Protein AF-A0A4R6DVB0-F1 (afdb_monomer_lite)

Foldseek 3Di:
DPPPDDAPVLVVVLCCVQVVPDPFQEAEEAEDPQLCQVVSLQVSCAVPVLAEWEWEWDDDPPFIWTFGRHPDPDHGDIHTLVCVCVVCLVVLQVGDAQHEYEYHQCVVCLVPLLVSVVVVVVCCVVSVVRYGYYYYYYCVVVVRPSVVVRVHHYDYDAAGDLVSLVVLLVVLDDQDPPNQDDLEDSVLSVVCSVQCRRNVVLSNQLSVQSVVVCVVVVDSHDDLVNSCVSCVVSVTDDDDPPPVVVVVVVVVVCVVCCVVCPVPDPDPDPDPPVVPPPDPPPPPPDPPDPLNADADPLLLLQVLVVQLVDRDDSVQSDQVCQVVVLKHKDKDFDLPVVVVCLLQFWKWFWFQHPNDTAIWIWQEDEPFWTWTAGNNDIDIDTPVNCSVGTPRIIMTMDHDQPVSAQWDDQPDFLRSLQVLQVLLCVLVVHDGPSPSGDDPVLLVSLLVQCVVVVHPSPSIRGNSNRSVSCVSVVSGRGRHYHYDDPDDPPVVVVVPDDDDPPPPPVVPPVVPD

Sequence (513 aa):
MSGSYEFSQSGLISEWVLNASWSGEVAVLFGNKGVGKSNLIYKLSKAKPDALLVFTAIQVGSEIQLMSAGAHEKEHEAYAHDHFWLDVLPLIHTRTQDVIIAIDNADLLEGHLEHFIQSFTQLLPVMGGKAKLLFVGNAKLEKAKELSQCLPLYVCLNPPSETECGDFLDSMHVKGPEGERSIFRPGFVRHICMATRGNLRVIKRIVEVAKQLAVAEQSTHLSPRQEKLVMAAAGLPYKSRPGAFLLIAYAVLALAIGWGGADIIKLPLPTPHWLDVAKPVVKQSAPTNITEMTSNVRDAMQQLFATWGYDVSAEEAWCEQADRADLVCDSGNETVINQLANSGLPWIARLDVENHALYAVVMRVSDNDLDLIINKKTWTVSRHWFASHSEGHYIMMWPPAPDGKNRVTNKSNAESIIWLDAMLSRALGVPANDSGDWTPTLTEKVKLFQRNEKLQQDGVPGKDTLIRLRQALGEAPRLINETTSGTDLSAWLTSRLPPVVDKQNDARKEKAK

Organism: Scandinavium goeteborgense (NCBI:txid1851514)

pLDDT: mean 78.72, std 16.3, range [25.42, 96.88]

Secondary structure (DSSP, 8-state):
-------HHHHHHHHHHHTT--SSSEEEEEE-TTSSHHHHHHHHHHH-GGGEEEEEEEEETTEEEEEE-SSSSSTT-EEETTTHHHHHHHHHHT-SS-EEEEEETGGGGTTTHHHHHHHHHHHTTTTTT-EEEEEEE-THHHH-HHHHTT-PEEEEEPPPPHHHHHHHHHHHS---TT----SS-HHHHHHHHHHHTT-HHHHHHHHHHHHHHHHHHT-SS--HHHHHHHHHHTT-------HHHHHHHHHHHHHHHHHHHTTT--------TT---------------GGG----HHHHHHHHHHHTT----TTT-SGGGGGGGT-EEEEEE---HHHHHHT-S-EEEEEEETTEEEEEEEEEE-SSEEEEEETTEEEEEEHHHHHHHEEEEEEEEE---TTS-S---TTS-HHHHHHHHHHHHHHHT-------S--HHHHHHHHHHHHHTT---SS---HHHHHHHHHHTT-S---EE--S----HHHHHHTTSPP---TTSGGGSSS--

Radius of gyration: 39.7 Å; chains: 1; bounding box: 79×76×111 Å

Structure (mmCIF, N/CA/C/O backbone):
data_AF-A0A4R6DVB0-F1
#
_entry.id   AF-A0A4R6DVB0-F1
#
loop_
_atom_site.group_PDB
_atom_site.id
_atom_site.type_symbol
_atom_site.label_atom_id
_atom_site.label_alt_id
_atom_site.label_comp_id
_atom_site.label_asym_id
_atom_site.label_entity_id
_atom_site.label_seq_id
_atom_site.pdbx_PDB_ins_code
_atom_site.Cartn_x
_atom_site.Cartn_y
_atom_site.Cartn_z
_atom_site.occupancy
_atom_site.B_iso_or_equiv
_atom_site.auth_seq_id
_atom_site.auth_comp_id
_atom_site.auth_asym_id
_atom_site.auth_atom_id
_atom_site.pdbx_PDB_model_num
ATOM 1 N N . MET A 1 1 ? 9.868 8.180 39.528 1.00 25.42 1 MET A N 1
ATOM 2 C CA . MET A 1 1 ? 9.221 9.488 39.768 1.00 25.42 1 MET A CA 1
ATOM 3 C C . MET A 1 1 ? 8.120 9.662 38.731 1.00 25.42 1 MET A C 1
ATOM 5 O O . MET A 1 1 ? 8.413 9.973 37.586 1.00 25.42 1 MET A O 1
ATOM 9 N N . SER A 1 2 ? 6.875 9.321 39.080 1.00 30.97 2 SER A N 1
ATOM 10 C CA . SER A 1 2 ? 5.727 9.425 38.172 1.00 30.97 2 SER A CA 1
ATOM 11 C C . SER A 1 2 ? 5.173 10.848 38.211 1.00 30.97 2 SER A C 1
ATOM 13 O O . SER A 1 2 ? 4.235 11.135 38.952 1.00 30.97 2 SER A O 1
ATOM 15 N N . GLY A 1 3 ? 5.779 11.750 37.441 1.00 34.59 3 GLY A N 1
ATOM 16 C CA . GLY A 1 3 ? 5.175 13.046 37.149 1.00 34.59 3 GLY A CA 1
ATOM 17 C C . GLY A 1 3 ? 3.938 12.810 36.292 1.00 34.59 3 GLY A C 1
ATOM 18 O O . GLY A 1 3 ? 4.031 12.650 35.082 1.00 34.59 3 GLY A O 1
ATOM 19 N N . SER A 1 4 ? 2.779 12.664 36.924 1.00 50.59 4 SER A N 1
ATOM 20 C CA . SER A 1 4 ? 1.518 12.511 36.215 1.00 50.59 4 SER A CA 1
ATOM 21 C C . SER A 1 4 ? 1.077 13.887 35.733 1.00 50.59 4 SER A C 1
ATOM 23 O O . SER A 1 4 ? 0.431 14.608 36.489 1.00 50.59 4 SER A O 1
ATOM 25 N N . TYR A 1 5 ? 1.476 14.241 34.516 1.00 51.81 5 TYR A N 1
ATOM 26 C CA . TYR A 1 5 ? 1.086 15.476 33.844 1.00 51.81 5 TYR A CA 1
ATOM 27 C C . TYR A 1 5 ? -0.437 15.687 33.926 1.00 51.81 5 TYR A C 1
ATOM 29 O O . TYR A 1 5 ? -1.215 14.732 33.811 1.00 51.81 5 TYR A O 1
ATOM 37 N N . GLU A 1 6 ? -0.842 16.924 34.196 1.00 60.78 6 GLU A N 1
ATOM 38 C CA . GLU A 1 6 ? -2.229 17.319 34.418 1.00 60.78 6 GLU A CA 1
ATOM 39 C C . GLU A 1 6 ? -2.708 18.131 33.214 1.00 60.78 6 GLU A C 1
ATOM 41 O O . GLU A 1 6 ? -2.087 19.117 32.829 1.00 60.78 6 GLU A O 1
ATOM 46 N N . PHE A 1 7 ? -3.785 17.673 32.580 1.00 69.69 7 PHE A N 1
ATOM 47 C CA . PHE A 1 7 ? -4.379 18.333 31.419 1.00 69.69 7 PHE A CA 1
ATOM 48 C C . PHE A 1 7 ? -5.205 19.548 31.856 1.00 69.69 7 PHE A C 1
ATOM 50 O O . PHE A 1 7 ? -5.743 19.580 32.968 1.00 69.69 7 PHE A O 1
ATOM 57 N N . SER A 1 8 ? -5.383 20.535 30.978 1.00 68.94 8 SER A N 1
ATOM 58 C CA . SER A 1 8 ? -6.127 21.758 31.309 1.00 68.94 8 SER A CA 1
ATOM 59 C C . SER A 1 8 ? -7.568 21.450 31.743 1.00 68.94 8 SER A C 1
ATOM 61 O O . SER A 1 8 ? -8.072 22.008 32.718 1.00 68.94 8 SER A O 1
ATOM 63 N N . GLN A 1 9 ? -8.203 20.470 31.090 1.00 73.12 9 GLN A N 1
ATOM 64 C CA . GLN A 1 9 ? -9.555 20.022 31.441 1.00 73.12 9 GLN A CA 1
ATOM 65 C C . GLN A 1 9 ? -9.619 19.280 32.780 1.00 73.12 9 GLN A C 1
ATOM 67 O O . GLN A 1 9 ? -10.642 19.357 33.459 1.00 73.12 9 GLN A O 1
ATOM 72 N N . SER A 1 10 ? -8.550 18.584 33.194 1.00 73.25 10 SER A N 1
ATOM 73 C CA . SER A 1 10 ? -8.556 17.906 34.495 1.00 73.25 10 SER A CA 1
ATOM 74 C C . SER A 1 10 ? -8.626 18.887 35.657 1.00 73.25 10 SER A C 1
ATOM 76 O O . SER A 1 10 ? -9.297 18.564 36.623 1.00 73.25 10 SER A O 1
ATOM 78 N N . GLY A 1 11 ? -8.042 20.085 35.556 1.00 75.69 11 GLY A N 1
ATOM 79 C CA . GLY A 1 11 ? -8.149 21.094 36.617 1.00 75.69 11 GLY A CA 1
ATOM 80 C C . GLY A 1 11 ? -9.588 21.576 36.829 1.00 75.69 11 GLY A C 1
ATOM 81 O O . GLY A 1 11 ? -10.090 21.574 37.949 1.00 75.69 11 GLY A O 1
ATOM 82 N N . LEU A 1 12 ? -10.292 21.902 35.739 1.00 78.94 12 LEU A N 1
ATOM 83 C CA . LEU A 1 12 ? -11.694 22.334 35.799 1.00 78.94 12 LEU A CA 1
ATOM 84 C C . LEU A 1 12 ? -12.628 21.221 36.288 1.00 78.94 12 LEU A C 1
ATOM 86 O O . LEU A 1 12 ? -13.534 21.476 37.077 1.00 78.94 12 LEU A O 1
ATOM 90 N N . ILE A 1 13 ? -12.406 19.983 35.839 1.00 80.12 13 ILE A N 1
ATOM 91 C CA . ILE A 1 13 ? -13.211 18.833 36.269 1.00 80.12 13 ILE A CA 1
ATOM 92 C C . ILE A 1 13 ? -12.910 18.484 37.730 1.00 80.12 13 ILE A C 1
ATOM 94 O O . ILE A 1 13 ? -13.832 18.148 38.464 1.00 80.12 13 ILE A O 1
ATOM 98 N N . SER A 1 14 ? -11.659 18.610 38.177 1.00 80.81 14 SER A N 1
ATOM 99 C CA . SER A 1 14 ? -11.279 18.459 39.585 1.00 80.81 14 SER A CA 1
ATOM 100 C C . SER A 1 14 ? -12.020 19.447 40.477 1.00 80.81 14 SER A C 1
ATOM 102 O O . SER A 1 14 ? -12.634 19.027 41.452 1.00 80.81 14 SER A O 1
ATOM 104 N N . GLU A 1 15 ? -12.028 20.734 40.121 1.00 81.44 15 GLU A N 1
ATOM 105 C CA . GLU A 1 15 ? -12.805 21.762 40.827 1.00 81.44 15 GLU A CA 1
ATOM 106 C C . GLU A 1 15 ? -14.307 21.440 40.816 1.00 81.44 15 GLU A C 1
ATOM 108 O O . GLU A 1 15 ? -14.965 21.498 41.852 1.00 81.44 15 GLU A O 1
ATOM 113 N N . TRP A 1 16 ? -14.850 21.025 39.669 1.00 83.75 16 TRP A N 1
ATOM 114 C CA . TRP A 1 16 ? -16.262 20.657 39.539 1.00 83.75 16 TRP A CA 1
ATOM 115 C C . TRP A 1 16 ? -16.659 19.459 40.419 1.00 83.75 16 TRP A C 1
ATOM 117 O O . TRP A 1 16 ? -17.704 19.509 41.074 1.00 83.75 16 TRP A O 1
ATOM 127 N N . VAL A 1 17 ? -15.824 18.410 40.470 1.00 80.62 17 VAL A N 1
ATOM 128 C CA . VAL A 1 17 ? -16.031 17.244 41.344 1.00 80.62 17 VAL A CA 1
ATOM 129 C C . VAL A 1 17 ? -15.900 17.661 42.804 1.00 80.62 17 VAL A C 1
ATOM 131 O O . VAL A 1 17 ? -16.813 17.414 43.580 1.00 80.62 17 VAL A O 1
ATOM 134 N N . LEU A 1 18 ? -14.804 18.318 43.190 1.00 78.75 18 LEU A N 1
ATOM 135 C CA . LEU A 1 18 ? -14.532 18.649 44.592 1.00 78.75 18 LEU A CA 1
ATOM 136 C C . LEU A 1 18 ? -15.532 19.644 45.187 1.00 78.75 18 LEU A C 1
ATOM 138 O O . LEU A 1 18 ? -15.826 19.555 46.376 1.00 78.75 18 LEU A O 1
ATOM 142 N N . ASN A 1 19 ? -16.054 20.564 44.377 1.00 79.88 19 ASN A N 1
ATOM 143 C CA . ASN A 1 19 ? -17.060 21.535 44.804 1.00 79.88 19 ASN A CA 1
ATOM 144 C C . ASN A 1 19 ? -18.491 21.026 44.582 1.00 79.88 19 ASN A C 1
ATOM 146 O O . ASN A 1 19 ? -19.438 21.800 44.725 1.00 79.88 19 ASN A O 1
ATOM 150 N N . ALA A 1 20 ? -18.658 19.759 44.177 1.00 75.06 20 ALA A N 1
ATOM 151 C CA . ALA A 1 20 ? -19.941 19.116 43.917 1.00 75.06 20 ALA A CA 1
ATOM 152 C C . ALA A 1 20 ? -20.921 20.002 43.125 1.00 75.06 20 ALA A C 1
ATOM 154 O O . ALA A 1 20 ? -22.103 20.111 43.474 1.00 75.06 20 ALA A O 1
ATOM 155 N N . SER A 1 21 ? -20.410 20.692 42.100 1.00 67.44 21 SER A N 1
ATOM 156 C CA . SER A 1 21 ? -21.072 21.823 41.437 1.00 67.44 21 SER A CA 1
ATOM 157 C C . SER A 1 21 ? -22.119 21.372 40.412 1.00 67.44 21 SER A C 1
ATOM 159 O O . SER A 1 21 ? -22.058 21.717 39.232 1.00 67.44 21 SER A O 1
ATOM 161 N N . TRP A 1 22 ? -23.087 20.572 40.860 1.00 75.81 22 TRP A N 1
ATOM 162 C CA . TRP A 1 22 ? -24.259 20.163 40.089 1.00 75.81 22 TRP A CA 1
ATOM 163 C C . TRP A 1 22 ? -25.540 20.263 40.919 1.00 75.81 22 TRP A C 1
ATOM 165 O O . TRP A 1 22 ? -25.548 20.006 42.126 1.00 75.81 22 TRP A O 1
ATOM 175 N N . SER A 1 23 ? -26.625 20.652 40.246 1.00 61.91 23 SER A N 1
ATOM 176 C CA . SER A 1 23 ? -27.935 20.984 40.823 1.00 61.91 23 SER A CA 1
ATOM 177 C C . SER A 1 23 ? -28.812 19.762 41.142 1.00 61.91 23 SER A C 1
ATOM 179 O O . SER A 1 23 ? -30.030 19.889 41.195 1.00 61.91 23 SER A O 1
ATOM 181 N N . GLY A 1 24 ? -28.214 18.583 41.333 1.00 74.12 24 GLY A N 1
ATOM 182 C CA . GLY A 1 24 ? -28.925 17.321 41.560 1.00 74.12 24 GLY A CA 1
ATOM 183 C C . GLY A 1 24 ? -28.134 16.335 42.420 1.00 74.12 24 GLY A C 1
ATOM 184 O O . GLY A 1 24 ? -27.054 16.652 42.922 1.00 74.12 24 GLY A O 1
ATOM 185 N N . GLU A 1 25 ? -28.674 15.130 42.577 1.00 80.06 25 GLU A N 1
ATOM 186 C CA . GLU A 1 25 ? -28.078 14.069 43.401 1.00 80.06 25 GLU A CA 1
ATOM 187 C C . GLU A 1 25 ? -27.087 13.205 42.612 1.00 80.06 25 GLU A C 1
ATOM 189 O O . GLU A 1 25 ? -26.133 12.685 43.184 1.00 80.06 25 GLU A O 1
ATOM 194 N N . VAL A 1 26 ? -27.276 13.101 41.291 1.00 84.62 26 VAL A N 1
ATOM 195 C CA . VAL A 1 26 ? -26.500 12.229 40.401 1.00 84.62 26 VAL A CA 1
ATOM 196 C C . VAL A 1 26 ? -25.771 13.053 39.338 1.00 84.62 26 VAL A C 1
ATOM 198 O O . VAL A 1 26 ? -26.347 13.944 38.713 1.00 84.62 26 VAL A O 1
ATOM 201 N N . ALA A 1 27 ? -24.506 12.726 39.094 1.00 86.56 27 ALA A N 1
ATOM 202 C CA . ALA A 1 27 ? -23.720 13.250 37.986 1.00 86.56 27 ALA A CA 1
ATOM 203 C C . ALA A 1 27 ? -22.990 12.121 37.249 1.00 86.56 27 ALA A C 1
ATOM 205 O O . ALA A 1 27 ? -22.748 11.047 37.801 1.00 86.56 27 ALA A O 1
ATOM 206 N N . VAL A 1 28 ? -22.635 12.358 35.986 1.00 87.00 28 VAL A N 1
ATOM 207 C CA . VAL A 1 28 ? -21.989 11.362 35.125 1.00 87.00 28 VAL A CA 1
ATOM 208 C C . VAL A 1 28 ? -20.745 11.967 34.485 1.00 87.00 28 VAL A C 1
ATOM 210 O O . VAL A 1 28 ? -20.836 12.896 33.686 1.00 87.00 28 VAL A O 1
ATOM 213 N N . LEU A 1 29 ? -19.577 11.406 34.795 1.00 88.25 29 LEU A N 1
ATOM 214 C CA . LEU A 1 29 ? -18.311 11.690 34.128 1.00 88.25 29 LEU A CA 1
ATOM 215 C C . LEU A 1 29 ? -18.025 10.601 33.089 1.00 88.25 29 LEU A C 1
ATOM 217 O O . LEU A 1 29 ? -17.587 9.493 33.411 1.00 88.25 29 LEU A O 1
ATOM 221 N N . PHE A 1 30 ? -18.222 10.927 31.818 1.00 87.62 30 PHE A N 1
ATOM 222 C CA . PHE A 1 30 ? -18.008 9.992 30.718 1.00 87.62 30 PHE A CA 1
ATOM 223 C C . PHE A 1 30 ? -16.850 10.426 29.816 1.00 87.62 30 PHE A C 1
ATOM 225 O O . PHE A 1 30 ? -16.320 11.530 29.907 1.00 87.62 30 PHE A O 1
ATOM 232 N N . GLY A 1 31 ? -16.387 9.519 28.960 1.00 84.56 31 GLY A N 1
ATOM 233 C CA . GLY A 1 31 ? -15.367 9.831 27.959 1.00 84.56 31 GLY A CA 1
ATOM 234 C C . GLY A 1 31 ? -14.797 8.583 27.302 1.00 84.56 31 GLY A C 1
ATOM 235 O O . GLY A 1 31 ? -15.161 7.456 27.650 1.00 84.56 31 GLY A O 1
ATOM 236 N N . ASN A 1 32 ? -13.837 8.753 26.397 1.00 82.69 32 ASN A N 1
ATOM 237 C CA . ASN A 1 32 ? -13.214 7.614 25.721 1.00 82.69 32 ASN A CA 1
ATOM 238 C C . ASN A 1 32 ? -12.421 6.722 26.698 1.00 82.69 32 ASN A C 1
ATOM 240 O O . ASN A 1 32 ? -11.985 7.138 27.782 1.00 82.69 32 ASN A O 1
ATOM 244 N N . LYS A 1 33 ? -12.232 5.453 26.317 1.00 81.81 33 LYS A N 1
ATOM 245 C CA . LYS A 1 33 ? -11.426 4.496 27.086 1.00 81.81 33 LYS A CA 1
ATOM 246 C C . LYS A 1 33 ? -9.966 4.962 27.123 1.00 81.81 33 LYS A C 1
ATOM 248 O O . LYS A 1 33 ? -9.354 5.178 26.083 1.00 81.81 33 LYS A O 1
ATOM 253 N N . GLY A 1 34 ? -9.399 5.070 28.324 1.00 76.62 34 GLY A N 1
ATOM 254 C CA . GLY A 1 34 ? -7.980 5.392 28.515 1.00 76.62 34 GLY A CA 1
ATOM 255 C C . GLY A 1 34 ? -7.620 6.882 28.561 1.00 76.62 34 GLY A C 1
ATOM 256 O O . GLY A 1 34 ? -6.438 7.176 28.684 1.00 76.62 34 GLY A O 1
ATOM 257 N N . VAL A 1 35 ? -8.599 7.795 28.542 1.00 81.50 35 VAL A N 1
ATOM 258 C CA . VAL A 1 35 ? -8.379 9.258 28.666 1.00 81.50 35 VAL A CA 1
ATOM 259 C C . VAL A 1 35 ? -7.925 9.682 30.072 1.00 81.50 35 VAL A C 1
ATOM 261 O O . VAL A 1 35 ? -7.431 10.782 30.269 1.00 81.50 35 VAL A O 1
ATOM 264 N N . GLY A 1 36 ? -8.022 8.790 31.063 1.00 78.75 36 GLY A N 1
ATOM 265 C CA . GLY A 1 36 ? -7.483 9.031 32.406 1.00 78.75 36 GLY A CA 1
ATOM 266 C C . GLY A 1 36 ? -8.515 9.367 33.483 1.00 78.75 36 GLY A C 1
ATOM 267 O O . GLY A 1 36 ? -8.103 9.721 34.579 1.00 78.75 36 GLY A O 1
ATOM 268 N N . LYS A 1 37 ? -9.819 9.190 33.225 1.00 84.88 37 LYS A N 1
ATOM 269 C CA . LYS A 1 37 ? -10.905 9.410 34.205 1.00 84.88 37 LYS A CA 1
ATOM 270 C C . LYS A 1 37 ? -10.662 8.716 35.551 1.00 84.88 37 LYS A C 1
ATOM 272 O O . LYS A 1 37 ? -10.625 9.386 36.572 1.00 84.88 37 LYS A O 1
ATOM 277 N N . SER A 1 38 ? -10.397 7.406 35.538 1.00 85.12 38 SER A N 1
ATOM 278 C CA . SER A 1 38 ? -10.088 6.640 36.753 1.00 85.12 38 SER A CA 1
ATOM 279 C C . SER A 1 38 ? -8.897 7.242 37.501 1.00 85.12 38 SER A C 1
ATOM 281 O O . SER A 1 38 ? -8.954 7.461 38.700 1.00 85.12 38 SER A O 1
ATOM 283 N N . ASN A 1 39 ? -7.828 7.604 36.779 1.00 83.94 39 ASN A N 1
ATOM 284 C CA . ASN A 1 39 ? -6.633 8.200 37.381 1.00 83.94 39 ASN A CA 1
ATOM 285 C C . ASN A 1 39 ? -6.928 9.573 38.011 1.00 83.94 39 ASN A C 1
ATOM 287 O O . ASN A 1 39 ? -6.387 9.884 39.064 1.00 83.94 39 ASN A O 1
ATOM 291 N N . LEU A 1 40 ? -7.792 10.381 37.390 1.00 84.06 40 LEU A N 1
ATOM 292 C CA . LEU A 1 40 ? -8.240 11.661 37.938 1.00 84.06 40 LEU A CA 1
ATOM 293 C C . LEU A 1 40 ? -8.993 11.455 39.257 1.00 84.06 40 LEU A C 1
ATOM 295 O O . LEU A 1 40 ? -8.620 12.025 40.275 1.00 84.06 40 LEU A O 1
ATOM 299 N N . ILE A 1 41 ? -9.996 10.580 39.253 1.00 85.75 41 ILE A N 1
ATOM 300 C CA . ILE A 1 41 ? -10.849 10.312 40.415 1.00 85.75 41 ILE A CA 1
ATOM 301 C C . ILE A 1 41 ? -10.054 9.681 41.566 1.00 85.75 41 ILE A C 1
ATOM 303 O O . ILE A 1 41 ? -10.193 10.107 42.711 1.00 85.75 41 ILE A O 1
ATOM 307 N N . TYR A 1 42 ? -9.132 8.756 41.280 1.00 85.38 42 TYR A N 1
ATOM 308 C CA . TYR A 1 42 ? -8.241 8.200 42.304 1.00 85.38 42 TYR A CA 1
ATOM 309 C C . TYR A 1 42 ? -7.299 9.241 42.908 1.00 85.38 42 TYR A C 1
ATOM 311 O O . TYR A 1 42 ? -7.060 9.225 44.116 1.00 85.38 42 TYR A O 1
ATOM 319 N N . LYS A 1 43 ? -6.755 10.156 42.096 1.00 83.19 43 LYS A N 1
ATOM 320 C CA . LYS A 1 43 ? -5.932 11.258 42.613 1.00 83.19 43 LYS A CA 1
ATOM 321 C C . LYS A 1 43 ? -6.745 12.189 43.506 1.00 83.19 43 LYS A C 1
ATOM 323 O O . LYS A 1 43 ? -6.261 12.567 44.567 1.00 83.19 43 LYS A O 1
ATOM 328 N N . LEU A 1 44 ? -7.969 12.524 43.100 1.00 84.50 44 LEU A N 1
ATOM 329 C CA . LEU A 1 44 ? -8.874 13.360 43.889 1.00 84.50 44 LEU A CA 1
ATOM 330 C C . LEU A 1 44 ? -9.243 12.696 45.216 1.00 84.50 44 LEU A C 1
ATOM 332 O O . LEU A 1 44 ? -9.202 13.352 46.252 1.00 84.50 44 LEU A O 1
ATOM 336 N N . SER A 1 45 ? -9.500 11.387 45.202 1.00 84.62 45 SER A N 1
ATOM 337 C CA . SER A 1 45 ? -9.779 10.615 46.416 1.00 84.62 45 SER A CA 1
ATOM 338 C C . SER A 1 45 ? -8.577 10.581 47.358 1.00 84.62 45 SER A C 1
ATOM 340 O O . SER A 1 45 ? -8.738 10.708 48.565 1.00 84.62 45 SER A O 1
ATOM 342 N N . LYS A 1 46 ? -7.351 10.504 46.822 1.00 82.25 46 LYS A N 1
ATOM 343 C CA . LYS A 1 46 ? -6.125 10.650 47.623 1.00 82.25 46 LYS A CA 1
ATOM 344 C C . LYS A 1 46 ? -5.937 12.056 48.193 1.00 82.25 46 LYS A C 1
ATOM 346 O O . LYS A 1 46 ? -5.389 12.185 49.281 1.00 82.25 46 LYS A O 1
ATOM 351 N N . ALA A 1 47 ? -6.348 13.093 47.466 1.00 81.00 47 ALA A N 1
ATOM 352 C CA . ALA A 1 47 ? -6.200 14.481 47.900 1.00 81.00 47 ALA A CA 1
ATOM 353 C C . ALA A 1 47 ? -7.223 14.879 48.978 1.00 81.00 47 ALA A C 1
ATOM 355 O O . ALA A 1 47 ? -6.887 15.638 49.884 1.00 81.00 47 ALA A O 1
ATOM 356 N N . LYS A 1 48 ? -8.459 14.372 48.890 1.00 81.69 48 LYS A N 1
ATOM 357 C CA . LYS A 1 48 ? -9.527 14.581 49.877 1.00 81.69 48 LYS A CA 1
ATOM 358 C C . LYS A 1 48 ? -10.258 13.261 50.160 1.00 81.69 48 LYS A C 1
ATOM 360 O O . LYS A 1 48 ? -11.341 13.050 49.608 1.00 81.69 48 LYS A O 1
ATOM 365 N N . PRO A 1 49 ? -9.702 12.383 51.016 1.00 77.12 49 PRO A N 1
ATOM 366 C CA . PRO A 1 49 ? -10.346 11.115 51.340 1.00 77.12 49 PRO A CA 1
ATOM 367 C C . PRO A 1 49 ? -11.723 11.355 51.962 1.00 77.12 49 PRO A C 1
ATOM 369 O O . PRO A 1 49 ? -12.704 10.814 51.473 1.00 77.12 49 PRO A O 1
ATOM 372 N N . ASP A 1 50 ? -11.853 12.269 52.924 1.00 76.62 50 ASP A N 1
ATOM 373 C CA . ASP A 1 50 ? -13.110 12.477 53.664 1.00 76.62 50 ASP A CA 1
ATOM 374 C C . ASP A 1 50 ? -14.305 12.953 52.820 1.00 76.62 50 ASP A C 1
ATOM 376 O O . ASP A 1 50 ? -15.445 12.776 53.238 1.00 76.62 50 ASP A O 1
ATOM 380 N N . ALA A 1 51 ? -14.064 13.516 51.631 1.00 81.19 51 ALA A N 1
ATOM 381 C CA . ALA A 1 51 ? -15.110 14.044 50.754 1.00 81.19 51 ALA A CA 1
ATOM 382 C C . ALA A 1 51 ? -15.425 13.141 49.546 1.00 81.19 51 ALA A C 1
ATOM 384 O O . ALA A 1 51 ? -16.506 13.263 48.973 1.00 81.19 51 ALA A O 1
ATOM 385 N N . LEU A 1 52 ? -14.510 12.253 49.127 1.00 85.12 52 LEU A N 1
ATOM 386 C CA . LEU A 1 52 ? -14.661 11.455 47.902 1.00 85.12 52 LEU A CA 1
ATOM 387 C C . LEU A 1 52 ? -14.358 9.968 48.140 1.00 85.12 52 LEU A C 1
ATOM 389 O O . LEU A 1 52 ? -13.199 9.539 48.213 1.00 85.12 52 LEU A O 1
ATOM 393 N N . LEU A 1 53 ? -15.424 9.170 48.191 1.00 86.56 53 LEU A N 1
ATOM 394 C CA . LEU A 1 53 ? -15.385 7.710 48.194 1.00 86.56 53 LEU A CA 1
ATOM 395 C C . LEU A 1 53 ? -15.371 7.196 46.763 1.00 86.56 53 LEU A C 1
ATOM 397 O O . LEU A 1 53 ? -16.201 7.602 45.958 1.00 86.56 53 LEU A O 1
ATOM 401 N N . VAL A 1 54 ? -14.452 6.291 46.445 1.00 88.19 54 VAL A N 1
ATOM 402 C CA . VAL A 1 54 ? -14.326 5.740 45.095 1.00 88.19 54 VAL A CA 1
ATOM 403 C C . VAL A 1 54 ? -14.430 4.226 45.160 1.00 88.19 54 VAL A C 1
ATOM 405 O O . VAL A 1 54 ? -13.673 3.566 45.872 1.00 88.19 54 VAL A O 1
ATOM 408 N N . PHE A 1 55 ? -15.358 3.685 44.380 1.00 89.00 55 PHE A N 1
ATOM 409 C CA . PHE A 1 55 ? -15.559 2.255 44.201 1.00 89.00 55 PHE A CA 1
ATOM 410 C C . PHE A 1 55 ? -15.418 1.911 42.725 1.00 89.00 55 PHE A C 1
ATOM 412 O O . PHE A 1 55 ? -15.812 2.683 41.860 1.00 89.00 55 PHE A O 1
ATOM 419 N N . THR A 1 56 ? -14.850 0.758 42.409 1.00 89.06 56 THR A N 1
ATOM 420 C CA . THR A 1 56 ? -14.640 0.303 41.035 1.00 89.06 56 THR A CA 1
ATOM 421 C C . THR A 1 56 ? -15.463 -0.941 40.779 1.00 89.06 56 THR A C 1
ATOM 423 O O . THR A 1 56 ? -15.287 -1.951 41.455 1.00 89.06 56 THR A O 1
ATOM 426 N N . ALA A 1 57 ? -16.344 -0.874 39.784 1.00 88.94 57 ALA A N 1
ATOM 427 C CA . ALA A 1 57 ? -17.109 -2.025 39.339 1.00 88.94 57 ALA A CA 1
ATOM 428 C C . ALA A 1 57 ? -16.196 -3.015 38.609 1.00 88.94 57 ALA A C 1
ATOM 430 O O . ALA A 1 57 ? -15.450 -2.652 37.690 1.00 88.94 57 ALA A O 1
ATOM 431 N N . ILE A 1 58 ? -16.254 -4.273 39.038 1.00 88.06 58 ILE A N 1
ATOM 432 C CA . ILE A 1 58 ? -15.510 -5.400 38.487 1.00 88.06 58 ILE A CA 1
ATOM 433 C C . ILE A 1 58 ? -16.485 -6.566 38.329 1.00 88.06 58 ILE A C 1
ATOM 435 O O . ILE A 1 58 ? -17.325 -6.825 39.186 1.00 88.06 58 ILE A O 1
ATOM 439 N N . GLN A 1 59 ? -16.376 -7.271 37.208 1.00 84.50 59 GLN A N 1
ATOM 440 C CA . GLN A 1 59 ? -17.147 -8.481 36.957 1.00 84.50 59 GLN A CA 1
ATOM 441 C C . GLN A 1 59 ? -16.341 -9.694 37.431 1.00 84.50 59 GLN A C 1
ATOM 443 O O . GLN A 1 59 ? -15.248 -9.946 36.917 1.00 84.50 59 GLN A O 1
ATOM 448 N N . VAL A 1 60 ? -16.878 -10.440 38.397 1.00 84.12 60 VAL A N 1
ATOM 449 C CA . VAL A 1 60 ? -16.272 -11.662 38.943 1.00 84.12 60 VAL A CA 1
ATOM 450 C C . VAL A 1 60 ? -17.233 -12.820 38.678 1.00 84.12 60 VAL A C 1
ATOM 452 O O . VAL A 1 60 ? -18.237 -12.998 39.361 1.00 84.12 60 VAL A O 1
ATOM 455 N N . GLY A 1 61 ? -16.954 -13.595 37.628 1.00 82.81 61 GLY A N 1
ATOM 456 C CA . GLY A 1 61 ? -17.875 -14.633 37.161 1.00 82.81 61 GLY A CA 1
ATOM 457 C C . GLY A 1 61 ? -19.180 -14.033 36.618 1.00 82.81 61 GLY A C 1
ATOM 458 O O . GLY A 1 61 ? -19.153 -13.250 35.665 1.00 82.81 61 GLY A O 1
ATOM 459 N N . SER A 1 62 ? -20.315 -14.423 37.206 1.00 79.00 62 SER A N 1
ATOM 460 C CA . SER A 1 62 ? -21.658 -13.928 36.859 1.00 79.00 62 SER A CA 1
ATOM 461 C C . SER A 1 62 ? -22.110 -12.718 37.678 1.00 79.00 62 SER A C 1
ATOM 463 O O . SER A 1 62 ? -23.130 -12.125 37.344 1.00 79.00 62 SER A O 1
ATOM 465 N N . GLU A 1 63 ? -21.377 -12.346 38.729 1.00 83.94 63 GLU A N 1
ATOM 466 C CA . GLU A 1 63 ? -21.760 -11.269 39.643 1.00 83.94 63 GLU A CA 1
ATOM 467 C C . GLU A 1 63 ? -20.918 -10.009 39.426 1.00 83.94 63 GLU A C 1
ATOM 469 O O . GLU A 1 63 ? -19.734 -10.059 39.066 1.00 83.94 63 GLU A O 1
ATOM 474 N N . ILE A 1 64 ? -21.547 -8.858 39.661 1.00 84.88 64 ILE A N 1
ATOM 475 C CA . ILE A 1 64 ? -20.880 -7.558 39.661 1.00 84.88 64 ILE A CA 1
ATOM 476 C C . ILE A 1 64 ? -20.546 -7.201 41.107 1.00 84.88 64 ILE A C 1
ATOM 478 O O . ILE A 1 64 ? -21.425 -7.152 41.972 1.00 84.88 64 ILE A O 1
ATOM 482 N N . GLN A 1 65 ? -19.268 -6.932 41.351 1.00 87.81 65 GLN A N 1
ATOM 483 C CA . GLN A 1 65 ? -18.758 -6.497 42.642 1.00 87.81 65 GLN A CA 1
ATOM 484 C C . GLN A 1 65 ? -18.185 -5.084 42.527 1.00 87.81 65 GLN A C 1
ATOM 486 O O . GLN A 1 65 ? -17.576 -4.714 41.521 1.00 87.81 65 GLN A O 1
ATOM 491 N N . LEU A 1 66 ? -18.391 -4.287 43.567 1.00 86.31 66 LEU A N 1
ATOM 492 C CA . LEU A 1 66 ? -17.855 -2.944 43.719 1.00 86.31 66 LEU A CA 1
ATOM 493 C C . LEU A 1 66 ? -16.689 -3.014 44.697 1.00 86.31 66 LEU A C 1
ATOM 495 O O . LEU A 1 66 ? -16.879 -3.297 45.874 1.00 86.31 66 LEU A O 1
ATOM 499 N N . MET A 1 67 ? -15.474 -2.787 44.207 1.00 84.62 67 MET A N 1
ATOM 500 C CA . MET A 1 67 ? -14.274 -2.802 45.041 1.00 84.62 67 MET A CA 1
ATOM 501 C C . MET A 1 67 ? -13.918 -1.393 45.499 1.00 84.62 67 MET A C 1
ATOM 503 O O . MET A 1 67 ? -13.847 -0.482 44.677 1.00 84.62 67 MET A O 1
ATOM 507 N N . SER A 1 68 ? -13.647 -1.214 46.790 1.00 82.25 68 SER A N 1
ATOM 508 C CA . SER A 1 68 ? -13.101 0.041 47.318 1.00 82.25 68 SER A CA 1
ATOM 509 C C . SER A 1 68 ? -11.737 0.322 46.688 1.00 82.25 68 SER A C 1
ATOM 511 O O . SER A 1 68 ? -10.822 -0.506 46.759 1.00 82.25 68 SER A O 1
ATOM 513 N N . ALA A 1 69 ? -11.603 1.482 46.050 1.00 68.50 69 ALA A N 1
ATOM 514 C CA . ALA A 1 69 ? -10.411 1.855 45.310 1.00 68.50 69 ALA A CA 1
ATOM 515 C C . ALA A 1 69 ? -10.088 3.332 45.576 1.00 68.50 69 ALA A C 1
ATOM 517 O O . ALA A 1 69 ? -10.608 4.226 44.925 1.00 68.50 69 ALA A O 1
ATOM 518 N N . GLY A 1 70 ? -9.239 3.610 46.564 1.00 63.28 70 GLY A N 1
ATOM 519 C CA . GLY A 1 70 ? -8.928 4.969 47.019 1.00 63.28 70 GLY A CA 1
ATOM 520 C C . GLY A 1 70 ? -8.272 4.962 48.399 1.00 63.28 70 GLY A C 1
ATOM 521 O O . GLY A 1 70 ? -8.061 3.901 48.971 1.00 63.28 70 GLY A O 1
ATOM 522 N N . ALA A 1 71 ? -7.960 6.138 48.950 1.00 58.75 71 ALA A N 1
ATOM 523 C CA . ALA A 1 71 ? -7.280 6.278 50.246 1.00 58.75 71 ALA A CA 1
ATOM 524 C C . ALA A 1 71 ? -8.222 6.104 51.457 1.00 58.75 71 ALA A C 1
ATOM 526 O O . ALA A 1 71 ? -8.195 6.903 52.390 1.00 58.75 71 ALA A O 1
ATOM 527 N N . HIS A 1 72 ? -9.080 5.085 51.421 1.00 62.75 72 HIS A N 1
ATOM 528 C CA . HIS A 1 72 ? -10.025 4.760 52.492 1.00 62.75 72 HIS A CA 1
ATOM 529 C C . HIS A 1 72 ? -9.528 3.569 53.311 1.00 62.75 72 HIS A C 1
ATOM 531 O O . HIS A 1 72 ? -8.798 2.735 52.784 1.00 62.75 72 HIS A O 1
ATOM 537 N N . GLU A 1 73 ? -9.914 3.503 54.593 1.00 51.97 73 GLU A N 1
ATOM 538 C CA . GLU A 1 73 ? -9.323 2.668 55.667 1.00 51.97 73 GLU A CA 1
ATOM 539 C C . GLU A 1 73 ? -9.096 1.178 55.348 1.00 51.97 73 GLU A C 1
ATOM 541 O O . GLU A 1 73 ? -8.294 0.531 56.023 1.00 51.97 73 GLU A O 1
ATOM 546 N N . LYS A 1 74 ? -9.742 0.630 54.313 1.00 57.97 74 LYS A N 1
ATOM 547 C CA . LYS A 1 74 ? -9.478 -0.712 53.788 1.00 57.97 74 LYS A CA 1
ATOM 548 C C . LYS A 1 74 ? -9.527 -0.723 52.258 1.00 57.97 74 LYS A C 1
ATOM 550 O O . LYS A 1 74 ? -10.591 -0.834 51.646 1.00 57.97 74 LYS A O 1
ATOM 555 N N . GLU A 1 75 ? -8.365 -0.594 51.623 1.00 57.94 75 GLU A N 1
ATOM 556 C CA . GLU A 1 75 ? -8.239 -0.807 50.178 1.00 57.94 75 GLU A CA 1
ATOM 557 C C . GLU A 1 75 ? -8.603 -2.265 49.831 1.00 57.94 75 GLU A C 1
ATOM 559 O O . GLU A 1 75 ? -8.149 -3.190 50.504 1.00 57.94 75 GLU A O 1
ATOM 564 N N . HIS A 1 76 ? -9.345 -2.474 48.735 1.00 64.62 76 HIS A N 1
ATOM 565 C CA . HIS A 1 76 ? -9.708 -3.788 48.172 1.00 64.62 76 HIS A CA 1
ATOM 566 C C . HIS A 1 76 ? -10.810 -4.596 48.889 1.00 64.62 76 HIS A C 1
ATOM 568 O O . HIS A 1 76 ? -10.966 -5.779 48.583 1.00 64.62 76 HIS A O 1
ATOM 574 N N . GLU A 1 77 ? -11.623 -4.003 49.771 1.00 75.69 77 GLU A N 1
ATOM 575 C CA . GLU A 1 77 ? -12.890 -4.650 50.162 1.00 75.69 77 GLU A CA 1
ATOM 576 C C . GLU A 1 77 ? -13.858 -4.683 48.966 1.00 75.69 77 GLU A C 1
ATOM 578 O O . GLU A 1 77 ? -14.019 -3.684 48.259 1.00 75.69 77 GLU A O 1
ATOM 583 N N . ALA A 1 78 ? -14.460 -5.850 48.722 1.00 79.88 78 ALA A N 1
ATOM 584 C CA . ALA A 1 78 ? -15.394 -6.094 47.630 1.00 79.88 78 ALA A CA 1
ATOM 585 C C . ALA A 1 78 ? -16.820 -6.204 48.174 1.00 79.88 78 ALA A C 1
ATOM 587 O O . ALA A 1 78 ? -17.088 -7.015 49.058 1.00 79.88 78 ALA A O 1
ATOM 588 N N . TYR A 1 79 ? -17.727 -5.416 47.607 1.00 83.06 79 TYR A N 1
ATOM 589 C CA . TYR A 1 79 ? -19.141 -5.386 47.968 1.00 83.06 79 TYR A CA 1
ATOM 590 C C . TYR A 1 79 ? -19.973 -5.928 46.807 1.00 83.06 79 TYR A C 1
ATOM 592 O O . TYR A 1 79 ? -19.751 -5.558 45.651 1.00 83.06 79 TYR A O 1
ATOM 600 N N . ALA A 1 80 ? -20.939 -6.799 47.088 1.00 83.56 80 ALA A N 1
ATOM 601 C CA . ALA A 1 80 ? -21.887 -7.245 46.072 1.00 83.56 80 ALA A CA 1
ATOM 602 C C . ALA A 1 80 ? -22.805 -6.082 45.677 1.00 83.56 80 ALA A C 1
ATOM 604 O O . ALA A 1 80 ? -23.272 -5.346 46.546 1.00 83.56 80 ALA A O 1
ATOM 605 N N . HIS A 1 81 ? -23.090 -5.916 44.382 1.00 81.56 81 HIS A N 1
ATOM 606 C CA . HIS A 1 81 ? -23.891 -4.778 43.916 1.00 81.56 81 HIS A CA 1
ATOM 607 C C . HIS A 1 81 ? -25.288 -4.692 44.569 1.00 81.56 81 HIS A C 1
ATOM 609 O O . HIS A 1 81 ? -25.758 -3.586 44.824 1.00 81.56 81 HIS A O 1
ATOM 615 N N . ASP A 1 82 ? -25.903 -5.834 44.901 1.00 80.88 82 ASP A N 1
ATOM 616 C CA . ASP A 1 82 ? -27.234 -5.925 45.522 1.00 80.88 82 ASP A CA 1
ATOM 617 C C . ASP A 1 82 ? -27.280 -5.361 46.949 1.00 80.88 82 ASP A C 1
ATOM 619 O O . ASP A 1 82 ? -28.257 -4.729 47.344 1.00 80.88 82 ASP A O 1
ATOM 623 N N . HIS A 1 83 ? -26.214 -5.576 47.725 1.00 83.19 83 HIS A N 1
ATOM 624 C CA . HIS A 1 83 ? -26.128 -5.177 49.137 1.00 83.19 83 HIS A CA 1
ATOM 625 C C . HIS A 1 83 ? -25.233 -3.951 49.354 1.00 83.19 83 HIS A C 1
ATOM 627 O O . HIS A 1 83 ? -25.099 -3.471 50.478 1.00 83.19 83 HIS A O 1
ATOM 633 N N . PHE A 1 84 ? -24.673 -3.402 48.272 1.00 86.62 84 PHE A N 1
ATOM 634 C CA . PHE A 1 84 ? -23.687 -2.326 48.293 1.00 86.62 84 PHE A CA 1
ATOM 635 C C . PHE A 1 84 ? -24.075 -1.167 49.212 1.00 86.62 84 PHE A C 1
ATOM 637 O O . PHE A 1 84 ? -23.2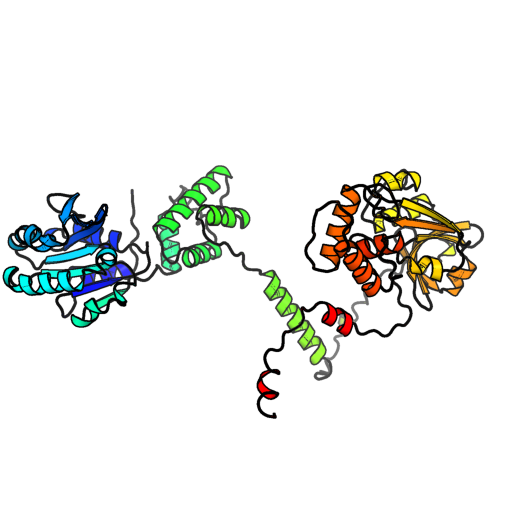81 -0.737 50.044 1.00 86.62 84 PHE A O 1
ATOM 644 N N . TRP A 1 85 ? -25.305 -0.665 49.090 1.00 86.19 85 TRP A N 1
ATOM 645 C CA . TRP A 1 85 ? -25.730 0.489 49.873 1.00 86.19 85 TRP A CA 1
ATOM 646 C C . TRP A 1 85 ? -25.792 0.192 51.371 1.00 86.19 85 TRP A C 1
ATOM 648 O O . TRP A 1 85 ? -25.381 1.032 52.164 1.00 86.19 85 TRP A O 1
ATOM 658 N N . LEU A 1 86 ? -26.237 -1.004 51.765 1.00 84.00 86 LEU A N 1
ATOM 659 C CA . LEU A 1 86 ? -26.312 -1.404 53.172 1.00 84.00 86 LEU A CA 1
ATOM 660 C C . LEU A 1 86 ? -24.922 -1.494 53.809 1.00 84.00 86 LEU A C 1
ATOM 662 O O . LEU A 1 86 ? -24.734 -1.029 54.933 1.00 84.00 86 LEU A O 1
ATOM 666 N N . ASP A 1 87 ? -23.950 -2.020 53.067 1.00 83.00 87 ASP A N 1
ATOM 667 C CA . ASP A 1 87 ? -22.579 -2.194 53.549 1.00 83.00 87 ASP A CA 1
ATOM 668 C C . ASP A 1 87 ? -21.799 -0.870 53.604 1.00 83.00 87 ASP A C 1
ATOM 670 O O . ASP A 1 87 ? -20.926 -0.689 54.454 1.00 83.00 87 ASP A O 1
ATOM 674 N N . VAL A 1 88 ? -22.126 0.084 52.724 1.00 82.81 88 VAL A N 1
ATOM 675 C CA . VAL A 1 88 ? -21.444 1.387 52.638 1.00 82.81 88 VAL A CA 1
ATOM 676 C C . VAL A 1 88 ? -22.069 2.447 53.556 1.00 82.81 88 VAL A C 1
ATOM 678 O O . VAL A 1 88 ? -21.384 3.398 53.939 1.00 82.81 88 VAL A O 1
ATOM 681 N N . LEU A 1 89 ? -23.324 2.283 53.991 1.00 81.81 89 LEU A N 1
ATOM 682 C CA . LEU A 1 89 ? -24.010 3.213 54.905 1.00 81.81 89 LEU A CA 1
ATOM 683 C C . LEU A 1 89 ? -23.188 3.593 56.158 1.00 81.81 89 LEU A C 1
ATOM 685 O O . LEU A 1 89 ? -23.073 4.791 56.440 1.00 81.81 89 LEU A O 1
ATOM 689 N N . PRO A 1 90 ? -22.564 2.651 56.899 1.00 80.38 90 PRO A N 1
ATOM 690 C CA . PRO A 1 90 ? -21.747 2.984 58.068 1.00 80.38 90 PRO A CA 1
ATOM 691 C C . PRO A 1 90 ? -20.569 3.908 57.741 1.00 80.38 90 PRO A C 1
ATOM 693 O O . PRO A 1 90 ? -20.218 4.760 58.553 1.00 80.38 90 PRO A O 1
ATOM 696 N N . LEU A 1 91 ? -19.985 3.781 56.544 1.00 76.44 91 LEU A N 1
ATOM 697 C CA . LEU A 1 91 ? -18.869 4.618 56.092 1.00 76.44 91 LEU A CA 1
ATOM 698 C C . LEU A 1 91 ? -19.312 6.058 55.807 1.00 76.44 91 LEU A C 1
ATOM 700 O O . LEU A 1 91 ? -18.502 6.979 55.864 1.00 76.44 91 LEU A O 1
ATOM 704 N N . ILE A 1 92 ? -20.581 6.268 55.466 1.00 77.00 92 ILE A N 1
ATOM 705 C CA . ILE A 1 92 ? -21.132 7.596 55.178 1.00 77.00 92 ILE A CA 1
ATOM 706 C C . ILE A 1 92 ? -21.545 8.278 56.486 1.00 77.00 92 ILE A C 1
ATOM 708 O O . ILE A 1 92 ? -21.221 9.441 56.706 1.00 77.00 92 ILE A O 1
ATOM 712 N N . HIS A 1 93 ? -22.196 7.538 57.387 1.00 73.38 93 HIS A N 1
ATOM 713 C CA . HIS A 1 93 ? -22.710 8.061 58.656 1.00 73.38 93 HIS A CA 1
ATOM 714 C C . HIS A 1 93 ? -21.640 8.572 59.622 1.00 73.38 93 HIS A C 1
ATOM 716 O O . HIS A 1 93 ? -21.914 9.462 60.425 1.00 73.38 93 HIS A O 1
ATOM 722 N N . THR A 1 94 ? -20.431 8.021 59.568 1.00 69.38 94 THR A N 1
ATOM 723 C CA . THR A 1 94 ? -19.319 8.456 60.421 1.00 69.38 94 THR A CA 1
ATOM 724 C C . THR A 1 94 ? -18.716 9.794 59.986 1.00 69.38 94 THR A C 1
ATOM 726 O O . THR A 1 94 ? -17.898 10.354 60.717 1.00 69.38 94 THR A O 1
ATOM 729 N N . ARG A 1 95 ? -19.115 10.337 58.826 1.00 73.00 95 ARG A N 1
ATOM 730 C CA . ARG A 1 95 ? -18.531 11.553 58.250 1.00 73.00 95 ARG A CA 1
ATOM 731 C C . ARG A 1 95 ? -19.365 12.799 58.523 1.00 73.00 95 ARG A C 1
ATOM 733 O O . ARG A 1 95 ? -20.591 12.785 58.545 1.00 73.00 95 ARG A O 1
ATOM 740 N N . THR A 1 96 ? -18.664 13.910 58.734 1.00 64.69 96 THR A N 1
ATOM 741 C CA . THR A 1 96 ? -19.257 15.205 59.106 1.00 64.69 96 THR A CA 1
ATOM 742 C C . THR A 1 96 ? -19.539 16.114 57.905 1.00 64.69 96 THR A C 1
ATOM 744 O O . THR A 1 96 ? -20.357 17.031 58.019 1.00 64.69 96 THR A O 1
ATOM 747 N N . GLN A 1 97 ? -18.888 15.854 56.768 1.00 73.50 97 GLN A N 1
ATOM 748 C CA . GLN A 1 97 ? -18.985 16.621 55.523 1.00 73.50 97 GLN A CA 1
ATOM 749 C C . GLN A 1 97 ? -19.866 15.915 54.489 1.00 73.50 97 GLN A C 1
ATOM 751 O O . GLN A 1 97 ? -20.145 14.724 54.620 1.00 73.50 97 GLN A O 1
ATOM 756 N N . ASP A 1 98 ? -20.280 16.655 53.461 1.00 80.31 98 ASP A N 1
ATOM 757 C CA . ASP A 1 98 ? -20.979 16.085 52.313 1.00 80.31 98 ASP A CA 1
ATOM 758 C C . ASP A 1 98 ? -20.036 15.153 51.539 1.00 80.31 98 ASP A C 1
ATOM 760 O O . ASP A 1 98 ? -18.890 15.507 51.250 1.00 80.31 98 ASP A O 1
ATOM 764 N N . VAL A 1 99 ? -20.519 13.953 51.219 1.00 86.12 99 VAL A N 1
ATOM 765 C CA . VAL A 1 99 ? -19.714 12.878 50.633 1.00 86.12 99 VAL A CA 1
ATOM 766 C C . VAL A 1 99 ? -20.138 12.630 49.193 1.00 86.12 99 VAL A C 1
ATOM 768 O O . VAL A 1 99 ? -21.316 12.455 48.884 1.00 86.12 99 VAL A O 1
ATOM 771 N N . ILE A 1 100 ? -19.158 12.553 48.301 1.00 87.81 100 ILE A N 1
ATOM 772 C CA . ILE A 1 100 ? -19.350 12.137 46.917 1.00 87.81 100 ILE A CA 1
ATOM 773 C C . ILE A 1 100 ? -18.960 10.669 46.802 1.00 87.81 100 ILE A C 1
ATOM 775 O O . ILE A 1 100 ? -17.850 10.275 47.161 1.00 87.81 100 ILE A O 1
ATOM 779 N N . ILE A 1 101 ? -19.871 9.862 46.275 1.00 88.62 101 ILE A N 1
ATOM 780 C CA . ILE A 1 101 ? -19.671 8.441 46.013 1.00 88.62 101 ILE A CA 1
ATOM 781 C C . ILE A 1 101 ? -19.451 8.293 44.516 1.00 88.62 101 ILE A C 1
ATOM 783 O O . ILE A 1 101 ? -20.377 8.451 43.727 1.00 88.62 101 ILE A O 1
ATOM 787 N N . ALA A 1 102 ? -18.214 8.027 44.116 1.00 89.94 102 ALA A N 1
ATOM 788 C CA . ALA A 1 102 ? -17.840 7.828 42.730 1.00 89.94 102 ALA A CA 1
ATOM 789 C C . ALA A 1 102 ? -17.749 6.336 42.397 1.00 89.94 102 ALA A C 1
ATOM 791 O O . ALA A 1 102 ? -16.971 5.603 43.006 1.00 89.94 102 ALA A O 1
ATOM 792 N N . ILE A 1 103 ? -18.509 5.895 41.397 1.00 90.62 103 ILE A N 1
ATOM 793 C CA . ILE A 1 103 ? -18.463 4.530 40.871 1.00 90.62 103 ILE A CA 1
ATOM 794 C C . ILE A 1 103 ? -17.691 4.533 39.548 1.00 90.62 103 ILE A C 1
ATOM 796 O O . ILE A 1 103 ? -18.203 4.989 38.527 1.00 90.62 103 ILE A O 1
ATOM 800 N N . ASP A 1 104 ? -16.457 4.033 39.559 1.00 89.75 104 ASP A N 1
ATOM 801 C CA . ASP A 1 104 ? -15.636 3.816 38.365 1.00 89.75 104 ASP A CA 1
ATOM 802 C C . ASP A 1 104 ? -16.017 2.525 37.635 1.00 89.75 104 ASP A C 1
ATOM 804 O O . ASP A 1 104 ? -16.423 1.538 38.248 1.00 89.75 104 ASP A O 1
ATOM 808 N N . ASN A 1 105 ? -15.877 2.532 36.308 1.00 88.69 105 ASN A N 1
ATOM 809 C CA . ASN A 1 105 ? -16.396 1.501 35.401 1.00 88.69 105 ASN A CA 1
ATOM 810 C C . ASN A 1 105 ? -17.899 1.220 35.579 1.00 88.69 105 ASN A C 1
ATOM 812 O O . ASN A 1 105 ? -18.348 0.091 35.369 1.00 88.69 105 ASN A O 1
ATOM 816 N N . ALA A 1 106 ? -18.693 2.248 35.894 1.00 87.69 106 ALA A N 1
ATOM 817 C CA . ALA A 1 106 ? -20.145 2.127 36.051 1.00 87.69 106 ALA A CA 1
ATOM 818 C C . ALA A 1 106 ? -20.861 1.580 34.799 1.00 87.69 106 ALA A C 1
ATOM 820 O O . ALA A 1 106 ? -21.990 1.114 34.888 1.00 87.69 106 ALA A O 1
ATOM 821 N N . ASP A 1 107 ? -20.186 1.555 33.646 1.00 86.00 107 ASP A N 1
ATOM 822 C CA . ASP A 1 107 ? -20.633 0.877 32.423 1.00 86.00 107 ASP A CA 1
ATOM 823 C C . ASP A 1 107 ? -21.018 -0.595 32.635 1.00 86.00 107 ASP A C 1
ATOM 825 O O . ASP A 1 107 ? -21.841 -1.127 31.898 1.00 86.00 107 ASP A O 1
ATOM 829 N N . LEU A 1 108 ? -20.399 -1.278 33.606 1.00 86.69 108 LEU A N 1
ATOM 830 C CA . LEU A 1 108 ? -20.724 -2.672 33.925 1.00 86.69 108 LEU A CA 1
ATOM 831 C C . LEU A 1 108 ? -22.094 -2.809 34.599 1.00 86.69 108 LEU A C 1
ATOM 833 O O . LEU A 1 108 ? -22.690 -3.879 34.545 1.00 86.69 108 LEU A O 1
ATOM 837 N N . LEU A 1 109 ? -22.602 -1.730 35.198 1.00 83.75 109 LEU A N 1
ATOM 838 C CA . LEU A 1 109 ? -23.892 -1.690 35.878 1.00 83.75 109 LEU A CA 1
ATOM 839 C C . LEU A 1 109 ? -25.052 -1.345 34.935 1.00 83.75 109 LEU A C 1
ATOM 841 O O . LEU A 1 109 ? -26.162 -1.217 35.426 1.00 83.75 109 LEU A O 1
ATOM 845 N N . GLU A 1 110 ? -24.844 -1.215 33.616 1.00 80.25 110 GLU A N 1
ATOM 846 C CA . GLU A 1 110 ? -25.856 -0.758 32.638 1.00 80.25 110 GLU A CA 1
ATOM 847 C C . GLU A 1 110 ? -27.238 -1.424 32.825 1.00 80.25 110 GLU A C 1
ATOM 849 O O . GLU A 1 110 ? -28.249 -0.732 32.825 1.00 80.25 110 GLU A O 1
ATOM 854 N N . GLY A 1 111 ? -27.282 -2.737 33.093 1.00 79.94 111 GLY A N 1
ATOM 855 C CA . GLY A 1 111 ? -28.531 -3.483 33.331 1.00 79.94 111 GLY A CA 1
ATOM 856 C C . GLY A 1 111 ? -29.149 -3.361 34.734 1.00 79.94 111 GLY A C 1
ATOM 857 O O . GLY A 1 111 ? -30.270 -3.811 34.936 1.00 79.94 111 GLY A O 1
ATOM 858 N N . HIS A 1 112 ? -28.441 -2.765 35.695 1.00 84.69 112 HIS A N 1
ATOM 859 C CA . HIS A 1 112 ? -28.857 -2.621 37.098 1.00 84.69 112 HIS A CA 1
ATOM 860 C C . HIS A 1 112 ? -28.868 -1.154 37.571 1.00 84.69 112 HIS A C 1
ATOM 862 O O . HIS A 1 112 ? -29.183 -0.889 38.731 1.00 84.69 112 HIS A O 1
ATOM 868 N N . LEU A 1 113 ? -28.540 -0.190 36.696 1.00 85.12 113 LEU A N 1
ATOM 869 C CA . LEU A 1 113 ? -28.438 1.237 37.032 1.00 85.12 113 LEU A CA 1
ATOM 870 C C . LEU A 1 113 ? -29.739 1.795 37.612 1.00 85.12 113 LEU A C 1
ATOM 872 O O . LEU A 1 113 ? -29.688 2.530 38.592 1.00 85.12 113 LEU A O 1
ATOM 876 N N . GLU A 1 114 ? -30.893 1.433 37.046 1.00 83.62 114 GLU A N 1
ATOM 877 C CA . GLU A 1 114 ? -32.195 1.912 37.522 1.00 83.62 114 GLU A CA 1
ATOM 878 C C . GLU A 1 114 ? -32.434 1.522 38.986 1.00 83.62 114 GLU A C 1
ATOM 880 O O . GLU A 1 114 ? -32.638 2.389 39.835 1.00 83.62 114 GLU A O 1
ATOM 885 N N . HIS A 1 115 ? -32.323 0.228 39.300 1.00 85.94 115 HIS A N 1
ATOM 886 C CA . HIS A 1 115 ? -32.499 -0.277 40.662 1.00 85.94 115 HIS A CA 1
ATOM 887 C C . HIS A 1 115 ? -31.448 0.294 41.623 1.00 85.94 115 HIS A C 1
ATOM 889 O O . HIS A 1 115 ? -31.747 0.626 42.772 1.00 85.94 115 HIS A O 1
ATOM 895 N N . PHE A 1 116 ? -30.211 0.451 41.149 1.00 87.00 116 PHE A N 1
ATOM 896 C CA . PHE A 1 116 ? -29.112 0.997 41.936 1.00 87.00 116 PHE A CA 1
ATOM 897 C C . PHE A 1 116 ? -29.350 2.465 42.322 1.00 87.00 116 PHE A C 1
ATOM 899 O O . PHE A 1 116 ? -29.125 2.833 43.476 1.00 87.00 116 PHE A O 1
ATOM 906 N N . ILE A 1 117 ? -29.849 3.286 41.391 1.00 86.75 117 ILE A N 1
ATOM 907 C CA . ILE A 1 117 ? -30.184 4.698 41.634 1.00 86.75 117 ILE A CA 1
ATOM 908 C C . ILE A 1 117 ? -31.448 4.821 42.488 1.00 86.75 117 ILE A C 1
ATOM 910 O O . ILE A 1 117 ? -31.467 5.616 43.422 1.00 86.75 117 ILE A O 1
ATOM 914 N N . GLN A 1 118 ? -32.481 4.016 42.228 1.00 85.50 118 GLN A N 1
ATOM 915 C CA . GLN A 1 118 ? -33.695 4.004 43.053 1.00 85.50 118 GLN A CA 1
ATOM 916 C C . GLN A 1 118 ? -33.368 3.678 44.514 1.00 85.50 118 GLN A C 1
ATOM 918 O O . GLN A 1 118 ? -33.824 4.378 45.417 1.00 85.50 118 GLN A O 1
ATOM 923 N N . SER A 1 119 ? -32.523 2.668 44.740 1.00 86.12 119 SER A N 1
ATOM 924 C CA . SER A 1 119 ? -32.047 2.294 46.076 1.00 86.12 119 SER A CA 1
ATOM 925 C C . SER A 1 119 ? -31.275 3.438 46.746 1.00 86.12 119 SER A C 1
ATOM 927 O O . SER A 1 119 ? -31.493 3.729 47.920 1.00 86.12 119 SER A O 1
ATOM 929 N N . PHE A 1 120 ? -30.422 4.139 45.992 1.00 87.19 120 PHE A N 1
ATOM 930 C CA . PHE A 1 120 ? -29.701 5.317 46.478 1.00 87.19 120 PHE A CA 1
ATOM 931 C C . PHE A 1 120 ? -30.645 6.447 46.904 1.00 87.19 120 PHE A C 1
ATOM 933 O O . PHE A 1 120 ? -30.555 6.923 48.034 1.00 87.19 120 PHE A O 1
ATOM 940 N N . THR A 1 121 ? -31.576 6.849 46.036 1.00 84.38 121 THR A N 1
ATOM 941 C CA . THR A 1 121 ? -32.524 7.938 46.314 1.00 84.38 121 THR A CA 1
ATOM 942 C C . THR A 1 121 ? -33.438 7.602 47.497 1.00 84.38 121 THR A C 1
ATOM 944 O O . THR A 1 121 ? -33.744 8.476 48.305 1.00 84.38 121 THR A O 1
ATOM 947 N N . GLN A 1 122 ? -33.825 6.332 47.667 1.00 85.88 122 GLN A N 1
ATOM 948 C CA . GLN A 1 122 ? -34.594 5.879 48.835 1.00 85.88 122 GLN A CA 1
ATOM 949 C C . GLN A 1 122 ? -33.797 5.949 50.144 1.00 85.88 122 GLN A C 1
ATOM 951 O O . GLN A 1 122 ? -34.367 6.243 51.195 1.00 85.88 122 GLN A O 1
ATOM 956 N N . LEU A 1 123 ? -32.488 5.694 50.095 1.00 84.69 123 LEU A N 1
ATOM 957 C CA . LEU A 1 123 ? -31.603 5.725 51.263 1.00 84.69 123 LEU A CA 1
ATOM 958 C C . LEU A 1 123 ? -31.018 7.115 51.541 1.00 84.69 123 LEU A C 1
ATOM 960 O O . LEU A 1 123 ? -30.471 7.350 52.619 1.00 84.69 123 LEU A O 1
ATOM 964 N N . LEU A 1 124 ? -31.155 8.065 50.618 1.00 83.94 124 LEU A N 1
ATOM 965 C CA . LEU A 1 124 ? -30.621 9.416 50.763 1.00 83.94 124 LEU A CA 1
ATOM 966 C C . LEU A 1 124 ? -31.114 10.166 52.019 1.00 83.94 124 LEU A C 1
ATOM 968 O O . LEU A 1 124 ? -30.283 10.796 52.682 1.00 83.94 124 LEU A O 1
ATOM 972 N N . PRO A 1 125 ? -32.399 10.074 52.427 1.00 82.56 125 PRO A N 1
ATOM 973 C CA . PRO A 1 125 ? -32.863 10.653 53.688 1.00 82.56 125 PRO A CA 1
ATOM 974 C C . PRO A 1 125 ? -32.189 10.024 54.912 1.00 82.56 125 PRO A C 1
ATOM 976 O O . PRO A 1 125 ? -31.902 10.723 55.882 1.00 82.56 125 PRO A O 1
ATOM 979 N N . VAL A 1 126 ? -31.896 8.719 54.856 1.00 80.00 126 VAL A N 1
ATOM 980 C CA . VAL A 1 126 ? -31.184 7.999 55.923 1.00 80.00 126 VAL A CA 1
ATOM 981 C C . VAL A 1 126 ? -29.753 8.521 56.028 1.00 80.00 126 VAL A C 1
ATOM 983 O O . VAL A 1 126 ? -29.286 8.792 57.125 1.00 80.00 126 VAL A O 1
ATOM 986 N N . MET A 1 127 ? -29.107 8.808 54.897 1.00 74.31 127 MET A N 1
ATOM 987 C CA . MET A 1 127 ? -27.778 9.435 54.820 1.00 74.31 127 MET A CA 1
ATOM 988 C C . MET A 1 127 ? -27.768 10.937 55.182 1.00 74.31 127 MET A C 1
ATOM 990 O O . MET A 1 127 ? -26.751 11.612 55.019 1.00 74.31 127 MET A O 1
ATOM 994 N N . GLY A 1 128 ? -28.890 11.494 55.652 1.00 70.38 128 GLY A N 1
ATOM 995 C CA . GLY A 1 128 ? -29.011 12.900 56.040 1.00 70.38 128 GLY A CA 1
ATOM 996 C C . GLY A 1 128 ? -29.017 13.887 54.868 1.00 70.38 128 GLY A C 1
ATOM 997 O O . GLY A 1 128 ? -28.798 15.075 55.091 1.00 70.38 128 GLY A O 1
ATOM 998 N N . GLY A 1 129 ? -29.234 13.420 53.630 1.00 70.00 129 GLY A N 1
ATOM 999 C CA . GLY A 1 129 ? -29.255 14.265 52.428 1.00 70.00 129 GLY A CA 1
ATOM 1000 C C . GLY A 1 129 ? -27.887 14.804 51.991 1.00 70.00 129 GLY A C 1
ATOM 1001 O O . GLY A 1 129 ? -27.821 15.657 51.112 1.00 70.00 129 GLY A O 1
ATOM 1002 N N . LYS A 1 130 ? -26.798 14.318 52.597 1.00 74.00 130 LYS A N 1
ATOM 1003 C CA . LYS A 1 130 ? -25.426 14.817 52.402 1.00 74.00 130 LYS A CA 1
ATOM 1004 C C . LYS A 1 130 ? -24.590 13.987 51.424 1.00 74.00 130 LYS A C 1
ATOM 1006 O O . LYS A 1 130 ? -23.373 14.142 51.370 1.00 74.00 130 LYS A O 1
ATOM 1011 N N . ALA A 1 131 ? -25.211 13.078 50.676 1.00 83.12 131 ALA A N 1
ATOM 1012 C CA . ALA A 1 131 ? -24.516 12.210 49.732 1.00 83.12 131 ALA A CA 1
ATOM 1013 C C . ALA A 1 131 ? -24.849 12.592 48.287 1.00 83.12 131 ALA A C 1
ATOM 1015 O O . ALA A 1 131 ? -26.007 12.831 47.949 1.00 83.12 131 ALA A O 1
ATOM 1016 N N . LYS A 1 132 ? -23.839 12.608 47.418 1.00 87.81 132 LYS A N 1
ATOM 1017 C CA . LYS A 1 132 ? -24.019 12.751 45.969 1.00 87.81 132 LYS A CA 1
ATOM 1018 C C . LYS A 1 132 ? -23.365 11.588 45.240 1.00 87.81 132 LYS A C 1
ATOM 1020 O O . LYS A 1 132 ? -22.312 11.107 45.648 1.00 87.81 132 LYS A O 1
ATOM 1025 N N . LEU A 1 133 ? -23.974 11.159 44.144 1.00 88.38 133 LEU A N 1
ATOM 1026 C CA . LEU A 1 133 ? -23.534 10.017 43.355 1.00 88.38 133 LEU A CA 1
ATOM 1027 C C . LEU A 1 133 ? -22.881 10.485 42.053 1.00 88.38 133 LEU A C 1
ATOM 1029 O O . LEU A 1 133 ? -23.445 11.284 41.309 1.00 88.38 133 LEU A O 1
ATOM 1033 N N . LEU A 1 134 ? -21.689 9.971 41.768 1.00 89.69 134 LEU A N 1
ATOM 1034 C CA . LEU A 1 134 ? -20.939 10.243 40.549 1.00 89.69 134 LEU A CA 1
ATOM 1035 C C . LEU A 1 134 ? -20.672 8.931 39.807 1.00 89.69 134 LEU A C 1
ATOM 1037 O O . LEU A 1 134 ? -19.906 8.089 40.264 1.00 89.69 134 LEU A O 1
ATOM 1041 N N . PHE A 1 135 ? -21.251 8.760 38.625 1.00 90.62 135 PHE A N 1
ATOM 1042 C CA . PHE A 1 135 ? -20.924 7.630 37.760 1.00 90.62 135 PHE A CA 1
ATOM 1043 C C . PHE A 1 135 ? -19.765 7.982 36.838 1.00 90.62 135 PHE A C 1
ATOM 1045 O O . PHE A 1 135 ? -19.790 9.008 36.162 1.00 90.62 135 PHE A O 1
ATOM 1052 N N . VAL A 1 136 ? -18.752 7.121 36.779 1.00 90.19 136 VAL A N 1
ATOM 1053 C CA . VAL A 1 136 ? -17.571 7.304 35.936 1.00 90.19 136 VAL A CA 1
ATOM 1054 C C . VAL A 1 136 ? -17.470 6.138 34.961 1.00 90.19 136 VAL A C 1
ATOM 1056 O O . VAL A 1 136 ? -17.407 4.972 35.353 1.00 90.19 136 VAL A O 1
ATOM 1059 N N . GLY A 1 137 ? -17.450 6.442 33.663 1.00 87.12 137 GLY A N 1
ATOM 1060 C CA . GLY A 1 137 ? -17.447 5.395 32.643 1.00 87.12 137 GLY A CA 1
ATOM 1061 C C . GLY A 1 137 ? -17.281 5.886 31.211 1.00 87.12 137 GLY A C 1
ATOM 1062 O O . GLY A 1 137 ? -16.657 6.913 30.922 1.00 87.12 137 GLY A O 1
ATOM 1063 N N . ASN A 1 138 ? -17.746 5.084 30.271 1.00 86.06 138 ASN A N 1
ATOM 1064 C CA . ASN A 1 138 ? -17.680 5.321 28.843 1.00 86.06 138 ASN A CA 1
ATOM 1065 C C . ASN A 1 138 ? -18.974 5.978 28.323 1.00 86.06 138 ASN A C 1
ATOM 1067 O O . ASN A 1 138 ? -19.907 6.257 29.068 1.00 86.06 138 ASN A O 1
ATOM 1071 N N . ALA A 1 139 ? -19.012 6.272 27.023 1.00 80.12 139 ALA A N 1
ATOM 1072 C CA . ALA A 1 139 ? -20.136 6.962 26.386 1.00 80.12 139 ALA A CA 1
ATOM 1073 C C . ALA A 1 139 ? -21.454 6.153 26.345 1.00 80.12 139 ALA A C 1
ATOM 1075 O O . ALA A 1 139 ? -22.466 6.660 25.875 1.00 80.12 139 ALA A O 1
ATOM 1076 N N . LYS A 1 140 ? -21.476 4.896 26.805 1.00 80.50 140 LYS A N 1
ATOM 1077 C CA . LYS A 1 140 ? -22.713 4.122 26.972 1.00 80.50 140 LYS A CA 1
ATOM 1078 C C . LYS A 1 140 ? -23.585 4.695 28.084 1.00 80.50 140 LYS A C 1
ATOM 1080 O O . LYS A 1 140 ? -24.794 4.756 27.906 1.00 80.50 140 LYS A O 1
ATOM 1085 N N . LEU A 1 141 ? -22.979 5.204 29.160 1.00 78.94 141 LEU A N 1
ATOM 1086 C CA . LEU A 1 141 ? -23.710 5.837 30.265 1.00 78.94 141 LEU A CA 1
ATOM 1087 C C . LEU A 1 141 ? -24.470 7.095 29.832 1.00 78.94 141 LEU A C 1
ATOM 1089 O O . LEU A 1 141 ? -25.504 7.406 30.403 1.00 78.94 141 LEU A O 1
ATOM 1093 N N . GLU A 1 142 ? -24.003 7.793 28.795 1.00 77.06 142 GLU A N 1
ATOM 1094 C CA . GLU A 1 142 ? -24.719 8.934 28.204 1.00 77.06 142 GLU A CA 1
ATOM 1095 C C . GLU A 1 142 ? -26.041 8.508 27.538 1.00 77.06 142 GLU A C 1
ATOM 1097 O O . GLU A 1 142 ? -26.990 9.282 27.465 1.00 77.06 142 GLU A O 1
ATOM 1102 N N . LYS A 1 143 ? -26.111 7.269 27.038 1.00 72.50 143 LYS A N 1
ATOM 1103 C CA . LYS A 1 143 ? -27.251 6.745 26.270 1.00 72.50 143 LYS A CA 1
ATOM 1104 C C . LYS A 1 143 ? -28.201 5.883 27.096 1.00 72.50 143 LYS A C 1
ATOM 1106 O O . LYS A 1 143 ? -29.230 5.462 26.565 1.00 72.50 143 LYS A O 1
ATOM 1111 N N . ALA A 1 144 ? -27.856 5.608 28.352 1.00 74.31 144 ALA A N 1
ATOM 1112 C CA . ALA A 1 144 ? -28.678 4.834 29.267 1.00 74.31 144 ALA A CA 1
ATOM 1113 C C . ALA A 1 144 ? -29.981 5.597 29.550 1.00 74.31 144 ALA A C 1
ATOM 1115 O O . ALA A 1 144 ? -29.975 6.715 30.077 1.00 74.31 144 ALA A O 1
ATOM 1116 N N . LYS A 1 145 ? -31.118 5.007 29.169 1.00 66.62 145 LYS A N 1
ATOM 1117 C CA . LYS A 1 145 ? -32.441 5.623 29.363 1.00 66.62 145 LYS A CA 1
ATOM 1118 C C . LYS A 1 145 ? -32.773 5.760 30.846 1.00 66.62 145 LYS A C 1
ATOM 1120 O O . LYS A 1 145 ? -33.464 6.696 31.234 1.00 66.62 145 LYS A O 1
ATOM 1125 N N . GLU A 1 146 ? -32.237 4.863 31.655 1.00 70.19 146 GLU A N 1
ATOM 1126 C CA . GLU A 1 146 ? -32.380 4.777 33.103 1.00 70.19 146 GLU A CA 1
ATOM 1127 C C . GLU A 1 146 ? -31.850 6.053 33.773 1.00 70.19 146 GLU A C 1
ATOM 1129 O O . GLU A 1 146 ? -32.511 6.637 34.626 1.00 70.19 146 GLU A O 1
ATOM 1134 N N . LEU A 1 147 ? -30.705 6.564 33.304 1.00 70.38 147 LEU A N 1
ATOM 1135 C CA . LEU A 1 147 ? -30.098 7.794 33.817 1.00 70.38 147 LEU A CA 1
ATOM 1136 C C . LEU A 1 147 ? -30.865 9.054 33.390 1.00 70.38 147 LEU A C 1
ATOM 1138 O O . LEU A 1 147 ? -30.837 10.050 34.102 1.00 70.38 147 LEU A O 1
ATOM 1142 N N . SER A 1 148 ? -31.597 9.033 32.271 1.00 63.19 148 SER A N 1
ATOM 1143 C CA . SER A 1 148 ? -32.356 10.207 31.805 1.00 63.19 148 SER A CA 1
ATOM 1144 C C . SER A 1 148 ? -33.502 10.616 32.741 1.00 63.19 148 SER A C 1
ATOM 1146 O O . SER A 1 148 ? -33.856 11.794 32.795 1.00 63.19 148 SER A O 1
ATOM 1148 N N . GLN A 1 149 ? -34.036 9.674 33.526 1.00 67.62 149 GLN A N 1
ATOM 1149 C CA . GLN A 1 149 ? -35.144 9.915 34.455 1.00 67.62 149 GLN A CA 1
ATOM 1150 C C . GLN A 1 149 ? -34.732 10.764 35.669 1.00 67.62 149 GLN A C 1
ATOM 1152 O O . GLN A 1 149 ? -35.571 11.443 36.254 1.00 67.62 149 GLN A O 1
ATOM 1157 N N . CYS A 1 150 ? -33.442 10.771 36.016 1.00 69.75 150 CYS A N 1
ATOM 1158 C CA . CYS A 1 150 ? -32.903 11.479 37.180 1.00 69.75 150 CYS A CA 1
ATOM 1159 C C . CYS A 1 150 ? -32.266 12.837 36.835 1.00 69.75 150 CYS A C 1
ATOM 1161 O O . CYS A 1 150 ? -31.685 13.468 37.715 1.00 69.75 150 CYS A O 1
ATOM 1163 N N . LEU A 1 151 ? -32.342 13.274 35.567 1.00 67.25 151 LEU A N 1
ATOM 1164 C CA . LEU A 1 151 ? -31.744 14.521 35.058 1.00 67.25 151 LEU A CA 1
ATOM 1165 C C . LEU A 1 151 ? -30.286 14.772 35.531 1.00 67.25 151 LEU A C 1
ATOM 1167 O O . LEU A 1 151 ? -29.983 15.858 36.033 1.00 67.25 151 LEU A O 1
ATOM 1171 N N . PRO A 1 152 ? -29.362 13.802 35.399 1.00 78.12 152 PRO A N 1
ATOM 1172 C CA . PRO A 1 152 ? -28.003 13.959 35.890 1.00 78.12 152 PRO A CA 1
ATOM 1173 C C . PRO A 1 152 ? -27.221 14.974 35.054 1.00 78.12 152 PRO A C 1
ATOM 1175 O O . PRO A 1 152 ? -27.441 15.132 33.850 1.00 78.12 152 PRO A O 1
ATOM 1178 N N . LEU A 1 153 ? -26.251 15.635 35.689 1.00 82.38 153 LEU A N 1
ATOM 1179 C CA . LEU A 1 153 ? -25.307 16.480 34.962 1.00 82.38 153 LEU A CA 1
ATOM 1180 C C . LEU A 1 153 ? -24.250 15.602 34.284 1.00 82.38 153 LEU A C 1
ATOM 1182 O O . LEU A 1 153 ? -23.489 14.903 34.954 1.00 82.38 153 LEU A O 1
ATOM 1186 N N . TYR A 1 154 ? -24.188 15.671 32.958 1.00 82.12 154 TYR A N 1
ATOM 1187 C CA . TYR A 1 154 ? -23.204 14.955 32.153 1.00 82.12 154 TYR A CA 1
ATOM 1188 C C . TYR A 1 154 ? -21.977 15.831 31.896 1.00 82.12 154 TYR A C 1
ATOM 1190 O O . TYR A 1 154 ? -22.081 16.918 31.329 1.00 82.12 154 TYR A O 1
ATOM 1198 N N . VAL A 1 155 ? -20.798 15.333 32.263 1.00 84.50 155 VAL A N 1
ATOM 1199 C CA . VAL A 1 155 ? -19.506 15.967 31.988 1.00 84.50 155 VAL A CA 1
ATOM 1200 C C . VAL A 1 155 ? -18.656 15.015 31.155 1.00 84.50 155 VAL A C 1
ATOM 1202 O O . VAL A 1 155 ? -18.400 13.876 31.545 1.00 84.50 155 VAL A O 1
ATOM 1205 N N . CYS A 1 156 ? -18.210 15.484 29.991 1.00 83.88 156 CYS A N 1
ATOM 1206 C CA . CYS A 1 156 ? -17.326 14.724 29.115 1.00 83.88 156 CYS A CA 1
ATOM 1207 C C . CYS A 1 156 ? -15.864 15.083 29.399 1.00 83.88 156 CYS A C 1
ATOM 1209 O O . CYS A 1 156 ? -15.466 16.239 29.241 1.00 83.88 156 CYS A O 1
ATOM 1211 N N . LEU A 1 157 ? -15.044 14.087 29.743 1.00 83.88 157 LEU A N 1
ATOM 1212 C CA . LEU A 1 157 ? -13.591 14.222 29.687 1.00 83.88 157 LEU A CA 1
ATOM 1213 C C . LEU A 1 157 ? -13.129 13.946 28.252 1.00 83.88 157 LEU A C 1
ATOM 1215 O O . LEU A 1 157 ? -13.071 12.789 27.808 1.00 83.88 157 LEU A O 1
ATOM 1219 N N . ASN A 1 158 ? -12.800 15.017 27.531 1.00 82.94 158 ASN A N 1
ATOM 1220 C CA . ASN A 1 158 ? -12.356 14.916 26.149 1.00 82.94 158 ASN A CA 1
ATOM 1221 C C . ASN A 1 158 ? -10.929 14.354 26.068 1.00 82.94 158 ASN A C 1
ATOM 1223 O O . ASN A 1 158 ? -10.137 14.520 26.998 1.00 82.94 158 ASN A O 1
ATOM 1227 N N . PRO A 1 159 ? -10.575 13.682 24.957 1.00 80.25 159 PRO A N 1
ATOM 1228 C CA . PRO A 1 159 ? -9.187 13.320 24.705 1.00 80.25 159 PRO A CA 1
ATOM 1229 C C . PRO A 1 159 ? -8.284 14.571 24.706 1.00 80.25 159 PRO A C 1
ATOM 1231 O O . PRO A 1 159 ? -8.743 15.636 24.286 1.00 80.25 159 PRO A O 1
ATOM 1234 N N . PRO A 1 160 ? -7.014 14.448 25.144 1.00 80.06 160 PRO A N 1
ATOM 1235 C CA . PRO A 1 160 ? -6.076 15.565 25.187 1.00 80.06 160 PRO A CA 1
ATOM 1236 C C . PRO A 1 160 ? -5.901 16.197 23.805 1.00 80.06 160 PRO A C 1
ATOM 1238 O O . PRO A 1 160 ? -5.886 15.502 22.782 1.00 80.06 160 PRO A O 1
ATOM 1241 N N . SER A 1 161 ? -5.759 17.521 23.792 1.00 80.50 161 SER A N 1
ATOM 1242 C CA . SER A 1 161 ? -5.487 18.294 22.578 1.00 80.50 161 SER A CA 1
ATOM 1243 C C . SER A 1 161 ? -4.112 17.962 21.981 1.00 80.50 161 SER A C 1
ATOM 1245 O O . SER A 1 161 ? -3.274 17.327 22.620 1.00 80.50 161 SER A O 1
ATOM 1247 N N . GLU A 1 162 ? -3.856 18.375 20.735 1.00 76.50 162 GLU A N 1
ATOM 1248 C CA . GLU A 1 162 ? -2.571 18.117 20.060 1.00 76.50 162 GLU A CA 1
ATOM 1249 C C . GLU A 1 162 ? -1.385 18.720 20.832 1.00 76.50 162 GLU A C 1
ATOM 1251 O O . GLU A 1 162 ? -0.348 18.072 20.961 1.00 76.50 162 GLU A O 1
ATOM 1256 N N . THR A 1 163 ? -1.565 19.913 21.404 1.00 79.00 163 THR A N 1
ATOM 1257 C CA . THR A 1 163 ? -0.559 20.599 22.226 1.00 79.00 163 THR A CA 1
ATOM 1258 C C . THR A 1 163 ? -0.320 19.871 23.544 1.00 79.00 163 THR A C 1
ATOM 1260 O O . THR A 1 163 ? 0.812 19.531 23.858 1.00 79.00 163 THR A O 1
ATOM 1263 N N . GLU A 1 164 ? -1.388 19.524 24.263 1.00 79.31 164 GLU A N 1
ATOM 1264 C CA . GLU A 1 164 ? -1.302 18.785 25.530 1.00 79.31 164 GLU A CA 1
ATOM 1265 C C . GLU A 1 164 ? -0.730 17.374 25.355 1.00 79.31 164 GLU A C 1
ATOM 1267 O O . GLU A 1 164 ? -0.048 16.848 26.229 1.00 79.31 164 GLU A O 1
ATOM 1272 N N . CYS A 1 165 ? -1.022 16.733 24.225 1.00 81.50 165 CYS A N 1
ATOM 1273 C CA . CYS A 1 165 ? -0.469 15.437 23.867 1.00 81.50 165 CYS A CA 1
ATOM 1274 C C . CYS A 1 165 ? 1.038 15.543 23.580 1.00 81.50 165 CYS A C 1
ATOM 1276 O O . CYS A 1 165 ? 1.791 14.668 24.006 1.00 81.50 165 CYS A O 1
ATOM 1278 N N . GLY A 1 166 ? 1.485 16.621 22.923 1.00 76.56 166 GLY A N 1
ATOM 1279 C CA . GLY A 1 166 ? 2.904 16.948 22.765 1.00 76.56 166 GLY A CA 1
ATOM 1280 C C . GLY A 1 166 ? 3.600 17.153 24.109 1.00 76.56 166 GLY A C 1
ATOM 1281 O O . GLY A 1 166 ? 4.572 16.462 24.399 1.00 76.56 166 GLY A O 1
ATOM 1282 N N . ASP A 1 167 ? 3.032 17.991 24.974 1.00 78.69 167 ASP A N 1
ATOM 1283 C CA . ASP A 1 167 ? 3.574 18.243 26.312 1.00 78.69 167 ASP A CA 1
ATOM 1284 C C . ASP A 1 167 ? 3.606 16.970 27.174 1.00 78.69 167 ASP A C 1
ATOM 1286 O O . ASP A 1 167 ? 4.565 16.724 27.907 1.00 78.69 167 ASP A O 1
ATOM 1290 N N . PHE A 1 168 ? 2.585 16.112 27.064 1.00 78.31 168 PHE A N 1
ATOM 1291 C CA . PHE A 1 168 ? 2.552 14.814 27.736 1.00 78.31 168 PHE A CA 1
ATOM 1292 C C . PHE A 1 168 ? 3.676 13.898 27.243 1.00 78.31 168 PHE A C 1
ATOM 1294 O O . PHE A 1 168 ? 4.366 13.279 28.056 1.00 78.31 168 PHE A O 1
ATOM 1301 N N . LEU A 1 169 ? 3.887 13.819 25.926 1.00 78.94 169 LEU A N 1
ATOM 1302 C CA . LEU A 1 169 ? 4.993 13.060 25.345 1.00 78.94 169 LEU A CA 1
ATOM 1303 C C . LEU A 1 169 ? 6.339 13.612 25.816 1.00 78.94 169 LEU A C 1
ATOM 1305 O O . LEU A 1 169 ? 7.195 12.834 26.230 1.00 78.94 169 LEU A O 1
ATOM 1309 N N . ASP A 1 170 ? 6.514 14.929 25.829 1.00 75.75 170 ASP A N 1
ATOM 1310 C CA . ASP A 1 170 ? 7.744 15.581 26.277 1.00 75.75 170 ASP A CA 1
ATOM 1311 C C . ASP A 1 170 ? 7.982 15.385 27.782 1.00 75.75 170 ASP A C 1
ATOM 1313 O O . ASP A 1 170 ? 9.114 15.138 28.194 1.00 75.75 170 ASP A O 1
ATOM 1317 N N . SER A 1 171 ? 6.928 15.368 28.605 1.00 74.19 171 SER A N 1
ATOM 1318 C CA . SER A 1 171 ? 7.028 15.072 30.044 1.00 74.19 171 SER A CA 1
ATOM 1319 C C . SER A 1 171 ? 7.495 13.641 30.342 1.00 74.19 171 SER A C 1
ATOM 1321 O O . SER A 1 171 ? 8.087 13.377 31.389 1.00 74.19 171 SER A O 1
ATOM 1323 N N . MET A 1 172 ? 7.238 12.713 29.417 1.00 71.00 172 MET A N 1
ATOM 1324 C CA . MET A 1 172 ? 7.629 11.307 29.522 1.00 71.00 172 MET A CA 1
ATOM 1325 C C . MET A 1 172 ? 9.042 11.047 28.983 1.00 71.00 172 MET A C 1
ATOM 1327 O O . MET A 1 172 ? 9.610 9.983 29.251 1.00 71.00 172 MET A O 1
ATOM 1331 N N . HIS A 1 173 ? 9.636 12.004 28.264 1.00 65.31 173 HIS A N 1
ATOM 1332 C CA . HIS A 1 173 ? 11.051 11.957 27.923 1.00 65.31 173 HIS A CA 1
ATOM 1333 C C . HIS A 1 173 ? 11.880 12.413 29.120 1.00 65.31 173 HIS A C 1
ATOM 1335 O O . HIS A 1 173 ? 11.762 13.529 29.621 1.00 65.31 173 HIS A O 1
ATOM 1341 N N . VAL A 1 174 ? 12.776 11.538 29.567 1.00 50.28 174 VAL A N 1
ATOM 1342 C CA . VAL A 1 174 ? 13.849 11.936 30.475 1.00 50.28 174 VAL A CA 1
ATOM 1343 C C . VAL A 1 174 ? 14.727 12.913 29.698 1.00 50.28 174 VAL A C 1
ATOM 1345 O O . VAL A 1 174 ? 15.362 12.508 28.727 1.00 50.28 174 VAL A O 1
ATOM 1348 N N . LYS A 1 175 ? 14.737 14.191 30.100 1.00 49.34 175 LYS A N 1
ATOM 1349 C CA . LYS A 1 175 ? 15.698 15.181 29.601 1.00 49.34 175 LYS A CA 1
ATOM 1350 C C . LYS A 1 175 ? 17.100 14.582 29.728 1.00 49.34 175 LYS A C 1
ATOM 1352 O O . LYS A 1 175 ? 17.571 14.356 30.842 1.00 49.34 175 LYS A O 1
ATOM 1357 N N . GLY A 1 176 ? 17.736 14.284 28.597 1.00 46.78 176 GLY A N 1
ATOM 1358 C CA . GLY A 1 176 ? 19.165 13.998 28.568 1.00 46.78 176 GLY A CA 1
ATOM 1359 C C . GLY A 1 176 ? 19.957 15.227 29.040 1.00 46.78 176 GLY A C 1
ATOM 1360 O O . GLY A 1 176 ? 19.415 16.338 29.026 1.00 46.78 176 GLY A O 1
ATOM 1361 N N . PRO A 1 177 ? 21.221 15.055 29.458 1.00 39.03 177 PRO A N 1
ATOM 1362 C CA . PRO A 1 177 ? 22.039 16.129 30.028 1.00 39.03 177 PRO A CA 1
ATOM 1363 C C . PRO A 1 177 ? 22.247 17.342 29.101 1.00 39.03 177 PRO A C 1
ATOM 1365 O O . PRO A 1 177 ? 22.592 18.408 29.597 1.00 39.03 177 PRO A O 1
ATOM 1368 N N . GLU A 1 178 ? 21.962 17.231 27.798 1.00 43.03 178 GLU A N 1
ATOM 1369 C CA . GLU A 1 178 ? 22.144 18.318 26.823 1.00 43.03 178 GLU A CA 1
ATOM 1370 C C . GLU A 1 178 ? 20.854 18.816 26.153 1.00 43.03 178 GLU A C 1
ATOM 1372 O O . GLU A 1 178 ? 20.891 19.319 25.038 1.00 43.03 178 GLU A O 1
ATOM 1377 N N . GLY A 1 179 ? 19.693 18.712 26.813 1.00 50.06 179 GLY A N 1
ATOM 1378 C CA . GLY A 1 179 ? 18.490 19.449 26.383 1.00 50.06 179 GLY A CA 1
ATOM 1379 C C . GLY A 1 179 ? 18.053 19.214 24.926 1.00 50.06 179 GLY A C 1
ATOM 1380 O O . GLY A 1 179 ? 17.380 20.067 24.342 1.00 50.06 179 GLY A O 1
ATOM 1381 N N . GLU A 1 180 ? 18.445 18.087 24.331 1.00 49.12 180 GLU A N 1
ATOM 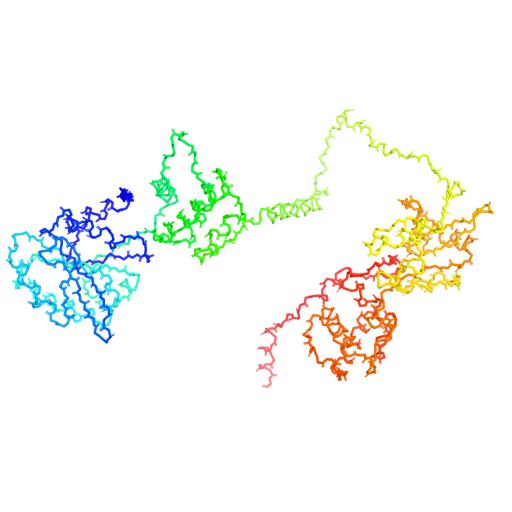1382 C CA . GLU A 1 180 ? 18.190 17.792 22.928 1.00 49.12 180 GLU A CA 1
ATOM 1383 C C . GLU A 1 180 ? 16.733 17.377 22.701 1.00 49.12 180 GLU A C 1
ATOM 1385 O O . GLU A 1 180 ? 16.099 16.695 23.509 1.00 49.12 180 GLU A O 1
ATOM 1390 N N . ARG A 1 181 ? 16.193 17.898 21.598 1.00 54.19 181 ARG A N 1
ATOM 1391 C CA . ARG A 1 181 ? 14.770 17.971 21.249 1.00 54.19 181 ARG A CA 1
ATOM 1392 C C . ARG A 1 181 ? 14.110 16.590 21.160 1.00 54.19 181 ARG A C 1
ATOM 1394 O O . ARG A 1 181 ? 14.755 15.608 20.816 1.00 54.19 181 ARG A O 1
ATOM 1401 N N . SER A 1 182 ? 12.798 16.574 21.416 1.00 60.59 182 SER A N 1
ATOM 1402 C CA . SER A 1 182 ? 11.885 15.421 21.332 1.00 60.59 182 SER A CA 1
ATOM 1403 C C . SER A 1 182 ? 12.266 14.420 20.225 1.00 60.59 182 SER A C 1
ATOM 1405 O O . SER A 1 182 ? 12.445 14.803 19.066 1.00 60.59 182 SER A O 1
ATOM 1407 N N . ILE A 1 183 ? 12.346 13.127 20.574 1.00 65.69 183 ILE A N 1
ATOM 1408 C CA . ILE A 1 183 ? 12.645 12.008 19.648 1.00 65.69 183 ILE A CA 1
ATOM 1409 C C . ILE A 1 183 ? 11.614 11.964 18.499 1.00 65.69 183 ILE A C 1
ATOM 1411 O O . ILE A 1 183 ? 11.879 11.463 17.399 1.00 65.69 183 ILE A O 1
ATOM 1415 N N . PHE A 1 184 ? 10.423 12.514 18.748 1.00 75.44 184 PHE A N 1
ATOM 1416 C CA . PHE A 1 184 ? 9.295 12.515 17.835 1.00 75.44 184 PHE A CA 1
ATOM 1417 C C . PHE A 1 184 ? 9.239 13.766 16.961 1.00 75.44 184 PHE A C 1
ATOM 1419 O O . PHE A 1 184 ? 9.316 14.903 17.420 1.00 75.44 184 PHE A O 1
ATOM 1426 N N . ARG A 1 185 ? 8.988 13.555 15.667 1.00 76.50 185 ARG A N 1
ATOM 1427 C CA . ARG A 1 185 ? 8.654 14.643 14.744 1.00 76.50 185 ARG A CA 1
ATOM 1428 C C . ARG A 1 185 ? 7.273 15.218 15.098 1.00 76.50 185 ARG A C 1
ATOM 1430 O O . ARG A 1 185 ? 6.370 14.434 15.394 1.00 76.50 185 ARG A O 1
ATOM 1437 N N . PRO A 1 186 ? 7.027 16.533 14.938 1.00 77.06 186 PRO A N 1
ATOM 1438 C CA . PRO A 1 186 ? 5.707 17.126 15.192 1.00 77.06 186 PRO A CA 1
ATOM 1439 C C . PRO A 1 186 ? 4.570 16.450 14.403 1.00 77.06 186 PRO A C 1
ATOM 1441 O O . PRO A 1 186 ? 3.479 16.220 14.920 1.00 77.06 186 PRO A O 1
ATOM 1444 N N . GLY A 1 187 ? 4.842 16.039 13.157 1.00 77.12 187 GLY A N 1
ATOM 1445 C CA . GLY A 1 187 ? 3.879 15.291 12.341 1.00 77.12 187 GLY A CA 1
ATOM 1446 C C . GLY A 1 187 ? 3.554 13.894 12.886 1.00 77.12 187 GLY A C 1
ATOM 1447 O O . GLY A 1 187 ? 2.433 13.418 12.708 1.00 77.12 187 GLY A O 1
ATOM 1448 N N . PHE A 1 188 ? 4.508 13.258 13.570 1.00 80.75 188 PHE A N 1
ATOM 1449 C CA . PHE A 1 188 ? 4.322 11.957 14.203 1.00 80.75 188 PHE A CA 1
ATOM 1450 C C . PHE A 1 188 ? 3.571 12.075 15.530 1.00 80.75 188 PHE A C 1
ATOM 1452 O O . PHE A 1 188 ? 2.665 11.281 15.768 1.00 80.75 188 PHE A O 1
ATOM 1459 N N . VAL A 1 189 ? 3.852 13.112 16.330 1.00 82.88 189 VAL A N 1
ATOM 1460 C CA . VAL A 1 189 ? 3.068 13.455 17.531 1.00 82.88 189 VAL A CA 1
ATOM 1461 C C . VAL A 1 189 ? 1.589 13.571 17.172 1.00 82.88 189 VAL A C 1
ATOM 1463 O O . VAL A 1 189 ? 0.764 12.838 17.715 1.00 82.88 189 VAL A O 1
ATOM 1466 N N . ARG A 1 190 ? 1.255 14.377 16.157 1.00 82.75 190 ARG A N 1
ATOM 1467 C CA . ARG A 1 190 ? -0.127 14.514 15.674 1.00 82.75 190 ARG A CA 1
ATOM 1468 C C . ARG A 1 190 ? -0.755 13.175 15.287 1.00 82.75 190 ARG A C 1
ATOM 1470 O O . ARG A 1 190 ? -1.915 12.914 15.610 1.00 82.75 190 ARG A O 1
ATOM 1477 N N . HIS A 1 191 ? 0.004 12.320 14.602 1.00 83.31 191 HIS A N 1
ATOM 1478 C CA . HIS A 1 191 ? -0.462 10.996 14.191 1.00 83.31 191 HIS A CA 1
ATOM 1479 C C . HIS A 1 191 ? -0.723 10.080 15.394 1.00 83.31 191 HIS A C 1
ATOM 1481 O O . HIS A 1 191 ? -1.762 9.422 15.430 1.00 83.31 191 HIS A O 1
ATOM 1487 N N . ILE A 1 192 ? 0.152 10.084 16.406 1.00 84.00 192 ILE A N 1
ATOM 1488 C CA . ILE A 1 192 ? -0.048 9.354 17.666 1.00 84.00 192 ILE A CA 1
ATOM 1489 C C . ILE A 1 192 ? -1.328 9.832 18.356 1.00 84.00 192 ILE A C 1
ATOM 1491 O O . ILE A 1 192 ? -2.168 9.006 18.720 1.00 84.00 192 ILE A O 1
ATOM 1495 N N . CYS A 1 193 ? -1.519 11.145 18.511 1.00 82.38 193 CYS A N 1
ATOM 1496 C CA . CYS A 1 193 ? -2.683 11.691 19.214 1.00 82.38 193 CYS A CA 1
ATOM 1497 C C . CYS A 1 193 ? -3.995 11.323 18.494 1.00 82.38 193 CYS A C 1
ATOM 1499 O O . CYS A 1 193 ? -4.958 10.889 19.130 1.00 82.38 193 CYS A O 1
ATOM 1501 N N . MET A 1 194 ? -4.013 11.387 17.155 1.00 81.88 194 MET A N 1
ATOM 1502 C CA . MET A 1 194 ? -5.169 10.975 16.347 1.00 81.88 194 MET A CA 1
ATOM 1503 C C . MET A 1 194 ? -5.429 9.464 16.406 1.00 81.88 194 MET A C 1
ATOM 1505 O O . MET A 1 194 ? -6.572 9.039 16.578 1.00 81.88 194 MET A O 1
ATOM 1509 N N . ALA A 1 195 ? -4.384 8.642 16.275 1.00 83.25 195 ALA A N 1
ATOM 1510 C CA . ALA A 1 195 ? -4.512 7.187 16.237 1.00 83.25 195 ALA A CA 1
ATOM 1511 C C . ALA A 1 195 ? -4.916 6.596 17.595 1.00 83.25 195 ALA A C 1
ATOM 1513 O O . ALA A 1 195 ? -5.696 5.648 17.653 1.00 83.25 195 ALA A O 1
ATOM 1514 N N . THR A 1 196 ? -4.420 7.171 18.692 1.00 81.81 196 THR A N 1
ATOM 1515 C CA . THR A 1 196 ? -4.713 6.706 20.057 1.00 81.81 196 THR A CA 1
ATOM 1516 C C . THR A 1 196 ? -6.049 7.213 20.595 1.00 81.81 196 THR A C 1
ATOM 1518 O O . THR A 1 196 ? -6.520 6.688 21.606 1.00 81.81 196 THR A O 1
ATOM 1521 N N . ARG A 1 197 ? -6.666 8.220 19.950 1.00 78.38 197 ARG A N 1
ATOM 1522 C CA . ARG A 1 197 ? -7.911 8.883 20.392 1.00 78.38 197 ARG A CA 1
ATOM 1523 C C . ARG A 1 197 ? -7.882 9.283 21.876 1.00 78.38 197 ARG A C 1
ATOM 1525 O O . ARG A 1 197 ? -8.897 9.190 22.568 1.00 78.38 197 ARG A O 1
ATOM 1532 N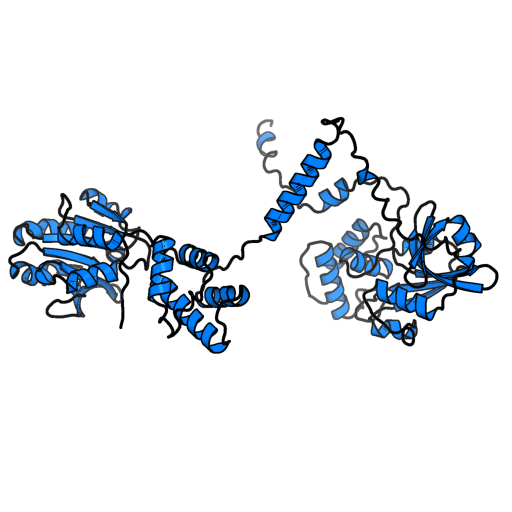 N . GLY A 1 198 ? -6.707 9.681 22.368 1.00 75.31 198 GLY A N 1
ATOM 1533 C CA . GLY A 1 198 ? -6.500 10.091 23.757 1.00 75.31 198 GLY A CA 1
ATOM 1534 C C . GLY A 1 198 ? -6.270 8.965 24.764 1.00 75.31 198 GLY A C 1
ATOM 1535 O O . GLY A 1 198 ? -6.335 9.209 25.964 1.00 75.31 198 GLY A O 1
ATOM 1536 N N . ASN A 1 199 ? -6.009 7.729 24.327 1.00 83.56 199 ASN A N 1
ATOM 1537 C CA . ASN A 1 199 ? -5.683 6.642 25.247 1.00 83.56 199 ASN A CA 1
ATOM 1538 C C . ASN A 1 199 ? -4.241 6.764 25.775 1.00 83.56 199 ASN A C 1
ATOM 1540 O O . ASN A 1 199 ? -3.289 6.287 25.153 1.00 83.56 199 ASN A O 1
ATOM 1544 N N . LEU A 1 200 ? -4.097 7.336 26.971 1.00 80.88 200 LEU A N 1
ATOM 1545 C CA . LEU A 1 200 ? -2.815 7.603 27.632 1.00 80.88 200 LEU A CA 1
ATOM 1546 C C . LEU A 1 200 ? -1.984 6.336 27.880 1.00 80.88 200 LEU A C 1
ATOM 1548 O O . LEU A 1 200 ? -0.756 6.390 27.867 1.00 80.88 200 LEU A O 1
ATOM 1552 N N . ARG A 1 201 ? -2.628 5.175 28.080 1.00 82.56 201 ARG A N 1
ATOM 1553 C CA . ARG A 1 201 ? -1.912 3.899 28.276 1.00 82.56 201 ARG A CA 1
ATOM 1554 C C . ARG A 1 201 ? -1.222 3.452 26.992 1.00 82.56 201 ARG A C 1
ATOM 1556 O O . ARG A 1 201 ? -0.089 2.982 27.034 1.00 82.56 201 ARG A O 1
ATOM 1563 N N . VAL A 1 202 ? -1.906 3.607 25.859 1.00 85.00 202 VAL A N 1
ATOM 1564 C CA . VAL A 1 202 ? -1.355 3.268 24.542 1.00 85.00 202 VAL A CA 1
ATOM 1565 C C . VAL A 1 202 ? -0.259 4.260 24.167 1.00 85.00 202 VAL A C 1
ATOM 1567 O O . VAL A 1 202 ? 0.802 3.830 23.729 1.00 85.00 202 VAL A O 1
ATOM 1570 N N . ILE A 1 203 ? -0.460 5.555 24.437 1.00 83.75 203 ILE A N 1
ATOM 1571 C CA . ILE A 1 203 ? 0.579 6.583 24.267 1.00 83.75 203 ILE A CA 1
ATOM 1572 C C . ILE A 1 203 ? 1.830 6.220 25.078 1.00 83.75 203 ILE A C 1
ATOM 1574 O O . ILE A 1 203 ? 2.925 6.175 24.528 1.00 83.75 203 ILE A O 1
ATOM 1578 N N . LYS A 1 204 ? 1.682 5.856 26.358 1.00 83.75 204 LYS A N 1
ATOM 1579 C CA . LYS A 1 204 ? 2.811 5.429 27.201 1.00 83.75 204 LYS A CA 1
ATOM 1580 C C . LYS A 1 204 ? 3.548 4.212 26.629 1.00 83.75 204 LYS A C 1
ATOM 1582 O O . LYS A 1 204 ? 4.774 4.179 26.652 1.00 83.75 204 LYS A O 1
ATOM 1587 N N . ARG A 1 205 ? 2.818 3.227 26.095 1.00 84.12 205 ARG A N 1
ATOM 1588 C CA . ARG A 1 205 ? 3.414 2.051 25.440 1.00 84.12 205 ARG A CA 1
ATOM 1589 C C . ARG A 1 205 ? 4.204 2.435 24.186 1.00 84.12 205 ARG A C 1
ATOM 1591 O O . ARG A 1 205 ? 5.296 1.919 23.990 1.00 84.12 205 ARG A O 1
ATOM 1598 N N . ILE A 1 206 ? 3.668 3.340 23.366 1.00 85.06 206 ILE A N 1
ATOM 1599 C CA . ILE A 1 206 ? 4.339 3.868 22.168 1.00 85.06 206 ILE A CA 1
ATOM 1600 C C . ILE A 1 206 ? 5.659 4.540 22.548 1.00 85.06 206 ILE A C 1
ATOM 1602 O O . ILE A 1 206 ? 6.674 4.262 21.919 1.00 85.06 206 ILE A O 1
ATOM 1606 N N . VAL A 1 207 ? 5.656 5.372 23.593 1.00 83.44 207 VAL A N 1
ATOM 1607 C CA . VAL A 1 207 ? 6.867 6.050 24.084 1.00 83.44 207 VAL A CA 1
ATOM 1608 C C . VAL A 1 207 ? 7.918 5.048 24.554 1.00 83.44 207 VAL A C 1
ATOM 1610 O O . VAL A 1 207 ? 9.084 5.180 24.195 1.00 83.44 207 VAL A O 1
ATOM 1613 N N . GLU A 1 208 ? 7.518 4.024 25.308 1.00 84.12 208 GLU A N 1
ATOM 1614 C CA . GLU A 1 208 ? 8.454 3.010 25.804 1.00 84.12 208 GLU A CA 1
ATOM 1615 C C . GLU A 1 208 ? 9.100 2.217 24.658 1.00 84.12 208 GLU A C 1
ATOM 1617 O O . GLU A 1 208 ? 10.316 2.045 24.624 1.00 84.12 208 GLU A O 1
ATOM 1622 N N . VAL A 1 209 ? 8.303 1.801 23.669 1.00 84.69 209 VAL A N 1
ATOM 1623 C CA . VAL A 1 209 ? 8.803 1.095 22.477 1.00 84.69 209 VAL A CA 1
ATOM 1624 C C . VAL A 1 209 ? 9.710 2.001 21.641 1.00 84.69 209 VAL A C 1
ATOM 1626 O O . VAL A 1 209 ? 10.772 1.572 21.198 1.00 84.69 209 VAL A O 1
ATOM 1629 N N . ALA A 1 210 ? 9.324 3.263 21.451 1.00 82.50 210 ALA A N 1
ATOM 1630 C CA . ALA A 1 210 ? 10.136 4.244 20.742 1.00 82.50 210 ALA A CA 1
ATOM 1631 C C . ALA A 1 210 ? 11.489 4.473 21.425 1.00 82.50 210 ALA A C 1
ATOM 1633 O O . ALA A 1 210 ? 12.511 4.539 20.747 1.00 82.50 210 ALA A O 1
ATOM 1634 N N . LYS A 1 211 ? 11.511 4.539 22.761 1.00 77.94 211 LYS A N 1
ATOM 1635 C CA . LYS A 1 211 ? 12.738 4.681 23.548 1.00 77.94 211 LYS A CA 1
ATOM 1636 C C . LYS A 1 211 ? 13.650 3.466 23.393 1.00 77.94 211 LYS A C 1
ATOM 1638 O O . LYS A 1 211 ? 14.845 3.633 23.176 1.00 77.94 211 LYS A O 1
ATOM 1643 N N . GLN A 1 212 ? 13.097 2.257 23.478 1.00 80.75 212 GLN A N 1
ATOM 1644 C CA . GLN A 1 212 ? 13.862 1.022 23.287 1.00 80.75 212 GLN A CA 1
ATOM 1645 C C . GLN A 1 212 ? 14.473 0.946 21.882 1.00 80.75 212 GLN A C 1
ATOM 1647 O O . GLN A 1 212 ? 15.640 0.590 21.744 1.00 80.75 212 GLN A O 1
ATOM 1652 N N . LEU A 1 213 ? 13.718 1.349 20.855 1.00 81.31 213 LEU A N 1
ATOM 1653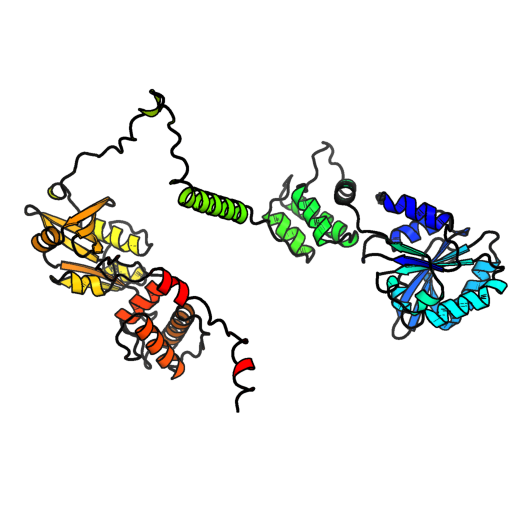 C CA . LEU A 1 213 ? 14.193 1.382 19.472 1.00 81.31 213 LEU A CA 1
ATOM 1654 C C . LEU A 1 213 ? 15.282 2.447 19.258 1.00 81.31 213 LEU A C 1
ATOM 1656 O O . LEU A 1 213 ? 16.308 2.160 18.649 1.00 81.31 213 LEU A O 1
ATOM 1660 N N . ALA A 1 214 ? 15.099 3.645 19.820 1.00 76.44 214 ALA A N 1
ATOM 1661 C CA . ALA A 1 214 ? 16.078 4.728 19.725 1.00 76.44 214 ALA A CA 1
ATOM 1662 C C . ALA A 1 214 ? 17.416 4.367 20.393 1.00 76.44 214 ALA A C 1
ATOM 1664 O O . ALA A 1 214 ? 18.476 4.669 19.847 1.00 76.44 214 ALA A O 1
ATOM 1665 N N . VAL A 1 215 ? 17.375 3.681 21.544 1.00 78.62 215 VAL A N 1
ATOM 1666 C CA . VAL A 1 215 ? 18.579 3.182 22.232 1.00 78.62 215 VAL A CA 1
ATOM 1667 C C . VAL A 1 215 ? 19.266 2.079 21.425 1.00 78.62 215 VAL A C 1
ATOM 1669 O O . VAL A 1 215 ? 20.491 2.074 21.335 1.00 78.62 215 VAL A O 1
ATOM 1672 N N . ALA A 1 216 ? 18.501 1.165 20.821 1.00 76.25 216 ALA A N 1
ATOM 1673 C CA . ALA A 1 216 ? 19.052 0.062 20.035 1.00 76.25 216 ALA A CA 1
ATOM 1674 C C . ALA A 1 216 ? 19.777 0.531 18.761 1.00 76.25 216 ALA A C 1
ATOM 1676 O O . ALA A 1 216 ? 20.792 -0.051 18.389 1.00 76.25 216 ALA A O 1
ATOM 1677 N N . GLU A 1 217 ? 19.281 1.583 18.106 1.00 74.44 217 GLU A N 1
ATOM 1678 C CA . GLU A 1 217 ? 19.801 2.057 16.813 1.00 74.44 217 GLU A CA 1
ATOM 1679 C C . GLU A 1 217 ? 20.673 3.324 16.917 1.00 74.44 217 GLU A C 1
ATOM 1681 O O . GLU A 1 217 ? 21.098 3.853 15.892 1.00 74.44 217 GLU A O 1
ATOM 1686 N N . GLN A 1 218 ? 20.952 3.815 18.135 1.00 71.88 218 GLN A N 1
ATOM 1687 C CA . GLN A 1 218 ? 21.735 5.037 18.406 1.00 71.88 218 GLN A CA 1
ATOM 1688 C C . GLN A 1 218 ? 21.254 6.276 17.621 1.00 71.88 218 GLN A C 1
ATOM 1690 O O . GLN A 1 218 ? 22.040 7.139 17.232 1.00 71.88 218 GLN A O 1
ATOM 1695 N N . SER A 1 219 ? 19.948 6.380 17.369 1.00 62.00 219 SER A N 1
ATOM 1696 C CA . SER A 1 219 ? 19.364 7.461 16.570 1.00 62.00 219 SER A CA 1
ATOM 1697 C C . SER A 1 219 ? 18.781 8.567 17.451 1.00 62.00 219 SER A C 1
ATOM 1699 O O . SER A 1 219 ? 17.964 8.288 18.328 1.00 62.00 219 SER A O 1
ATOM 1701 N N . THR A 1 220 ? 19.108 9.828 17.158 1.00 64.38 220 THR A N 1
ATOM 1702 C CA . THR A 1 220 ? 18.520 11.011 17.821 1.00 64.38 220 THR A CA 1
ATOM 1703 C C . THR A 1 220 ? 17.101 11.333 17.336 1.00 64.38 220 THR A C 1
ATOM 1705 O O . THR A 1 220 ? 16.339 12.006 18.028 1.00 64.38 220 THR A O 1
ATOM 1708 N N . HIS A 1 221 ? 16.704 10.810 16.170 1.00 70.31 221 HIS A N 1
ATOM 1709 C CA . HIS A 1 221 ? 15.375 10.996 15.586 1.00 70.31 221 HIS A CA 1
ATOM 1710 C C . HIS A 1 221 ? 14.844 9.709 14.957 1.00 70.31 221 HIS A C 1
ATOM 1712 O O . HIS A 1 221 ? 15.588 8.980 14.302 1.00 70.31 221 HIS A O 1
ATOM 1718 N N . LEU A 1 222 ? 13.529 9.493 15.057 1.00 71.00 222 LEU A N 1
ATOM 1719 C CA . LEU A 1 222 ? 12.864 8.381 14.378 1.00 71.00 222 LEU A CA 1
ATOM 1720 C C . LEU A 1 222 ? 12.677 8.677 12.878 1.00 71.00 222 LEU A C 1
ATOM 1722 O O . LEU A 1 222 ? 12.197 9.739 12.464 1.00 71.00 222 LEU A O 1
ATOM 1726 N N . SER A 1 223 ? 13.070 7.719 12.044 1.00 76.25 223 SER A N 1
ATOM 1727 C CA . SER A 1 223 ? 12.810 7.677 10.607 1.00 76.25 223 SER A CA 1
ATOM 1728 C C . SER A 1 223 ? 11.370 7.215 10.322 1.00 76.25 223 SER A C 1
ATOM 1730 O O . SER A 1 223 ? 10.784 6.486 11.124 1.00 76.25 223 SER A O 1
ATOM 1732 N N . PRO A 1 224 ? 10.787 7.529 9.148 1.00 79.88 224 PRO A N 1
ATOM 1733 C CA . PRO A 1 224 ? 9.426 7.092 8.802 1.00 79.88 224 PRO A CA 1
ATOM 1734 C C . PRO A 1 224 ? 9.223 5.565 8.819 1.00 79.88 224 PRO A C 1
ATOM 1736 O O . PRO A 1 224 ? 8.110 5.080 9.023 1.00 79.88 224 PRO A O 1
ATOM 1739 N N . ARG A 1 225 ? 10.295 4.783 8.607 1.00 78.69 225 ARG A N 1
ATOM 1740 C CA . ARG A 1 225 ? 10.260 3.316 8.725 1.00 78.69 225 ARG A CA 1
ATOM 1741 C C . ARG A 1 225 ? 10.153 2.881 10.189 1.00 78.69 225 ARG A C 1
ATOM 1743 O O . ARG A 1 225 ? 9.338 2.016 10.497 1.00 78.69 225 ARG A O 1
ATOM 1750 N N . GLN A 1 226 ? 10.915 3.513 11.078 1.00 79.88 226 GLN A N 1
ATOM 1751 C CA . GLN A 1 226 ? 10.867 3.262 12.522 1.00 79.88 226 GLN A CA 1
ATOM 1752 C C . GLN A 1 226 ? 9.530 3.717 13.125 1.00 79.88 226 GLN A C 1
ATOM 1754 O O . GLN A 1 226 ? 8.930 2.978 13.898 1.00 79.88 226 GLN A O 1
ATOM 1759 N N . GLU A 1 227 ? 8.988 4.864 12.702 1.00 82.44 227 GLU A N 1
ATOM 1760 C CA . GLU A 1 227 ? 7.646 5.321 13.098 1.00 82.44 227 GLU A CA 1
ATOM 1761 C C . GLU A 1 227 ? 6.564 4.278 12.769 1.00 82.44 227 GLU A C 1
ATOM 1763 O O . GLU A 1 227 ? 5.694 3.987 13.595 1.00 82.44 227 GLU A O 1
ATOM 1768 N N . LYS A 1 228 ? 6.650 3.654 11.584 1.00 84.56 228 LYS A N 1
ATOM 1769 C CA . LYS A 1 228 ? 5.753 2.562 11.188 1.00 84.56 228 LYS A CA 1
ATOM 1770 C C . LYS A 1 228 ? 5.900 1.339 12.099 1.00 84.56 228 LYS A C 1
ATOM 1772 O O . LYS A 1 228 ? 4.884 0.747 12.454 1.00 84.56 228 LYS A O 1
ATOM 1777 N N . LEU A 1 229 ? 7.124 0.966 12.480 1.00 83.19 229 LEU A N 1
ATOM 1778 C CA . LEU A 1 229 ? 7.388 -0.167 13.378 1.00 83.19 229 LEU A CA 1
ATOM 1779 C C . LEU A 1 229 ? 6.849 0.082 14.793 1.00 83.19 229 LEU A C 1
ATOM 1781 O O . LEU A 1 229 ? 6.162 -0.779 15.338 1.00 83.19 229 LEU A O 1
ATOM 1785 N N . VAL A 1 230 ? 7.086 1.271 15.356 1.00 84.94 230 VAL A N 1
ATOM 1786 C CA . VAL A 1 230 ? 6.572 1.664 16.680 1.00 84.94 230 VAL A CA 1
ATOM 1787 C C . VAL A 1 230 ? 5.040 1.626 16.699 1.00 84.94 230 VAL A C 1
ATOM 1789 O O . VAL A 1 230 ? 4.433 1.087 17.625 1.00 84.94 230 VAL A O 1
ATOM 1792 N N . MET A 1 231 ? 4.398 2.148 15.651 1.00 84.00 231 MET A N 1
ATOM 1793 C CA . MET A 1 231 ? 2.938 2.127 15.530 1.00 84.00 231 MET A CA 1
ATOM 1794 C C . MET A 1 231 ? 2.382 0.714 15.317 1.00 84.00 231 MET A C 1
ATOM 1796 O O . MET A 1 231 ? 1.361 0.367 15.913 1.00 84.00 231 MET A O 1
ATOM 1800 N N . ALA A 1 232 ? 3.071 -0.125 14.537 1.00 83.19 232 ALA A N 1
ATOM 1801 C CA . ALA A 1 232 ? 2.705 -1.527 14.348 1.00 83.19 232 ALA A CA 1
ATOM 1802 C C . ALA A 1 232 ? 2.808 -2.326 15.659 1.00 83.19 232 ALA A C 1
ATOM 1804 O O . ALA A 1 232 ? 1.893 -3.080 15.983 1.00 83.19 232 ALA A O 1
ATOM 1805 N N . ALA A 1 233 ? 3.853 -2.100 16.462 1.00 82.88 233 ALA A N 1
ATOM 1806 C CA . ALA A 1 233 ? 4.013 -2.717 17.782 1.00 82.88 233 ALA A CA 1
ATOM 1807 C C . ALA A 1 233 ? 2.913 -2.296 18.777 1.00 82.88 233 ALA A C 1
ATOM 1809 O O . ALA A 1 233 ? 2.552 -3.052 19.681 1.00 82.88 233 ALA A O 1
ATOM 1810 N N . ALA A 1 234 ? 2.344 -1.101 18.598 1.00 81.38 234 ALA A N 1
ATOM 1811 C CA . ALA A 1 234 ? 1.194 -0.621 19.360 1.00 81.38 234 ALA A CA 1
ATOM 1812 C C . ALA A 1 234 ? -0.165 -1.103 18.810 1.00 81.38 234 ALA A C 1
ATOM 1814 O O . ALA A 1 234 ? -1.193 -0.826 19.430 1.00 81.38 234 ALA A O 1
ATOM 1815 N N . GLY A 1 235 ? -0.191 -1.824 17.680 1.00 80.88 235 GLY A N 1
ATOM 1816 C CA . GLY A 1 235 ? -1.417 -2.298 17.029 1.00 80.88 235 GLY A CA 1
ATOM 1817 C C . GLY A 1 235 ? -2.229 -1.188 16.356 1.00 80.88 235 GLY A C 1
ATOM 1818 O O . GLY A 1 235 ? -3.443 -1.319 16.209 1.00 80.88 235 GLY A O 1
ATOM 1819 N N . LEU A 1 236 ? -1.588 -0.075 15.983 1.00 82.88 236 LEU A N 1
ATOM 1820 C CA . LEU A 1 236 ? -2.253 1.095 15.415 1.00 82.88 236 LEU A CA 1
ATOM 1821 C C . LEU A 1 236 ? -1.936 1.268 13.922 1.00 82.88 236 LEU A C 1
ATOM 1823 O O . LEU A 1 236 ? -0.805 1.035 13.490 1.00 82.88 236 LEU A O 1
ATOM 1827 N N . PRO A 1 237 ? -2.905 1.740 13.116 1.00 75.00 237 PRO A N 1
ATOM 1828 C CA . PRO A 1 237 ? -2.677 1.992 11.702 1.00 75.00 237 PRO A CA 1
ATOM 1829 C C . PRO A 1 237 ? -1.717 3.176 11.500 1.00 75.00 237 PRO A C 1
ATOM 1831 O O . PRO A 1 237 ? -1.927 4.280 12.011 1.00 75.00 237 PRO A O 1
ATOM 1834 N N . TYR A 1 238 ? -0.677 2.966 10.693 1.00 72.69 238 TYR A N 1
ATOM 1835 C CA . TYR A 1 238 ? 0.233 4.019 10.242 1.00 72.69 238 TYR A CA 1
ATOM 1836 C C . TYR A 1 238 ? 0.056 4.245 8.741 1.00 72.69 238 TYR A C 1
ATOM 1838 O O . TYR A 1 238 ? 0.496 3.442 7.917 1.00 72.69 238 TYR A O 1
ATOM 1846 N N . LYS A 1 239 ? -0.626 5.338 8.388 1.00 66.19 239 LYS A N 1
ATOM 1847 C CA . LYS A 1 239 ? -0.820 5.772 7.003 1.00 66.19 239 LYS A CA 1
ATOM 1848 C C . LYS A 1 239 ? 0.113 6.950 6.757 1.00 66.19 239 LYS A C 1
ATOM 1850 O O . LYS A 1 239 ? -0.202 8.073 7.144 1.00 66.19 239 LYS A O 1
ATOM 1855 N N . SER A 1 240 ? 1.269 6.696 6.147 1.00 60.50 240 SER A N 1
ATOM 1856 C CA . SER A 1 240 ? 2.141 7.784 5.709 1.00 60.50 240 SER A CA 1
ATOM 1857 C C . SER A 1 240 ? 1.368 8.654 4.715 1.00 60.50 240 SER A C 1
ATOM 1859 O O . SER A 1 240 ? 0.692 8.150 3.814 1.00 60.50 240 SER A O 1
ATOM 1861 N N . ARG A 1 241 ? 1.396 9.978 4.912 1.00 58.59 241 ARG A N 1
ATOM 1862 C CA . ARG A 1 241 ? 0.765 10.908 3.969 1.00 58.59 241 ARG A CA 1
ATOM 1863 C C . ARG A 1 241 ? 1.383 10.685 2.583 1.00 58.59 241 ARG A C 1
ATOM 1865 O O . ARG A 1 241 ? 2.606 10.781 2.467 1.00 58.59 241 ARG A O 1
ATOM 1872 N N . PRO A 1 242 ? 0.586 10.444 1.529 1.00 48.88 242 PRO A N 1
ATOM 1873 C CA . PRO A 1 242 ? 1.111 10.351 0.181 1.00 48.88 242 PRO A CA 1
ATOM 1874 C C . PRO A 1 242 ? 1.338 11.780 -0.321 1.00 48.88 242 PRO A C 1
ATOM 1876 O O . PRO A 1 242 ? 0.526 12.324 -1.062 1.00 48.88 242 PRO A O 1
ATOM 1879 N N . GLY A 1 243 ? 2.428 12.420 0.114 1.00 52.41 243 GLY A N 1
ATOM 1880 C CA . GLY A 1 243 ? 2.807 13.756 -0.367 1.00 52.41 243 GLY A CA 1
ATOM 1881 C C . GLY A 1 243 ? 2.927 13.816 -1.896 1.00 52.41 243 GLY A C 1
ATOM 1882 O O . GLY A 1 243 ? 2.668 14.850 -2.500 1.00 52.41 243 GLY A O 1
ATOM 1883 N N . ALA A 1 244 ? 3.203 12.674 -2.530 1.00 57.31 244 ALA A N 1
ATOM 1884 C CA . ALA A 1 244 ? 3.246 12.535 -3.978 1.00 57.31 244 ALA A CA 1
ATOM 1885 C C . ALA A 1 244 ? 1.881 12.747 -4.663 1.00 57.31 244 ALA A C 1
ATOM 1887 O O . ALA A 1 244 ? 1.842 13.320 -5.743 1.00 57.31 244 ALA A O 1
ATOM 1888 N N . PHE A 1 245 ? 0.754 12.360 -4.051 1.00 58.88 245 PHE A N 1
ATOM 1889 C CA . PHE A 1 245 ? -0.557 12.449 -4.715 1.00 58.88 245 PHE A CA 1
ATOM 1890 C C . PHE A 1 245 ? -1.049 13.891 -4.885 1.00 58.88 245 PHE A C 1
ATOM 1892 O O . PHE A 1 245 ? -1.683 14.197 -5.888 1.00 58.88 245 PHE A O 1
ATOM 1899 N N . LEU A 1 246 ? -0.730 14.787 -3.944 1.00 66.44 246 LEU A N 1
ATOM 1900 C CA . LEU A 1 246 ? -1.060 16.212 -4.072 1.00 66.44 246 LEU A CA 1
ATOM 1901 C C . LEU A 1 246 ? -0.189 16.906 -5.124 1.00 66.44 246 LEU A C 1
ATOM 1903 O O . LEU A 1 246 ? -0.697 17.744 -5.861 1.00 66.44 246 LEU A O 1
ATOM 1907 N N . LEU A 1 247 ? 1.087 16.523 -5.242 1.00 70.00 247 LEU A N 1
ATOM 1908 C CA . LEU A 1 247 ? 1.964 17.020 -6.307 1.00 70.00 247 LEU A CA 1
ATOM 1909 C C . LEU A 1 247 ? 1.509 16.527 -7.686 1.00 70.00 247 LEU A C 1
ATOM 1911 O O . LEU A 1 247 ? 1.489 17.305 -8.633 1.00 70.00 247 LEU A O 1
ATOM 1915 N N . ILE A 1 248 ? 1.064 15.270 -7.783 1.00 71.81 248 ILE A N 1
ATOM 1916 C CA . ILE A 1 248 ? 0.495 14.705 -9.013 1.00 71.81 248 ILE A CA 1
ATOM 1917 C C . ILE A 1 248 ? -0.836 15.390 -9.358 1.00 71.81 248 ILE A C 1
ATOM 1919 O O . ILE A 1 248 ? -1.034 15.784 -10.500 1.00 71.81 248 ILE A O 1
ATOM 1923 N N . ALA A 1 249 ? -1.727 15.607 -8.386 1.00 77.19 249 ALA A N 1
ATOM 1924 C CA . ALA A 1 249 ? -2.992 16.308 -8.613 1.00 77.19 249 ALA A CA 1
ATOM 1925 C C . ALA A 1 249 ? -2.783 17.775 -9.026 1.00 77.19 249 ALA A C 1
ATOM 1927 O O . ALA A 1 249 ? -3.476 18.261 -9.916 1.00 77.19 249 ALA A O 1
ATOM 1928 N N . TYR A 1 250 ? -1.803 18.465 -8.431 1.00 81.00 250 TYR A N 1
ATOM 1929 C CA . TYR A 1 250 ? -1.432 19.825 -8.825 1.00 81.00 250 TYR A CA 1
ATOM 1930 C C . TYR A 1 250 ? -0.831 19.861 -10.236 1.00 81.00 250 TYR A C 1
ATOM 1932 O O . TYR A 1 250 ? -1.198 20.722 -11.027 1.00 81.00 250 TYR A O 1
ATOM 1940 N N . ALA A 1 251 ? 0.024 18.894 -10.587 1.00 81.25 251 ALA A N 1
ATOM 1941 C CA . ALA A 1 251 ? 0.578 18.770 -11.934 1.00 81.25 251 ALA A CA 1
ATOM 1942 C C . ALA A 1 251 ? -0.511 18.495 -12.985 1.00 81.25 251 ALA A C 1
ATOM 1944 O O . ALA A 1 251 ? -0.503 19.107 -14.049 1.00 81.25 251 ALA A O 1
ATOM 1945 N N . VAL A 1 252 ? -1.484 17.634 -12.672 1.00 83.94 252 VAL A N 1
ATOM 1946 C CA . VAL A 1 252 ? -2.627 17.336 -13.550 1.00 83.94 252 VAL A CA 1
ATOM 1947 C C . VAL A 1 252 ? -3.549 18.548 -13.696 1.00 83.94 252 VAL A C 1
ATOM 1949 O O . VAL A 1 252 ? -3.987 18.847 -14.803 1.00 83.94 252 VAL A O 1
ATOM 1952 N N . LEU A 1 253 ? -3.807 19.289 -12.614 1.00 86.44 253 LEU A N 1
ATOM 1953 C CA . LEU A 1 253 ? -4.610 20.513 -12.658 1.00 86.44 253 LEU A CA 1
ATOM 1954 C C . LEU A 1 253 ? -3.906 21.624 -13.454 1.00 86.44 253 LEU A C 1
ATOM 1956 O O . LEU A 1 253 ? -4.543 22.296 -14.261 1.00 86.44 253 LEU A O 1
ATOM 1960 N N . ALA A 1 254 ? -2.593 21.788 -13.275 1.00 80.06 254 ALA A N 1
ATOM 1961 C CA . ALA A 1 254 ? -1.785 22.738 -14.035 1.00 80.06 254 ALA A CA 1
ATOM 1962 C C . ALA A 1 254 ? -1.730 22.378 -15.529 1.00 80.06 254 ALA A C 1
ATOM 1964 O O . ALA A 1 254 ? -1.825 23.265 -16.372 1.00 80.06 254 ALA A O 1
ATOM 1965 N N . LEU A 1 255 ? -1.654 21.085 -15.863 1.00 79.50 255 LEU A N 1
ATOM 1966 C CA . LEU A 1 255 ? -1.760 20.596 -17.240 1.00 79.50 255 LEU A CA 1
ATOM 1967 C C . LEU A 1 255 ? -3.152 20.841 -17.835 1.00 79.50 255 LEU A C 1
ATOM 1969 O O . LEU A 1 255 ? -3.249 21.303 -18.967 1.00 79.50 255 LEU A O 1
ATOM 1973 N N . ALA A 1 256 ? -4.222 20.601 -17.074 1.00 77.81 256 ALA A N 1
ATOM 1974 C CA . ALA A 1 256 ? -5.595 20.809 -17.533 1.00 77.81 256 ALA A CA 1
ATOM 1975 C C . ALA A 1 256 ? -5.919 22.295 -17.769 1.00 77.81 256 ALA A C 1
ATOM 1977 O O . ALA A 1 256 ? -6.522 22.646 -18.782 1.00 77.81 256 ALA A O 1
ATOM 1978 N N . ILE A 1 257 ? -5.479 23.181 -16.869 1.00 76.31 257 ILE A N 1
ATOM 1979 C CA . ILE A 1 257 ? -5.644 24.634 -17.023 1.00 76.31 257 ILE A CA 1
ATOM 1980 C C . ILE A 1 257 ? -4.721 25.165 -18.131 1.00 76.31 257 ILE A C 1
ATOM 1982 O O . ILE A 1 257 ? -5.137 26.014 -18.917 1.00 76.31 257 ILE A O 1
ATOM 1986 N N . GLY A 1 258 ? -3.499 24.636 -18.242 1.00 67.25 258 GLY A N 1
ATOM 1987 C CA . GLY A 1 258 ? -2.557 24.982 -19.308 1.00 67.25 258 GLY A CA 1
ATOM 1988 C C . GLY A 1 258 ? -3.058 24.602 -20.703 1.00 67.25 258 GLY A C 1
ATOM 1989 O O . GLY A 1 258 ? -2.861 25.364 -21.643 1.00 67.25 258 GLY A O 1
ATOM 1990 N N . TRP A 1 259 ? -3.758 23.472 -20.839 1.00 66.31 259 TRP A N 1
ATOM 1991 C CA . TRP A 1 259 ? -4.377 23.054 -22.103 1.00 66.31 259 TRP A CA 1
ATOM 1992 C C . TRP A 1 259 ? -5.677 23.803 -22.423 1.00 66.31 259 TRP A C 1
ATOM 1994 O O . TRP A 1 259 ? -5.937 24.075 -23.589 1.00 66.31 259 TRP A O 1
ATOM 2004 N N . GLY A 1 260 ? -6.482 24.168 -21.419 1.00 61.75 260 GLY A N 1
ATOM 2005 C CA . GLY A 1 260 ? -7.753 24.875 -21.637 1.00 61.75 260 GLY A CA 1
ATOM 2006 C C . GLY A 1 260 ? -7.646 26.402 -21.759 1.00 61.75 260 GLY A C 1
ATOM 2007 O O . GLY A 1 260 ? -8.555 27.036 -22.288 1.00 61.75 260 GLY A O 1
ATOM 2008 N N . GLY A 1 261 ? -6.567 27.011 -21.254 1.00 56.09 261 GLY A N 1
ATOM 2009 C CA . GLY A 1 261 ? -6.404 28.470 -21.181 1.00 56.09 261 GLY A CA 1
ATOM 2010 C C . GLY A 1 261 ? -5.493 29.095 -22.242 1.00 56.09 261 GLY A C 1
ATOM 2011 O O . GLY A 1 261 ? -5.471 30.321 -22.364 1.00 56.09 261 GLY A O 1
ATOM 2012 N N . ALA A 1 262 ? -4.752 28.287 -23.010 1.00 57.44 262 ALA A N 1
ATOM 2013 C CA . ALA A 1 262 ? -3.750 28.775 -23.963 1.00 57.44 262 ALA A CA 1
ATOM 2014 C C . ALA A 1 262 ? -4.344 29.617 -25.110 1.00 57.44 262 ALA A C 1
ATOM 2016 O O . ALA A 1 262 ? -3.680 30.526 -25.607 1.00 57.44 262 ALA A O 1
ATOM 2017 N N . ASP A 1 263 ? -5.608 29.385 -25.475 1.00 59.00 263 ASP A N 1
ATOM 2018 C CA . ASP A 1 263 ? -6.271 30.122 -26.557 1.00 59.00 263 ASP A CA 1
ATOM 2019 C C . ASP A 1 263 ? -6.952 31.427 -26.103 1.00 59.00 263 ASP A C 1
ATOM 2021 O O . ASP A 1 263 ? -7.267 32.278 -26.936 1.00 59.00 263 ASP A O 1
ATOM 2025 N N . ILE A 1 264 ? -7.159 31.628 -24.794 1.00 59.47 264 ILE A N 1
ATOM 2026 C CA . ILE A 1 264 ? -7.952 32.756 -24.263 1.00 59.47 264 ILE A CA 1
ATOM 2027 C C . ILE A 1 264 ? -7.077 33.973 -23.922 1.00 59.47 264 ILE A C 1
ATOM 2029 O O . ILE A 1 264 ? -7.558 35.106 -23.951 1.00 59.47 264 ILE A O 1
ATOM 2033 N N . ILE A 1 265 ? -5.782 33.787 -23.645 1.00 57.94 265 ILE A N 1
ATOM 2034 C CA . ILE A 1 265 ? -4.902 34.877 -23.203 1.00 57.94 265 ILE A CA 1
ATOM 2035 C C . ILE A 1 265 ? -3.730 35.061 -24.173 1.00 57.94 265 ILE A C 1
ATOM 2037 O O . ILE A 1 265 ? -2.602 34.649 -23.916 1.00 57.94 265 ILE A O 1
ATOM 2041 N N . LYS A 1 266 ? -3.973 35.766 -25.281 1.00 52.09 266 LYS A N 1
ATOM 2042 C CA . LYS A 1 266 ? -2.900 36.378 -26.082 1.00 52.09 266 LYS A CA 1
ATOM 2043 C C . LYS A 1 266 ? -2.501 37.710 -25.449 1.00 52.09 266 LYS A C 1
ATOM 2045 O O . LYS A 1 266 ? -2.881 38.773 -25.930 1.00 52.09 266 LYS A O 1
ATOM 2050 N N . LEU A 1 267 ? -1.770 37.658 -24.337 1.00 59.81 267 LEU A N 1
ATOM 2051 C CA . LEU A 1 267 ? -1.097 38.843 -23.802 1.00 59.81 267 LEU A CA 1
ATOM 2052 C C . LEU A 1 267 ? 0.044 39.217 -24.763 1.00 59.81 267 LEU A C 1
ATOM 2054 O O . LEU A 1 267 ? 0.934 38.390 -24.975 1.00 59.81 267 LEU A O 1
ATOM 2058 N N . PRO A 1 268 ? 0.063 40.432 -25.341 1.00 59.94 268 PRO A N 1
ATOM 2059 C CA . PRO A 1 268 ? 1.194 40.910 -26.119 1.00 59.94 268 PRO A CA 1
ATOM 2060 C C . PRO A 1 268 ? 2.294 41.304 -25.133 1.00 59.94 268 PRO A C 1
ATOM 2062 O O . PRO A 1 268 ? 2.443 42.465 -24.761 1.00 59.94 268 PRO A O 1
ATOM 2065 N N . LEU A 1 269 ? 3.022 40.310 -24.634 1.00 59.00 269 LEU A N 1
ATOM 2066 C CA . LEU A 1 269 ? 4.202 40.562 -23.825 1.00 59.00 269 LEU A CA 1
ATOM 2067 C C . LEU A 1 269 ? 5.333 40.988 -24.771 1.00 59.00 269 LEU A C 1
ATOM 2069 O O . LEU A 1 269 ? 5.644 40.238 -25.701 1.00 59.00 269 LEU A O 1
ATOM 2073 N N . PRO A 1 270 ? 5.958 42.162 -24.571 1.00 60.09 270 PRO A N 1
ATOM 2074 C CA . PRO A 1 270 ? 7.178 42.500 -25.285 1.00 60.09 270 PRO A CA 1
ATOM 2075 C C . PRO A 1 270 ? 8.241 41.482 -24.871 1.00 60.09 270 PRO A C 1
ATOM 2077 O O . PRO A 1 270 ? 8.638 41.439 -23.708 1.00 60.09 270 PRO A O 1
ATOM 2080 N N . THR A 1 271 ? 8.660 40.619 -25.798 1.00 60.94 271 THR A N 1
ATOM 2081 C CA . THR A 1 271 ? 9.722 39.645 -25.541 1.00 60.94 271 THR A CA 1
ATOM 2082 C C . THR A 1 271 ? 11.009 40.417 -25.280 1.00 60.94 271 THR A C 1
ATOM 2084 O O . THR A 1 271 ? 11.495 41.104 -26.184 1.00 60.94 271 THR A O 1
ATOM 2087 N N . PRO A 1 272 ? 11.559 40.373 -24.060 1.00 58.50 272 PRO A N 1
ATOM 2088 C CA . PRO A 1 272 ? 12.758 41.126 -23.767 1.00 58.50 272 PRO A CA 1
ATOM 2089 C C . PRO A 1 272 ? 13.945 40.483 -24.496 1.00 58.50 272 PRO A C 1
ATOM 2091 O O . PRO A 1 272 ? 14.034 39.262 -24.582 1.00 58.50 272 PRO A O 1
ATOM 2094 N N . HIS A 1 273 ? 14.868 41.300 -25.009 1.00 60.91 273 HIS A N 1
ATOM 2095 C CA . HIS A 1 273 ? 15.996 40.884 -25.865 1.00 60.91 273 HIS A CA 1
ATOM 2096 C C . HIS A 1 273 ? 16.950 39.835 -25.254 1.00 60.91 273 HIS A C 1
ATOM 2098 O O . HIS A 1 273 ? 17.837 39.336 -25.935 1.00 60.91 273 HIS A O 1
ATOM 2104 N N . TRP A 1 274 ? 16.775 39.471 -23.983 1.00 61.53 274 TRP A N 1
ATOM 2105 C CA . TRP A 1 274 ? 17.488 38.369 -23.336 1.00 61.53 274 TRP A CA 1
ATOM 2106 C C . TRP A 1 274 ? 16.793 37.005 -23.498 1.00 61.53 274 TRP A C 1
ATOM 2108 O O . TRP A 1 274 ? 17.347 36.006 -23.059 1.00 61.53 274 TRP A O 1
ATOM 2118 N N . LEU A 1 275 ? 15.612 36.925 -24.126 1.00 51.94 275 LEU A N 1
ATOM 2119 C CA . LEU A 1 275 ? 14.972 35.654 -24.501 1.00 51.94 275 LEU A CA 1
ATOM 2120 C C . LEU A 1 275 ? 15.494 35.079 -25.830 1.00 51.94 275 LEU A C 1
ATOM 2122 O O . LEU A 1 275 ? 15.152 33.952 -26.171 1.00 51.94 275 LEU A O 1
ATOM 2126 N N . ASP A 1 276 ? 16.397 35.794 -26.510 1.00 53.03 276 ASP A N 1
ATOM 2127 C CA . ASP A 1 276 ? 17.308 35.227 -27.516 1.00 53.03 276 ASP A CA 1
ATOM 2128 C C . ASP A 1 276 ? 18.466 34.446 -26.858 1.00 53.03 276 ASP A C 1
ATOM 2130 O O . ASP A 1 276 ? 19.527 34.246 -27.457 1.00 53.03 276 ASP A O 1
ATOM 2134 N N . VAL A 1 277 ? 18.284 33.966 -25.617 1.00 52.75 277 VAL A N 1
ATOM 2135 C CA . VAL A 1 277 ? 19.092 32.864 -25.092 1.00 52.75 277 VAL A CA 1
ATOM 2136 C C . VAL A 1 277 ? 18.888 31.715 -26.060 1.00 52.75 277 VAL A C 1
ATOM 2138 O O . VAL A 1 277 ? 17.806 31.133 -26.140 1.00 52.75 277 VAL A O 1
ATOM 2141 N N . ALA A 1 278 ? 19.942 31.490 -26.844 1.00 52.22 278 ALA A N 1
ATOM 2142 C CA . ALA A 1 278 ? 20.066 30.471 -27.856 1.00 52.22 278 ALA A CA 1
ATOM 2143 C C . ALA A 1 278 ? 19.218 29.257 -27.486 1.00 52.22 278 ALA A C 1
ATOM 2145 O O . ALA A 1 278 ? 19.374 28.705 -26.389 1.00 52.22 278 ALA A O 1
ATOM 2146 N N . LYS A 1 279 ? 18.359 28.822 -28.426 1.00 45.81 279 LYS A N 1
ATOM 2147 C CA . LYS A 1 279 ? 17.884 27.432 -28.479 1.00 45.81 279 LYS A CA 1
ATOM 2148 C C . LYS A 1 279 ? 19.024 26.579 -27.938 1.00 45.81 279 LYS A C 1
ATOM 2150 O O . LYS A 1 279 ? 20.144 26.811 -28.413 1.00 45.81 279 LYS A O 1
ATOM 2155 N N . PRO A 1 280 ? 18.817 25.656 -26.978 1.00 40.97 280 PRO A N 1
ATOM 2156 C CA . PRO A 1 280 ? 19.862 24.697 -26.714 1.00 40.97 280 PRO A CA 1
ATOM 2157 C C . PRO A 1 280 ? 20.153 24.100 -28.081 1.00 40.97 280 PRO A C 1
ATOM 2159 O O . PRO A 1 280 ? 19.319 23.418 -28.679 1.00 40.97 280 PRO A O 1
ATOM 2162 N N . VAL A 1 281 ? 21.311 24.458 -28.626 1.00 44.09 281 VAL A N 1
ATOM 2163 C CA . VAL A 1 281 ? 21.945 23.681 -29.653 1.00 44.09 281 VAL A CA 1
ATOM 2164 C C . VAL A 1 281 ? 22.210 22.414 -28.870 1.00 44.09 281 VAL A C 1
ATOM 2166 O O . VAL A 1 281 ? 23.234 22.264 -28.206 1.00 44.09 281 VAL A O 1
ATOM 2169 N N . VAL A 1 282 ? 21.227 21.503 -28.896 1.00 45.47 282 VAL A N 1
ATOM 2170 C CA . VAL A 1 282 ? 21.535 20.095 -29.034 1.00 45.47 282 VAL A CA 1
ATOM 2171 C C . VAL A 1 282 ? 22.657 20.145 -30.039 1.00 45.47 282 VAL A C 1
ATOM 2173 O O . VAL A 1 282 ? 22.448 20.621 -31.158 1.00 45.47 282 VAL A O 1
ATOM 2176 N N . LYS A 1 283 ? 23.874 19.832 -29.595 1.00 35.56 283 LYS A N 1
ATOM 2177 C CA . LYS A 1 283 ? 24.934 19.497 -30.522 1.00 35.56 283 LYS A CA 1
ATOM 2178 C C . LYS A 1 283 ? 24.309 18.398 -31.369 1.00 35.56 283 LYS A C 1
ATOM 2180 O O . LYS A 1 283 ? 24.319 17.237 -30.978 1.00 35.56 283 LYS A O 1
ATOM 2185 N N . GLN A 1 284 ? 23.711 18.779 -32.495 1.00 40.47 284 GLN A N 1
ATOM 2186 C CA . GLN A 1 284 ? 23.692 17.965 -33.676 1.00 40.47 284 GLN A CA 1
ATOM 2187 C C . GLN A 1 284 ? 25.180 17.777 -33.924 1.00 40.47 284 GLN A C 1
ATOM 2189 O O . GLN A 1 284 ? 25.846 18.600 -34.547 1.00 40.47 284 GLN A O 1
ATOM 2194 N N . SER A 1 285 ? 25.734 16.725 -33.313 1.00 40.41 285 SER A N 1
ATOM 2195 C CA . SER A 1 285 ? 26.804 15.997 -33.959 1.00 40.41 285 SER A CA 1
ATOM 2196 C C . SER A 1 285 ? 26.350 15.886 -35.404 1.00 40.41 285 SER A C 1
ATOM 2198 O O . SER A 1 285 ? 25.206 15.476 -35.630 1.00 40.41 285 SER A O 1
ATOM 2200 N N . ALA A 1 286 ? 27.181 16.388 -36.319 1.00 39.91 286 ALA A N 1
ATOM 2201 C CA . ALA A 1 286 ? 26.938 16.381 -37.755 1.00 39.91 286 ALA A CA 1
ATOM 2202 C C . ALA A 1 286 ? 26.194 15.102 -38.168 1.00 39.91 286 ALA A C 1
ATOM 2204 O O . ALA A 1 286 ? 26.468 14.067 -37.547 1.00 39.91 286 ALA A O 1
ATOM 2205 N N . PRO A 1 287 ? 25.269 15.152 -39.149 1.00 45.59 287 PRO A N 1
ATOM 2206 C CA . PRO A 1 287 ? 24.577 13.960 -39.621 1.00 45.59 287 PRO A CA 1
ATOM 2207 C C . PRO A 1 287 ? 25.646 12.940 -39.996 1.00 45.59 287 PRO A C 1
ATOM 2209 O O . PRO A 1 287 ? 26.311 13.067 -41.017 1.00 45.59 287 PRO A O 1
ATOM 2212 N N . THR A 1 288 ? 25.896 11.997 -39.093 1.00 57.44 288 THR A N 1
ATOM 2213 C CA . THR A 1 288 ? 26.802 10.895 -39.361 1.00 57.44 288 THR A CA 1
ATOM 2214 C C . THR A 1 288 ? 25.978 10.068 -40.318 1.00 57.44 288 THR A C 1
ATOM 2216 O O . THR A 1 288 ? 24.866 9.669 -39.971 1.00 57.44 288 THR A O 1
ATOM 2219 N N . ASN A 1 289 ? 26.409 9.944 -41.566 1.00 71.44 289 ASN A N 1
ATOM 2220 C CA . ASN A 1 289 ? 25.659 9.112 -42.486 1.00 71.44 289 ASN A CA 1
ATOM 2221 C C . ASN A 1 289 ? 25.686 7.687 -41.932 1.00 71.44 289 ASN A C 1
ATOM 2223 O O . ASN A 1 289 ? 26.716 7.225 -41.443 1.00 71.44 289 ASN A O 1
ATOM 2227 N N . ILE A 1 290 ? 24.553 6.987 -41.997 1.00 76.19 290 ILE A N 1
ATOM 2228 C CA . ILE A 1 290 ? 24.461 5.587 -41.559 1.00 76.19 290 ILE A CA 1
ATOM 2229 C C . ILE A 1 290 ? 25.488 4.693 -42.285 1.00 76.19 290 ILE A C 1
ATOM 2231 O O . ILE A 1 290 ? 25.882 3.659 -41.756 1.00 76.19 290 ILE A O 1
ATOM 2235 N N . THR A 1 291 ? 25.969 5.139 -43.451 1.00 73.75 291 THR A N 1
ATOM 2236 C CA . THR A 1 291 ? 27.022 4.522 -44.266 1.00 73.75 291 THR A CA 1
ATOM 2237 C C . THR A 1 291 ? 28.410 4.541 -43.619 1.00 73.75 291 THR A C 1
ATOM 2239 O O . THR A 1 291 ? 29.194 3.628 -43.855 1.00 73.75 291 THR A O 1
ATOM 2242 N N . GLU A 1 292 ? 28.707 5.513 -42.752 1.00 75.19 292 GLU A N 1
ATOM 2243 C CA . GLU A 1 292 ? 29.986 5.611 -42.026 1.00 75.19 292 GLU A CA 1
ATOM 2244 C C . GLU A 1 292 ? 30.002 4.765 -40.742 1.00 75.19 292 GLU A C 1
ATOM 2246 O O . GLU A 1 292 ? 31.021 4.668 -40.052 1.00 75.19 292 GLU A O 1
ATOM 2251 N N . MET A 1 293 ? 28.862 4.171 -40.384 1.00 78.38 293 MET A N 1
ATOM 2252 C CA . MET A 1 293 ? 28.715 3.395 -39.164 1.00 78.38 293 MET A CA 1
ATOM 2253 C C . MET A 1 293 ? 29.229 1.973 -39.378 1.00 78.38 293 MET A C 1
ATOM 2255 O O . MET A 1 293 ? 28.913 1.327 -40.369 1.00 78.38 293 MET A O 1
ATOM 2259 N N . THR A 1 294 ? 29.975 1.455 -38.408 1.00 78.81 294 THR A N 1
ATOM 2260 C CA . THR A 1 294 ? 30.351 0.041 -38.349 1.00 78.81 294 THR A CA 1
ATOM 2261 C C . THR A 1 294 ? 29.748 -0.579 -37.097 1.00 78.81 294 THR A C 1
ATOM 2263 O O . THR A 1 294 ? 29.633 0.070 -36.055 1.00 78.81 294 THR A O 1
ATOM 2266 N N . SER A 1 295 ? 29.317 -1.831 -37.191 1.00 82.88 295 SER A N 1
ATOM 2267 C CA . SER A 1 295 ? 28.741 -2.561 -36.060 1.00 82.88 295 SER A CA 1
ATOM 2268 C C . SER A 1 295 ? 29.114 -4.029 -36.145 1.00 82.88 295 SER A C 1
ATOM 2270 O O . SER A 1 295 ? 29.136 -4.593 -37.240 1.00 82.88 295 SER A O 1
ATOM 2272 N N . ASN A 1 296 ? 29.324 -4.663 -35.000 1.00 85.62 296 ASN A N 1
ATOM 2273 C CA . ASN A 1 296 ? 29.488 -6.104 -34.925 1.00 85.62 296 ASN A CA 1
ATOM 2274 C C . ASN A 1 296 ? 28.153 -6.776 -34.558 1.00 85.62 296 ASN A C 1
ATOM 2276 O O . ASN A 1 296 ? 27.349 -6.214 -33.814 1.00 85.62 296 ASN A O 1
ATOM 2280 N N . VAL A 1 297 ? 27.954 -8.019 -35.009 1.00 88.38 297 VAL A N 1
ATOM 2281 C CA . VAL A 1 297 ? 26.863 -8.901 -34.555 1.00 88.38 297 VAL A CA 1
ATOM 2282 C C . VAL A 1 297 ? 26.790 -8.925 -33.032 1.00 88.38 297 VAL A C 1
ATOM 2284 O O . VAL A 1 297 ? 25.705 -8.843 -32.474 1.00 88.38 297 VAL A O 1
ATOM 2287 N N . ARG A 1 298 ? 27.944 -8.990 -32.355 1.00 89.94 298 ARG A N 1
ATOM 2288 C CA . ARG A 1 298 ? 28.031 -9.024 -30.887 1.00 89.94 298 ARG A CA 1
ATOM 2289 C C . ARG A 1 298 ? 27.420 -7.790 -30.223 1.00 89.94 298 ARG A C 1
ATOM 2291 O O . ARG A 1 298 ? 26.675 -7.923 -29.258 1.00 89.94 298 ARG A O 1
ATOM 2298 N N . ASP A 1 299 ? 27.669 -6.602 -30.771 1.00 90.00 299 ASP A N 1
ATOM 2299 C CA . ASP A 1 299 ? 27.133 -5.351 -30.225 1.00 90.00 299 ASP A CA 1
ATOM 2300 C C . ASP A 1 299 ? 25.619 -5.248 -30.446 1.00 90.00 299 ASP A C 1
ATOM 2302 O O . ASP A 1 299 ? 24.891 -4.741 -29.589 1.00 90.00 299 ASP A O 1
ATOM 2306 N N . ALA A 1 300 ? 25.130 -5.746 -31.587 1.00 92.44 300 ALA A N 1
ATOM 2307 C CA . ALA A 1 300 ? 23.702 -5.831 -31.882 1.00 92.44 300 ALA A CA 1
ATOM 2308 C C . ALA A 1 300 ? 23.002 -6.884 -31.005 1.00 92.44 300 ALA A C 1
ATOM 2310 O O . ALA A 1 300 ? 21.910 -6.635 -30.501 1.00 92.44 300 ALA A O 1
ATOM 2311 N N . MET A 1 301 ? 23.648 -8.024 -30.752 1.00 93.88 301 MET A N 1
ATOM 2312 C CA . MET A 1 301 ? 23.174 -9.059 -29.830 1.00 93.88 301 MET A CA 1
ATOM 2313 C C . MET A 1 301 ? 23.096 -8.552 -28.396 1.00 93.88 301 MET A C 1
ATOM 2315 O O . MET A 1 301 ? 22.083 -8.760 -27.732 1.00 93.88 301 MET A O 1
ATOM 2319 N N . GLN A 1 302 ? 24.116 -7.828 -27.932 1.00 93.69 302 GLN A N 1
ATOM 2320 C CA . GLN A 1 302 ? 24.097 -7.187 -26.621 1.00 93.69 302 GLN A CA 1
ATOM 2321 C C . GLN A 1 302 ? 22.920 -6.208 -26.509 1.00 93.69 302 GLN A C 1
ATOM 2323 O O . GLN A 1 302 ? 22.209 -6.193 -25.506 1.00 93.69 302 GLN A O 1
ATOM 2328 N N . GLN A 1 303 ? 22.678 -5.411 -27.554 1.00 93.19 303 GLN A N 1
ATOM 2329 C CA . GLN A 1 303 ? 21.528 -4.507 -27.604 1.00 93.19 303 GLN A CA 1
ATOM 2330 C C . GLN A 1 303 ? 20.199 -5.266 -27.609 1.00 93.19 303 GLN A C 1
ATOM 2332 O O . GLN A 1 303 ? 19.276 -4.850 -26.914 1.00 93.19 303 GLN A O 1
ATOM 2337 N N . LEU A 1 304 ? 20.097 -6.385 -28.332 1.00 94.56 304 LEU A N 1
ATOM 2338 C CA . LEU A 1 304 ? 18.898 -7.218 -28.337 1.00 94.56 304 LEU A CA 1
ATOM 2339 C C . LEU A 1 304 ? 18.619 -7.794 -26.939 1.00 94.56 304 LEU A C 1
ATOM 2341 O O . LEU A 1 304 ? 17.497 -7.653 -26.461 1.00 94.56 304 LEU A O 1
ATOM 2345 N N . PHE A 1 305 ? 19.621 -8.332 -26.234 1.00 94.12 305 PHE A N 1
ATOM 2346 C CA . PHE A 1 305 ? 19.484 -8.763 -24.831 1.00 94.12 305 PHE A CA 1
ATOM 2347 C C . PHE A 1 305 ? 19.044 -7.620 -23.904 1.00 94.12 305 PHE A C 1
ATOM 2349 O O . PHE A 1 305 ? 18.175 -7.818 -23.051 1.00 94.12 305 PHE A O 1
ATOM 2356 N N . ALA A 1 306 ? 19.557 -6.407 -24.122 1.00 92.62 306 ALA A N 1
ATOM 2357 C CA . ALA A 1 306 ? 19.153 -5.231 -23.356 1.00 92.62 306 ALA A CA 1
ATOM 2358 C C . ALA A 1 306 ? 17.662 -4.889 -23.536 1.00 92.62 306 ALA A C 1
ATOM 2360 O O . ALA A 1 306 ? 17.034 -4.413 -22.590 1.00 92.62 306 ALA A O 1
ATOM 2361 N N . THR A 1 307 ? 17.052 -5.183 -24.696 1.00 92.00 307 THR A N 1
ATOM 2362 C CA . THR A 1 307 ? 15.593 -5.009 -24.883 1.00 92.00 307 THR A CA 1
ATOM 2363 C C . THR A 1 307 ? 14.763 -5.943 -23.998 1.00 92.00 307 THR A C 1
ATOM 2365 O O . THR A 1 307 ? 13.631 -5.615 -23.649 1.00 92.00 307 THR A O 1
ATOM 2368 N N . TRP A 1 308 ? 15.342 -7.073 -23.590 1.00 91.38 308 TRP A N 1
ATOM 2369 C CA . TRP A 1 308 ? 14.755 -8.036 -22.660 1.00 91.38 308 TRP A CA 1
ATOM 2370 C C . TRP A 1 308 ? 15.093 -7.744 -21.190 1.00 91.38 308 TRP A C 1
ATOM 2372 O O . TRP A 1 308 ? 14.629 -8.456 -20.306 1.00 91.38 308 TRP A O 1
ATOM 2382 N N . GLY A 1 309 ? 15.863 -6.685 -20.915 1.00 90.75 309 GLY A N 1
ATOM 2383 C CA . GLY A 1 309 ? 16.263 -6.288 -19.563 1.00 90.75 309 GLY A CA 1
ATOM 2384 C C . GLY A 1 309 ? 17.518 -6.988 -19.032 1.00 90.75 309 GLY A C 1
ATOM 2385 O O . GLY A 1 309 ? 17.827 -6.831 -17.851 1.00 90.75 309 GLY A O 1
ATOM 2386 N N . TYR A 1 310 ? 18.248 -7.726 -19.874 1.00 91.00 310 TYR A N 1
ATOM 2387 C CA . TYR A 1 310 ? 19.512 -8.366 -19.503 1.00 91.00 310 TYR A CA 1
ATOM 2388 C C . TYR A 1 310 ? 20.705 -7.478 -19.871 1.00 91.00 310 TYR A C 1
ATOM 2390 O O . TYR A 1 310 ? 20.767 -6.935 -20.974 1.00 91.00 310 TYR A O 1
ATOM 2398 N N . ASP A 1 311 ? 21.671 -7.361 -18.960 1.00 89.00 311 ASP A N 1
ATOM 2399 C CA . ASP A 1 311 ? 22.965 -6.724 -19.215 1.00 89.00 311 ASP A CA 1
ATOM 2400 C C . ASP A 1 311 ? 24.023 -7.819 -19.390 1.00 89.00 311 ASP A C 1
ATOM 2402 O O . ASP A 1 311 ? 24.386 -8.506 -18.436 1.00 89.00 311 ASP A O 1
ATOM 2406 N N . VAL A 1 312 ? 24.448 -8.034 -20.634 1.00 88.81 312 VAL A N 1
ATOM 2407 C CA . VAL A 1 312 ? 25.393 -9.089 -21.033 1.00 88.81 312 VAL A CA 1
ATOM 2408 C C . VAL A 1 312 ? 26.627 -8.418 -21.626 1.00 88.81 312 VAL A C 1
ATOM 2410 O O . VAL A 1 312 ? 26.506 -7.388 -22.289 1.00 88.81 312 VAL A O 1
ATOM 2413 N N . SER A 1 313 ? 27.822 -8.964 -21.411 1.00 88.19 313 SER A N 1
ATOM 2414 C CA . SER A 1 313 ? 29.029 -8.462 -22.078 1.00 88.19 313 SER A CA 1
ATOM 2415 C C . SER A 1 313 ? 28.992 -8.767 -23.583 1.00 88.19 313 SER A C 1
ATOM 2417 O O . SER A 1 313 ? 28.336 -9.711 -24.029 1.00 88.19 313 SER A O 1
ATOM 2419 N N . ALA A 1 314 ? 29.702 -7.987 -24.401 1.00 82.75 314 ALA A N 1
ATOM 2420 C CA . ALA A 1 314 ? 29.752 -8.236 -25.845 1.00 82.75 314 ALA A CA 1
ATOM 2421 C C . ALA A 1 314 ? 30.392 -9.602 -26.170 1.00 82.75 314 ALA A C 1
ATOM 2423 O O . ALA A 1 314 ? 30.096 -10.202 -27.202 1.00 82.75 314 ALA A O 1
ATOM 2424 N N . GLU A 1 315 ? 31.255 -10.121 -25.292 1.00 84.62 315 GLU A N 1
ATOM 2425 C CA . GLU A 1 315 ? 31.881 -11.436 -25.428 1.00 84.62 315 GLU A CA 1
ATOM 2426 C C . GLU A 1 315 ? 30.940 -12.603 -25.121 1.00 84.62 315 GLU A C 1
ATOM 2428 O O . GLU A 1 315 ? 31.217 -13.712 -25.570 1.00 84.62 315 GLU A O 1
ATOM 2433 N N . GLU A 1 316 ? 29.850 -12.377 -24.385 1.00 84.62 316 GLU A N 1
ATOM 2434 C CA . GLU A 1 316 ? 28.869 -13.403 -23.999 1.00 84.62 316 GLU A CA 1
ATOM 2435 C C . GLU A 1 316 ? 27.537 -13.267 -24.759 1.00 84.62 316 GLU A C 1
ATOM 2437 O O . GLU A 1 316 ? 26.699 -14.168 -24.714 1.00 84.62 316 GLU A O 1
ATOM 2442 N N . ALA A 1 317 ? 27.352 -12.181 -25.514 1.00 87.62 317 ALA A N 1
ATOM 2443 C CA . ALA A 1 317 ? 26.143 -11.889 -26.277 1.00 87.62 317 ALA A CA 1
ATOM 2444 C C . ALA A 1 317 ? 26.028 -12.727 -27.571 1.00 87.62 317 ALA A C 1
ATOM 2446 O O . ALA A 1 317 ? 26.184 -12.222 -28.685 1.00 87.62 317 ALA A O 1
ATOM 2447 N N . TRP A 1 318 ? 25.715 -14.017 -27.425 1.00 89.69 318 TRP A N 1
ATOM 2448 C CA . TRP A 1 318 ? 25.511 -14.965 -28.530 1.00 89.69 318 TRP A CA 1
ATOM 2449 C C . TRP A 1 318 ? 24.178 -15.697 -28.418 1.00 89.69 318 TRP A C 1
ATOM 2451 O O . TRP A 1 318 ? 23.645 -15.873 -27.326 1.00 89.69 318 TRP A O 1
ATOM 2461 N N . CYS A 1 319 ? 23.671 -16.198 -29.546 1.00 90.56 319 CYS A N 1
ATOM 2462 C CA . CYS A 1 319 ? 22.426 -16.967 -29.564 1.00 90.56 319 CYS A CA 1
ATOM 2463 C C . CYS A 1 319 ? 22.482 -18.244 -28.725 1.00 90.56 319 CYS A C 1
ATOM 2465 O O . CYS A 1 319 ? 21.505 -18.561 -28.062 1.00 90.56 319 CYS A O 1
ATOM 2467 N N . GLU A 1 320 ? 23.632 -18.920 -28.668 1.00 89.31 320 GLU A N 1
ATOM 2468 C CA . GLU A 1 320 ? 23.831 -20.104 -27.814 1.00 89.31 320 GLU A CA 1
ATOM 2469 C C . GLU A 1 320 ? 23.724 -19.795 -26.312 1.00 89.31 320 GLU A C 1
ATOM 2471 O O . GLU A 1 320 ? 23.540 -20.699 -25.504 1.00 89.31 320 GLU A O 1
ATOM 2476 N N . GLN A 1 321 ? 23.857 -18.525 -25.917 1.00 88.44 321 GLN A N 1
ATOM 2477 C CA . GLN A 1 321 ? 23.741 -18.095 -24.524 1.00 88.44 321 GLN A CA 1
ATOM 2478 C C . GLN A 1 321 ? 22.324 -17.629 -24.166 1.00 88.44 321 GLN A C 1
ATOM 2480 O O . GLN A 1 321 ? 22.063 -17.362 -22.995 1.00 88.44 321 GLN A O 1
ATOM 2485 N N . ALA A 1 322 ? 21.401 -17.566 -25.136 1.00 90.62 322 ALA A N 1
ATOM 2486 C CA . ALA A 1 322 ? 20.022 -17.141 -24.900 1.00 90.62 322 ALA A CA 1
ATOM 2487 C C . ALA A 1 322 ? 19.299 -18.057 -23.897 1.00 90.62 322 ALA A C 1
ATOM 2489 O O . ALA A 1 322 ? 18.585 -17.556 -23.028 1.00 90.62 322 ALA A O 1
ATOM 2490 N N . ASP A 1 323 ? 19.583 -19.364 -23.923 1.00 88.38 323 ASP A N 1
ATOM 2491 C CA . ASP A 1 323 ? 18.994 -20.338 -22.996 1.00 88.38 323 ASP A CA 1
ATOM 2492 C C . ASP A 1 323 ? 19.308 -20.011 -21.524 1.00 88.38 323 ASP A C 1
ATOM 2494 O O . ASP A 1 323 ? 18.484 -20.255 -20.649 1.00 88.38 323 ASP A O 1
ATOM 2498 N N . ARG A 1 324 ? 20.468 -19.396 -21.227 1.00 88.00 324 ARG A N 1
ATOM 2499 C CA . ARG A 1 324 ? 20.821 -18.965 -19.856 1.00 88.00 324 ARG A CA 1
ATOM 2500 C C . ARG A 1 324 ? 19.957 -17.813 -19.348 1.00 88.00 324 ARG A C 1
ATOM 2502 O O . ARG A 1 324 ? 19.900 -17.585 -18.143 1.00 88.00 324 ARG A O 1
ATOM 2509 N N . ALA A 1 325 ? 19.340 -17.074 -20.263 1.00 87.25 325 ALA A N 1
ATOM 2510 C CA . ALA A 1 325 ? 18.403 -16.002 -19.975 1.00 87.25 325 ALA A CA 1
ATOM 2511 C C . ALA A 1 325 ? 16.941 -16.475 -20.076 1.00 87.25 325 ALA A C 1
ATOM 2513 O O . ALA A 1 325 ? 16.046 -15.637 -20.106 1.00 87.25 325 ALA A O 1
ATOM 2514 N N . ASP A 1 326 ? 16.689 -17.789 -20.150 1.00 90.00 326 ASP A N 1
ATOM 2515 C CA . ASP A 1 326 ? 15.367 -18.366 -20.421 1.00 90.00 326 ASP A CA 1
ATOM 2516 C C . ASP A 1 326 ? 14.740 -17.800 -21.713 1.00 90.00 326 ASP A C 1
ATOM 2518 O O . ASP A 1 326 ? 13.542 -17.508 -21.783 1.00 90.00 326 ASP A O 1
ATOM 2522 N N . LEU A 1 327 ? 15.566 -17.609 -22.748 1.00 92.31 327 LEU A N 1
ATOM 2523 C CA . LEU A 1 327 ? 15.164 -17.132 -24.069 1.00 92.31 327 LEU A CA 1
ATOM 2524 C C . LEU A 1 327 ? 15.574 -18.141 -25.143 1.00 92.31 327 LEU A C 1
ATOM 2526 O O . LEU A 1 327 ? 16.689 -18.642 -25.153 1.00 92.31 327 LEU A O 1
ATOM 2530 N N . VAL A 1 328 ? 14.702 -18.361 -26.117 1.00 93.06 328 VAL A N 1
ATOM 2531 C CA . VAL A 1 328 ? 15.036 -19.053 -27.362 1.00 93.06 328 VAL A CA 1
ATOM 2532 C C . VAL A 1 328 ? 15.534 -18.011 -28.355 1.00 93.06 328 VAL A C 1
ATOM 2534 O O . VAL A 1 328 ? 14.817 -17.046 -28.625 1.00 93.06 328 VAL A O 1
ATOM 2537 N N . CYS A 1 329 ? 16.733 -18.205 -28.912 1.00 93.81 329 CYS A N 1
ATOM 2538 C CA . CYS A 1 329 ? 17.179 -17.457 -30.088 1.00 93.81 329 CYS A CA 1
ATOM 2539 C C . CYS A 1 329 ? 16.774 -18.192 -31.375 1.00 93.81 329 CYS A C 1
ATOM 2541 O O . CYS A 1 329 ? 16.989 -19.393 -31.521 1.00 93.81 329 CYS A O 1
ATOM 2543 N N . ASP A 1 330 ? 16.242 -17.436 -32.327 1.00 92.56 330 ASP A N 1
ATOM 2544 C CA . ASP A 1 330 ? 15.916 -17.876 -33.677 1.00 92.56 330 ASP A CA 1
ATOM 2545 C C . ASP A 1 330 ? 16.614 -16.997 -34.690 1.00 92.56 330 ASP A C 1
ATOM 2547 O O . ASP A 1 330 ? 16.646 -15.772 -34.559 1.00 92.56 330 ASP A O 1
ATOM 2551 N N . SER A 1 331 ? 17.152 -17.636 -35.715 1.00 93.31 331 SER A N 1
ATOM 2552 C CA . SER A 1 331 ? 17.835 -16.947 -36.795 1.00 93.31 331 SER A CA 1
ATOM 2553 C C . SER A 1 331 ? 17.455 -17.581 -38.116 1.00 93.31 331 SER A C 1
ATOM 2555 O O . SER A 1 331 ? 17.344 -18.802 -38.220 1.00 93.31 331 SER A O 1
ATOM 2557 N N . GLY A 1 332 ? 17.257 -16.748 -39.127 1.00 93.19 332 GLY A N 1
ATOM 2558 C CA . GLY A 1 332 ? 16.778 -17.200 -40.421 1.00 93.19 332 GLY A CA 1
ATOM 2559 C C . GLY A 1 332 ? 16.942 -16.133 -41.487 1.00 93.19 332 GLY A C 1
ATOM 2560 O O . GLY A 1 332 ? 17.706 -15.178 -41.325 1.00 93.19 332 GLY A O 1
ATOM 2561 N N . ASN A 1 333 ? 16.230 -16.317 -42.593 1.00 94.50 333 ASN A N 1
ATOM 2562 C CA . ASN A 1 333 ? 16.149 -15.337 -43.664 1.00 94.50 333 ASN A CA 1
ATOM 2563 C C . ASN A 1 333 ? 14.675 -15.071 -43.989 1.00 94.50 333 ASN A C 1
ATOM 2565 O O . ASN A 1 333 ? 13.945 -16.004 -44.313 1.00 94.50 333 ASN A O 1
ATOM 2569 N N . GLU A 1 334 ? 14.259 -13.814 -43.870 1.00 93.06 334 GLU A N 1
ATOM 2570 C CA . GLU A 1 334 ? 12.936 -13.319 -44.223 1.00 93.06 334 GLU A CA 1
ATOM 2571 C C . GLU A 1 334 ? 13.068 -11.908 -44.811 1.00 93.06 334 GLU A C 1
ATOM 2573 O O . GLU A 1 334 ? 13.490 -10.966 -44.139 1.00 93.06 334 GLU A O 1
ATOM 2578 N N . THR A 1 335 ? 12.702 -11.753 -46.081 1.00 87.38 335 THR A N 1
ATOM 2579 C CA . THR A 1 335 ? 12.809 -10.474 -46.802 1.00 87.38 335 THR A CA 1
ATOM 2580 C C . THR A 1 335 ? 11.547 -9.624 -46.657 1.00 87.38 335 THR A C 1
ATOM 2582 O O . THR A 1 335 ? 11.580 -8.405 -46.849 1.00 87.38 335 THR A O 1
ATOM 2585 N N . VAL A 1 336 ? 10.417 -10.228 -46.278 1.00 90.12 336 VAL A N 1
ATOM 2586 C CA . VAL A 1 336 ? 9.151 -9.528 -46.081 1.00 90.12 336 VAL A CA 1
ATOM 2587 C C . VAL A 1 336 ? 9.102 -8.941 -44.669 1.00 90.12 336 VAL A C 1
ATOM 2589 O O . VAL A 1 336 ? 8.677 -9.591 -43.716 1.00 90.12 336 VAL A O 1
ATOM 2592 N N . ILE A 1 337 ? 9.443 -7.653 -44.549 1.00 90.94 337 ILE A N 1
ATOM 2593 C CA . ILE A 1 337 ? 9.467 -6.884 -43.283 1.00 90.94 337 ILE A CA 1
ATOM 2594 C C . ILE A 1 337 ? 8.212 -7.114 -42.426 1.00 90.94 337 ILE A C 1
ATOM 2596 O O . ILE A 1 337 ? 8.297 -7.256 -41.209 1.00 90.94 337 ILE A O 1
ATOM 2600 N N . ASN A 1 338 ? 7.031 -7.166 -43.050 1.00 89.69 338 ASN A N 1
ATOM 2601 C CA . ASN A 1 338 ? 5.771 -7.319 -42.322 1.00 89.69 338 ASN A CA 1
ATOM 2602 C C . ASN A 1 338 ? 5.622 -8.704 -41.669 1.00 89.69 338 ASN A C 1
ATOM 2604 O O . ASN A 1 338 ? 4.958 -8.803 -40.643 1.00 89.69 338 ASN A O 1
ATOM 2608 N N . GLN A 1 339 ? 6.243 -9.758 -42.210 1.00 89.50 339 GLN A N 1
ATOM 2609 C CA . GLN A 1 339 ? 6.231 -11.079 -41.572 1.00 89.50 339 GLN A CA 1
ATOM 2610 C C . GLN A 1 339 ? 7.030 -11.063 -40.266 1.00 89.50 339 GLN A C 1
ATOM 2612 O O . GLN A 1 339 ? 6.537 -11.546 -39.248 1.00 89.50 339 GLN A O 1
ATOM 2617 N N . LEU A 1 340 ? 8.200 -10.415 -40.263 1.00 91.25 340 LEU A N 1
ATOM 2618 C CA . LEU A 1 340 ? 8.989 -10.195 -39.047 1.00 91.25 340 LEU A CA 1
ATOM 2619 C C . LEU A 1 340 ? 8.255 -9.284 -38.059 1.00 91.25 340 LEU A C 1
ATOM 2621 O O . LEU A 1 340 ? 8.186 -9.591 -36.873 1.00 91.25 340 LEU A O 1
ATOM 2625 N N . ALA A 1 341 ? 7.625 -8.210 -38.544 1.00 91.69 341 ALA A N 1
ATOM 2626 C CA . ALA A 1 341 ? 6.892 -7.273 -37.697 1.00 91.69 341 ALA A CA 1
ATOM 2627 C C . ALA A 1 341 ? 5.644 -7.886 -37.027 1.00 91.69 341 ALA A C 1
ATOM 2629 O O . ALA A 1 341 ? 5.218 -7.407 -35.971 1.00 91.69 341 ALA A O 1
ATOM 2630 N N . ASN A 1 342 ? 5.061 -8.944 -37.606 1.00 88.75 342 ASN A N 1
ATOM 2631 C CA . ASN A 1 342 ? 3.886 -9.633 -37.059 1.00 88.75 342 ASN A CA 1
ATOM 2632 C C . ASN A 1 342 ? 4.181 -10.396 -35.761 1.00 88.75 342 ASN A C 1
ATOM 2634 O O . ASN A 1 342 ? 3.273 -10.550 -34.942 1.00 88.75 342 ASN A O 1
ATOM 2638 N N . SER A 1 343 ? 5.434 -10.810 -35.527 1.00 88.31 343 SER A N 1
ATOM 2639 C CA . SER A 1 343 ? 5.837 -11.399 -34.240 1.00 88.31 343 SER A CA 1
ATOM 2640 C C . SER A 1 343 ? 5.682 -10.400 -33.086 1.00 88.31 343 SER A C 1
ATOM 2642 O O . SER A 1 343 ? 5.538 -10.783 -31.925 1.00 88.31 343 SER A O 1
ATOM 2644 N N . GLY A 1 344 ? 5.693 -9.099 -33.403 1.00 91.44 344 GLY A N 1
ATOM 2645 C CA . GLY A 1 344 ? 5.628 -8.018 -32.434 1.00 91.44 344 GLY A CA 1
ATOM 2646 C C . GLY A 1 344 ? 6.875 -7.913 -31.559 1.00 91.44 344 GLY A C 1
ATOM 2647 O O . GLY A 1 344 ? 6.792 -7.272 -30.513 1.00 91.44 344 GLY A O 1
ATOM 2648 N N . LEU A 1 345 ? 7.994 -8.531 -31.943 1.00 94.25 345 LEU A N 1
ATOM 2649 C CA . LEU A 1 345 ? 9.253 -8.536 -31.198 1.00 94.25 345 LEU A CA 1
ATOM 2650 C C . LEU A 1 345 ? 10.352 -7.782 -31.957 1.00 94.25 345 LEU A C 1
ATOM 2652 O O . LEU A 1 345 ? 10.375 -7.832 -33.188 1.00 94.25 345 LEU A O 1
ATOM 2656 N N . PRO A 1 346 ? 11.278 -7.112 -31.251 1.00 96.06 346 PRO A N 1
ATOM 2657 C CA . PRO A 1 346 ? 12.497 -6.602 -31.862 1.00 96.06 346 PRO A CA 1
ATOM 2658 C C . PRO A 1 346 ? 13.338 -7.721 -32.477 1.00 96.06 346 PRO A C 1
ATOM 2660 O O . PRO A 1 346 ? 13.398 -8.832 -31.943 1.00 96.06 346 PRO A O 1
ATOM 2663 N N . TRP A 1 347 ? 14.030 -7.414 -33.570 1.00 96.12 347 TRP A N 1
ATOM 2664 C CA . TRP A 1 347 ? 14.958 -8.342 -34.215 1.00 96.12 347 TRP A CA 1
ATOM 2665 C C . TRP A 1 347 ? 16.204 -7.614 -34.705 1.00 96.12 347 TRP A C 1
ATOM 2667 O O . TRP A 1 347 ? 16.170 -6.414 -34.968 1.00 96.12 347 TRP A O 1
ATOM 2677 N N . ILE A 1 348 ? 17.307 -8.339 -34.847 1.00 96.00 348 ILE A N 1
ATOM 2678 C CA . ILE A 1 348 ? 18.505 -7.849 -35.523 1.00 96.00 348 ILE A CA 1
ATOM 2679 C C . ILE A 1 348 ? 18.333 -8.090 -37.014 1.00 96.00 348 ILE A C 1
ATOM 2681 O O . ILE A 1 348 ? 18.096 -9.224 -37.420 1.00 96.00 348 ILE A O 1
ATOM 2685 N N . ALA A 1 349 ? 18.492 -7.046 -37.815 1.00 95.25 349 ALA A N 1
ATOM 2686 C CA . ALA A 1 349 ? 18.600 -7.126 -39.260 1.00 95.25 349 ALA A CA 1
ATOM 2687 C C . ALA A 1 349 ? 20.061 -6.972 -39.684 1.00 95.25 349 ALA A C 1
ATOM 2689 O O . ALA A 1 349 ? 20.769 -6.097 -39.174 1.00 95.25 349 ALA A O 1
ATOM 2690 N N . ARG A 1 350 ? 20.491 -7.792 -40.645 1.00 93.94 350 ARG A N 1
ATOM 2691 C CA . ARG A 1 350 ? 21.738 -7.565 -41.379 1.00 93.94 350 ARG A CA 1
ATOM 2692 C C . ARG A 1 350 ? 21.458 -6.712 -42.614 1.00 93.94 350 ARG A C 1
ATOM 2694 O O . ARG A 1 350 ? 20.602 -7.053 -43.434 1.00 93.94 350 ARG A O 1
ATOM 2701 N N . LEU A 1 351 ? 22.179 -5.607 -42.714 1.00 93.19 351 LEU A N 1
ATOM 2702 C CA . LEU A 1 351 ? 22.110 -4.634 -43.790 1.00 93.19 351 LEU A CA 1
ATOM 2703 C C . LEU A 1 351 ? 23.453 -4.623 -44.525 1.00 93.19 351 LEU A C 1
ATOM 2705 O O . LEU A 1 351 ? 24.497 -4.608 -43.878 1.00 93.19 351 LEU A O 1
ATOM 2709 N N . ASP A 1 352 ? 23.425 -4.608 -45.849 1.00 91.44 352 ASP A N 1
ATOM 2710 C CA . ASP A 1 352 ? 24.586 -4.338 -46.691 1.00 91.44 352 ASP A CA 1
ATOM 2711 C C . ASP A 1 352 ? 24.571 -2.859 -47.066 1.00 91.44 352 ASP A C 1
ATOM 2713 O O . ASP A 1 352 ? 23.648 -2.391 -47.733 1.00 91.44 352 ASP A O 1
ATOM 2717 N N . VAL A 1 353 ? 25.559 -2.108 -46.588 1.00 88.88 353 VAL A N 1
ATOM 2718 C CA . VAL A 1 353 ? 25.687 -0.671 -46.827 1.00 88.88 353 VAL A CA 1
ATOM 2719 C C . VAL A 1 353 ? 27.084 -0.412 -47.377 1.00 88.88 353 VAL A C 1
ATOM 2721 O O . VAL A 1 353 ? 28.067 -0.676 -46.704 1.00 88.88 353 VAL A O 1
ATOM 2724 N N . GLU A 1 354 ? 27.191 0.091 -48.611 1.00 84.50 354 GLU A N 1
ATOM 2725 C CA . GLU A 1 354 ? 28.481 0.405 -49.260 1.00 84.50 354 GLU A CA 1
ATOM 2726 C C . GLU A 1 354 ? 29.522 -0.746 -49.210 1.00 84.50 354 GLU A C 1
ATOM 2728 O O . GLU A 1 354 ? 30.716 -0.507 -49.027 1.00 84.50 354 GLU A O 1
ATOM 2733 N N . ASN A 1 355 ? 29.078 -1.997 -49.416 1.00 80.19 355 ASN A N 1
ATOM 2734 C CA . ASN A 1 355 ? 29.877 -3.234 -49.355 1.00 80.19 355 ASN A CA 1
ATOM 2735 C C . ASN A 1 355 ? 30.415 -3.601 -47.956 1.00 80.19 355 ASN A C 1
ATOM 2737 O O . ASN A 1 355 ? 31.398 -4.345 -47.848 1.00 80.19 355 ASN A O 1
ATOM 2741 N N . HIS A 1 356 ? 29.800 -3.112 -46.876 1.00 86.88 356 HIS A N 1
ATOM 2742 C CA . HIS A 1 356 ? 30.063 -3.598 -45.521 1.00 86.88 356 HIS A CA 1
ATOM 2743 C C . HIS A 1 356 ? 28.774 -4.011 -44.801 1.00 86.88 356 HIS A C 1
ATOM 2745 O O . HIS A 1 356 ? 27.699 -3.452 -45.011 1.00 86.88 356 HIS A O 1
ATOM 2751 N N . ALA A 1 357 ? 28.893 -5.040 -43.956 1.00 89.12 357 ALA A N 1
ATOM 2752 C CA . ALA A 1 357 ? 27.768 -5.592 -43.213 1.00 89.12 357 ALA A CA 1
ATOM 2753 C C . ALA A 1 357 ? 27.527 -4.801 -41.921 1.00 89.12 357 ALA A C 1
ATOM 2755 O O . ALA A 1 357 ? 28.380 -4.755 -41.030 1.00 89.12 357 ALA A O 1
ATOM 2756 N N . LEU A 1 358 ? 26.323 -4.255 -41.799 1.00 91.75 358 LEU A N 1
ATOM 2757 C CA . LEU A 1 358 ? 25.828 -3.519 -40.647 1.00 91.75 358 LEU A CA 1
ATOM 2758 C C . LEU A 1 358 ? 24.708 -4.317 -39.961 1.00 91.75 358 LEU A C 1
ATOM 2760 O O . LEU A 1 358 ? 23.786 -4.811 -40.602 1.00 91.75 358 LEU A O 1
ATOM 2764 N N . TYR A 1 359 ? 24.771 -4.436 -38.641 1.00 93.50 359 TYR A N 1
ATOM 2765 C CA . TYR A 1 359 ? 23.815 -5.151 -37.805 1.00 93.50 359 TYR A CA 1
ATOM 2766 C C . TYR A 1 359 ? 23.052 -4.147 -36.952 1.00 93.50 359 TYR A C 1
ATOM 2768 O O . TYR A 1 359 ? 23.636 -3.408 -36.158 1.00 93.50 359 TYR A O 1
ATOM 2776 N N . ALA A 1 360 ? 21.736 -4.129 -37.118 1.00 94.56 360 ALA A N 1
ATOM 2777 C CA . ALA A 1 360 ? 20.871 -3.146 -36.488 1.00 94.56 360 ALA A CA 1
ATOM 2778 C C . ALA A 1 360 ? 19.693 -3.821 -35.789 1.00 94.56 360 ALA A C 1
ATOM 2780 O O . ALA A 1 360 ? 19.056 -4.695 -36.372 1.00 94.56 360 ALA A O 1
ATOM 2781 N N . VAL A 1 361 ? 19.369 -3.399 -34.564 1.00 95.88 361 VAL A N 1
ATOM 2782 C CA . VAL A 1 361 ? 18.164 -3.870 -33.863 1.00 95.88 361 VAL A CA 1
ATOM 2783 C C . VAL A 1 361 ? 16.972 -3.024 -34.300 1.00 95.88 361 VAL A C 1
ATOM 2785 O O . VAL A 1 361 ? 16.946 -1.820 -34.059 1.00 95.88 361 VAL A O 1
ATOM 2788 N N . VAL A 1 362 ? 15.975 -3.636 -34.927 1.00 96.12 362 VAL A N 1
ATOM 2789 C CA . VAL A 1 362 ? 14.739 -2.965 -35.337 1.00 96.12 362 VAL A CA 1
ATOM 2790 C C . VAL A 1 362 ? 13.778 -2.893 -34.153 1.00 96.12 362 VAL A C 1
ATOM 2792 O O . VAL A 1 362 ? 13.411 -3.920 -33.585 1.00 96.12 362 VAL A O 1
ATOM 2795 N N . MET A 1 363 ? 13.357 -1.680 -33.787 1.00 94.00 363 MET A N 1
ATOM 2796 C CA . MET A 1 363 ? 12.495 -1.429 -32.618 1.00 94.00 363 MET A CA 1
ATOM 2797 C C . MET A 1 363 ? 11.123 -0.850 -32.969 1.00 94.00 363 MET A C 1
ATOM 2799 O O . MET A 1 363 ? 10.158 -1.042 -32.222 1.00 94.00 363 MET A O 1
ATOM 2803 N N . ARG A 1 364 ? 11.018 -0.152 -34.103 1.00 94.06 364 ARG A N 1
ATOM 2804 C CA . ARG A 1 364 ? 9.760 0.406 -34.606 1.00 94.06 364 ARG A CA 1
ATOM 2805 C C . ARG A 1 364 ? 9.645 0.179 -36.100 1.00 94.06 364 ARG A C 1
ATOM 2807 O O . ARG A 1 364 ? 10.621 0.339 -36.829 1.00 94.06 364 ARG A 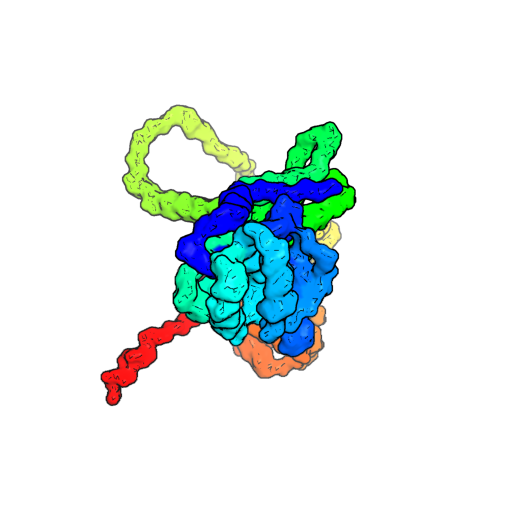O 1
ATOM 2814 N N . VAL A 1 365 ? 8.432 -0.132 -36.534 1.00 93.06 365 VAL A N 1
ATOM 2815 C CA . VAL A 1 365 ? 8.050 -0.232 -37.938 1.00 93.06 365 VAL A CA 1
ATOM 2816 C C . VAL A 1 365 ? 6.777 0.583 -38.144 1.00 93.06 365 VAL A C 1
ATOM 2818 O O . VAL A 1 365 ? 5.743 0.322 -37.533 1.00 93.06 365 VAL A O 1
ATOM 2821 N N . SER A 1 366 ? 6.830 1.582 -39.016 1.00 90.06 366 SER A N 1
ATOM 2822 C CA . SER A 1 366 ? 5.651 2.322 -39.465 1.00 90.06 366 SER A CA 1
ATOM 2823 C C . SER A 1 366 ? 5.315 1.977 -40.920 1.00 90.06 366 SER A C 1
ATOM 2825 O O . SER A 1 366 ? 5.931 1.099 -41.545 1.00 90.06 366 SER A O 1
ATOM 2827 N N . ASP A 1 367 ? 4.306 2.658 -41.463 1.00 86.75 367 ASP A N 1
ATOM 2828 C CA . ASP A 1 367 ? 3.959 2.560 -42.881 1.00 86.75 367 ASP A CA 1
ATOM 2829 C C . ASP A 1 367 ? 5.133 3.020 -43.772 1.00 86.75 367 ASP A C 1
ATOM 2831 O O . ASP A 1 367 ? 5.420 2.384 -44.787 1.00 86.75 367 ASP A O 1
ATOM 2835 N N . ASN A 1 368 ? 5.877 4.051 -43.347 1.00 88.38 368 ASN A N 1
ATOM 2836 C CA . ASN A 1 368 ? 6.890 4.716 -44.175 1.00 88.38 368 ASN A CA 1
ATOM 2837 C C . ASN A 1 368 ? 8.333 4.520 -43.706 1.00 88.38 368 ASN A C 1
ATOM 2839 O O . ASN A 1 368 ? 9.230 4.530 -44.545 1.00 88.38 368 ASN A O 1
ATOM 2843 N N . ASP A 1 369 ? 8.563 4.320 -42.408 1.00 92.38 369 ASP A N 1
ATOM 2844 C CA . ASP A 1 369 ? 9.891 4.382 -41.792 1.00 92.38 369 ASP A CA 1
ATOM 2845 C C . ASP A 1 369 ? 10.097 3.274 -40.749 1.00 92.38 369 ASP A C 1
ATOM 2847 O O . ASP A 1 369 ? 9.146 2.694 -40.221 1.00 92.38 369 ASP A O 1
ATOM 2851 N N . LEU A 1 370 ? 11.357 2.980 -40.442 1.00 94.62 370 LEU A N 1
ATOM 2852 C CA . LEU A 1 370 ? 11.775 2.066 -39.385 1.00 94.62 370 LEU A CA 1
ATOM 2853 C C . LEU A 1 370 ? 12.749 2.779 -38.446 1.00 94.62 370 LEU A C 1
ATOM 2855 O O . LEU A 1 370 ? 13.600 3.538 -38.911 1.00 94.62 370 LEU A O 1
ATOM 2859 N N . ASP A 1 371 ? 12.663 2.483 -37.146 1.00 94.50 371 ASP A N 1
ATOM 2860 C CA . ASP A 1 371 ? 13.702 2.880 -36.192 1.00 94.50 371 ASP A CA 1
ATOM 2861 C C . ASP A 1 371 ? 14.620 1.705 -35.881 1.00 94.50 371 ASP A C 1
ATOM 2863 O O . ASP A 1 371 ? 14.190 0.639 -35.424 1.00 94.50 371 ASP A O 1
ATOM 2867 N N . LEU A 1 372 ? 15.901 1.954 -36.102 1.00 94.44 372 LEU A N 1
ATOM 2868 C CA . LEU A 1 372 ? 17.009 1.041 -35.918 1.00 94.44 372 LEU A CA 1
ATOM 2869 C C . LEU A 1 372 ? 17.859 1.503 -34.739 1.00 94.44 372 LEU A C 1
ATOM 2871 O O . LEU A 1 372 ? 18.131 2.694 -34.604 1.00 94.44 372 LEU A O 1
ATOM 2875 N N . ILE A 1 373 ? 18.343 0.578 -33.919 1.00 92.94 373 ILE A N 1
ATOM 2876 C CA . ILE A 1 373 ? 19.383 0.857 -32.931 1.00 92.94 373 ILE A CA 1
ATOM 2877 C C . ILE A 1 373 ? 20.697 0.266 -33.432 1.00 92.94 373 ILE A C 1
ATOM 2879 O O . ILE A 1 373 ? 20.791 -0.928 -33.717 1.00 92.94 373 ILE A O 1
ATOM 2883 N N . ILE A 1 374 ? 21.703 1.133 -33.551 1.00 91.19 374 ILE A N 1
ATOM 2884 C CA . ILE A 1 374 ? 23.069 0.789 -33.949 1.00 91.19 374 ILE A CA 1
ATOM 2885 C C . ILE A 1 374 ? 24.015 1.484 -32.972 1.00 91.19 374 ILE A C 1
ATOM 2887 O O . ILE A 1 374 ? 23.934 2.698 -32.775 1.00 91.19 374 ILE A O 1
ATOM 2891 N N . ASN A 1 375 ? 24.913 0.725 -32.342 1.00 85.56 375 ASN A N 1
ATOM 2892 C CA . ASN A 1 375 ? 25.845 1.213 -31.315 1.00 85.56 375 ASN A CA 1
ATOM 2893 C C . ASN A 1 375 ? 25.166 2.091 -30.244 1.00 85.56 375 ASN A C 1
ATOM 2895 O O . ASN A 1 375 ? 25.660 3.168 -29.902 1.00 85.56 375 ASN A O 1
ATOM 2899 N N . LYS A 1 376 ? 24.005 1.647 -29.734 1.00 84.31 376 LYS A N 1
ATOM 2900 C CA . LYS A 1 376 ? 23.192 2.356 -28.721 1.00 84.31 376 LYS A CA 1
ATOM 2901 C C . LYS A 1 376 ? 22.650 3.727 -29.169 1.00 84.31 376 LYS A C 1
ATOM 2903 O O . LYS A 1 376 ? 22.204 4.509 -28.331 1.00 84.31 376 LYS A O 1
ATOM 2908 N N . LYS A 1 377 ? 22.672 4.031 -30.470 1.00 87.75 377 LYS A N 1
ATOM 2909 C CA . LYS A 1 377 ? 22.040 5.215 -31.070 1.00 87.75 377 LYS A CA 1
ATOM 2910 C C . LYS A 1 377 ? 20.854 4.801 -31.930 1.00 87.75 377 LYS A C 1
ATOM 2912 O O . LYS A 1 377 ? 20.936 3.803 -32.641 1.00 87.75 377 LYS A O 1
ATOM 2917 N N . THR A 1 378 ? 19.790 5.594 -31.891 1.00 90.81 378 THR A N 1
ATOM 2918 C CA . THR A 1 378 ? 18.591 5.383 -32.707 1.00 90.81 378 THR A CA 1
ATOM 2919 C C . THR A 1 378 ? 18.718 6.097 -34.049 1.00 90.81 378 THR A C 1
ATOM 2921 O O . THR A 1 378 ? 19.092 7.269 -34.097 1.00 90.81 378 THR A O 1
ATOM 2924 N N . TRP A 1 379 ? 18.366 5.397 -35.122 1.00 90.50 379 TRP A N 1
ATOM 2925 C CA . TRP A 1 379 ? 18.370 5.862 -36.502 1.00 90.50 379 TRP A CA 1
ATOM 2926 C C . TRP A 1 379 ? 17.005 5.615 -37.117 1.00 90.50 379 TRP A C 1
ATOM 2928 O O . TRP A 1 379 ? 16.532 4.482 -37.115 1.00 90.50 379 TRP A O 1
ATOM 2938 N N . THR A 1 380 ? 16.395 6.649 -37.679 1.00 92.94 380 THR A N 1
ATOM 2939 C CA . THR A 1 380 ? 15.163 6.499 -38.453 1.00 92.94 380 THR A CA 1
ATOM 2940 C C . THR A 1 380 ? 15.523 6.421 -39.929 1.00 92.94 380 THR A C 1
ATOM 2942 O O . THR A 1 380 ? 16.190 7.313 -40.454 1.00 92.94 380 THR A O 1
ATOM 2945 N N . VAL A 1 381 ? 15.095 5.352 -40.593 1.00 92.00 381 VAL A N 1
ATOM 2946 C CA . VAL A 1 381 ? 15.340 5.113 -42.019 1.00 92.00 381 VAL A CA 1
ATOM 2947 C C . VAL A 1 381 ? 14.027 4.886 -42.743 1.00 92.00 381 VAL A C 1
ATOM 2949 O O . VAL A 1 381 ? 13.090 4.334 -42.170 1.00 92.00 381 VAL A O 1
ATOM 2952 N N . SER A 1 382 ? 13.957 5.261 -44.018 1.00 93.31 382 SER A N 1
ATOM 2953 C CA . SER A 1 382 ? 12.769 4.954 -44.808 1.00 93.31 382 SER A CA 1
ATOM 2954 C C . SER A 1 382 ? 12.658 3.450 -45.050 1.00 93.31 382 SER A C 1
ATOM 2956 O O . SER A 1 382 ? 13.654 2.736 -45.198 1.00 93.31 382 SER A O 1
ATOM 2958 N N . ARG A 1 383 ? 11.426 2.955 -45.149 1.00 92.75 383 ARG A N 1
ATOM 2959 C CA . ARG A 1 383 ? 11.124 1.555 -45.463 1.00 92.75 383 ARG A CA 1
ATOM 2960 C C . ARG A 1 383 ? 11.743 1.124 -46.788 1.00 92.75 383 ARG A C 1
ATOM 2962 O O . ARG A 1 383 ? 12.205 -0.007 -46.900 1.00 92.75 383 ARG A O 1
ATOM 2969 N N . HIS A 1 384 ? 11.777 2.023 -47.772 1.00 91.19 384 HIS A N 1
ATOM 2970 C CA . HIS A 1 384 ? 12.415 1.759 -49.058 1.00 91.19 384 HIS A CA 1
ATOM 2971 C C . HIS A 1 384 ? 13.926 1.562 -48.909 1.00 91.19 384 HIS A C 1
ATOM 2973 O O . HIS A 1 384 ? 14.461 0.589 -49.432 1.00 91.19 384 HIS A O 1
ATOM 2979 N N . TRP A 1 385 ? 14.592 2.437 -48.146 1.00 93.00 385 TRP A N 1
ATOM 2980 C CA . TRP A 1 385 ? 16.020 2.307 -47.868 1.00 93.00 385 TRP A CA 1
ATOM 2981 C C . TRP A 1 385 ? 16.325 1.008 -47.117 1.00 93.00 385 TRP A C 1
ATOM 2983 O O . TRP A 1 385 ? 17.229 0.276 -47.504 1.00 93.00 385 TRP A O 1
ATOM 2993 N N . PHE A 1 386 ? 15.543 0.665 -46.090 1.00 93.81 386 PHE A N 1
ATOM 2994 C CA . PHE A 1 386 ? 15.746 -0.589 -45.361 1.00 93.81 386 PHE A CA 1
ATOM 2995 C C . PHE A 1 386 ? 15.571 -1.806 -46.277 1.00 93.81 386 PHE A C 1
ATOM 2997 O O . PHE A 1 386 ? 16.400 -2.709 -46.263 1.00 93.81 386 PHE A O 1
ATOM 3004 N N . ALA A 1 387 ? 14.526 -1.820 -47.109 1.00 91.94 387 ALA A N 1
ATOM 3005 C CA . ALA A 1 387 ? 14.261 -2.922 -48.030 1.00 91.94 387 ALA A CA 1
ATOM 3006 C C . ALA A 1 387 ? 15.352 -3.088 -49.101 1.00 91.94 387 ALA A C 1
ATOM 3008 O O . ALA A 1 387 ? 15.600 -4.210 -49.528 1.00 91.94 387 ALA A O 1
ATOM 3009 N N . SER A 1 388 ? 16.002 -2.002 -49.535 1.00 90.94 388 SER A N 1
ATOM 3010 C CA . SER A 1 388 ? 17.077 -2.076 -50.531 1.00 90.94 388 SER A CA 1
ATOM 3011 C C . SER A 1 388 ? 18.424 -2.512 -49.953 1.00 90.94 388 SER A C 1
ATOM 3013 O O . SER A 1 388 ? 19.258 -2.993 -50.710 1.00 90.94 388 SER A O 1
ATOM 3015 N N . HIS A 1 389 ? 18.645 -2.324 -48.647 1.00 92.25 389 HIS A N 1
ATOM 3016 C CA . HIS A 1 389 ? 19.904 -2.675 -47.975 1.00 92.25 389 HIS A CA 1
ATOM 3017 C C . HIS A 1 389 ? 19.788 -3.955 -47.133 1.00 92.25 389 HIS A C 1
ATOM 3019 O O . HIS A 1 389 ? 20.800 -4.535 -46.766 1.00 92.25 389 HIS A O 1
ATOM 3025 N N . SER A 1 390 ? 18.584 -4.423 -46.794 1.00 91.69 390 SER A N 1
ATOM 3026 C CA . SER A 1 390 ? 18.416 -5.642 -46.001 1.00 91.69 390 SER A CA 1
ATOM 3027 C C . SER A 1 390 ? 18.654 -6.900 -46.832 1.00 91.69 390 SER A C 1
ATOM 3029 O O . SER A 1 390 ? 17.997 -7.129 -47.843 1.00 91.69 390 SER A O 1
ATOM 3031 N N . GLU A 1 391 ? 19.538 -7.769 -46.344 1.00 88.81 391 GLU A N 1
ATOM 3032 C CA . GLU A 1 391 ? 19.791 -9.091 -46.936 1.00 88.81 391 GLU A CA 1
ATOM 3033 C C . GLU A 1 391 ? 18.710 -10.132 -46.546 1.00 88.81 391 GLU A C 1
ATOM 3035 O O . GLU A 1 391 ? 18.756 -11.283 -46.981 1.00 88.81 391 GLU A O 1
ATOM 3040 N N . GLY A 1 392 ? 17.760 -9.751 -45.680 1.00 89.69 392 GLY A N 1
ATOM 3041 C CA . GLY A 1 392 ? 16.723 -10.625 -45.119 1.00 89.69 392 GLY A CA 1
ATOM 3042 C C . GLY A 1 392 ? 17.173 -11.471 -43.921 1.00 89.69 392 GLY A C 1
ATOM 3043 O O . GLY A 1 392 ? 16.341 -12.048 -43.226 1.00 89.69 392 GLY A O 1
ATOM 3044 N N . HIS A 1 393 ? 18.470 -11.519 -43.603 1.00 94.31 393 HIS A N 1
ATOM 3045 C CA . HIS A 1 393 ? 18.946 -12.213 -42.405 1.00 94.31 393 HIS A CA 1
ATOM 3046 C C . HIS A 1 393 ? 18.419 -11.556 -41.125 1.00 94.31 393 HIS A C 1
ATOM 3048 O O . HIS A 1 393 ? 18.661 -10.366 -40.886 1.00 94.31 393 HIS A O 1
ATOM 3054 N N . TYR A 1 394 ? 17.749 -12.354 -40.289 1.00 95.19 394 TYR A N 1
ATOM 3055 C CA . TYR A 1 394 ? 17.196 -11.910 -39.015 1.00 95.19 394 TYR A CA 1
ATOM 3056 C C . TYR A 1 394 ? 17.703 -12.748 -37.840 1.00 95.19 394 TYR A C 1
ATOM 3058 O O . TYR A 1 394 ? 17.974 -13.942 -37.987 1.00 95.19 394 TYR A O 1
ATOM 3066 N N . ILE A 1 395 ? 17.782 -12.121 -36.665 1.00 95.69 395 ILE A N 1
ATOM 3067 C CA . ILE A 1 395 ? 17.920 -12.799 -35.370 1.00 95.69 395 ILE A CA 1
ATOM 3068 C C . ILE A 1 395 ? 16.875 -12.231 -34.412 1.00 95.69 395 ILE A C 1
ATOM 3070 O O . ILE A 1 395 ? 16.778 -11.017 -34.248 1.00 95.69 395 ILE A O 1
ATOM 3074 N N . MET A 1 396 ? 16.100 -13.093 -33.766 1.00 95.19 396 MET A N 1
ATOM 3075 C CA . MET A 1 396 ? 15.036 -12.723 -32.835 1.00 95.19 396 MET A CA 1
ATOM 3076 C C . MET A 1 396 ? 15.103 -13.615 -31.597 1.00 95.19 396 MET A C 1
ATOM 3078 O O . MET A 1 396 ? 15.563 -14.751 -31.667 1.00 95.19 396 MET A O 1
ATOM 3082 N N . MET A 1 397 ? 14.635 -13.108 -30.460 1.00 94.88 397 MET A N 1
ATOM 3083 C CA . MET A 1 397 ? 14.562 -13.872 -29.213 1.00 94.88 397 MET A CA 1
ATOM 3084 C C . MET A 1 397 ? 13.141 -13.881 -28.675 1.00 94.88 397 MET A C 1
ATOM 3086 O O . MET A 1 397 ? 12.423 -12.905 -28.869 1.00 94.88 397 MET A O 1
ATOM 3090 N N . TRP A 1 398 ? 12.743 -14.943 -27.978 1.00 93.50 398 TRP A N 1
ATOM 3091 C CA . TRP A 1 398 ? 11.504 -14.969 -27.196 1.00 93.50 398 TRP A CA 1
ATOM 3092 C C . TRP A 1 398 ? 11.588 -15.958 -26.026 1.00 93.50 398 TRP A C 1
ATOM 3094 O O . TRP A 1 398 ? 12.310 -16.946 -26.114 1.00 93.50 398 TRP A O 1
ATOM 3104 N N . PRO A 1 399 ? 10.821 -15.753 -24.944 1.00 90.44 399 PRO A N 1
ATOM 3105 C CA . PRO A 1 399 ? 10.768 -16.682 -23.824 1.00 90.44 399 PRO A CA 1
ATOM 3106 C C . PRO A 1 399 ? 9.917 -17.915 -24.182 1.00 90.44 399 PRO A C 1
ATOM 3108 O O . PRO A 1 399 ? 8.781 -17.749 -24.648 1.00 90.44 399 PRO A O 1
ATOM 3111 N N . PRO A 1 400 ? 10.417 -19.145 -23.969 1.00 91.31 400 PRO A N 1
ATOM 3112 C CA . PRO A 1 400 ? 9.616 -20.356 -24.087 1.00 91.31 400 PRO A CA 1
ATOM 3113 C C . PRO A 1 400 ? 8.728 -20.558 -22.843 1.00 91.31 400 PRO A C 1
ATOM 3115 O O . PRO A 1 400 ? 8.712 -19.747 -21.914 1.00 91.31 400 PRO A O 1
ATOM 3118 N N . ALA A 1 401 ? 7.967 -21.653 -22.819 1.00 91.06 401 ALA A N 1
ATOM 3119 C CA . ALA A 1 401 ? 7.365 -22.148 -21.581 1.00 91.06 401 ALA A CA 1
ATOM 3120 C C . ALA A 1 401 ? 8.455 -22.666 -20.610 1.00 91.06 401 ALA A C 1
ATOM 3122 O O . ALA A 1 401 ? 9.566 -22.953 -21.060 1.00 91.06 401 ALA A O 1
ATOM 3123 N N . PRO A 1 402 ? 8.159 -22.841 -19.303 1.00 88.94 402 PRO A N 1
ATOM 3124 C CA . PRO A 1 402 ? 9.134 -23.322 -18.313 1.00 88.94 402 PRO A CA 1
ATOM 3125 C C . PRO A 1 402 ? 9.810 -24.652 -18.668 1.00 88.94 402 PRO A C 1
ATOM 3127 O O . PRO A 1 402 ? 10.938 -24.901 -18.262 1.00 88.94 402 PRO A O 1
ATOM 3130 N N . ASP A 1 403 ? 9.151 -25.509 -19.454 1.00 87.69 403 ASP A N 1
ATOM 3131 C CA . ASP A 1 403 ? 9.731 -26.760 -19.952 1.00 87.69 403 ASP A CA 1
ATOM 3132 C C . ASP A 1 403 ? 10.615 -26.591 -21.208 1.00 87.69 403 ASP A C 1
ATOM 3134 O O . ASP A 1 403 ? 10.952 -27.581 -21.861 1.00 87.69 403 ASP A O 1
ATOM 3138 N N . GLY A 1 404 ? 10.955 -25.351 -21.577 1.00 86.94 404 GLY A N 1
ATOM 3139 C CA . GLY A 1 404 ? 11.754 -24.997 -22.751 1.00 86.94 404 GLY A CA 1
ATOM 3140 C C . GLY A 1 404 ? 11.011 -25.133 -24.083 1.00 86.94 404 GLY A C 1
ATOM 3141 O O . GLY A 1 404 ? 11.596 -24.916 -25.144 1.00 86.94 404 GLY A O 1
ATOM 3142 N N . LYS A 1 405 ? 9.720 -25.496 -24.080 1.00 90.38 405 LYS A N 1
ATOM 3143 C CA . LYS A 1 405 ? 8.961 -25.707 -25.319 1.00 90.38 405 LYS A CA 1
ATOM 3144 C C . LYS A 1 405 ? 8.251 -24.440 -25.777 1.00 90.38 405 LYS A C 1
ATOM 3146 O O . LYS A 1 405 ? 7.715 -23.662 -24.996 1.00 90.38 405 LYS A O 1
ATOM 3151 N N . ASN A 1 406 ? 8.113 -24.311 -27.094 1.00 90.69 406 ASN A N 1
ATOM 3152 C CA . ASN A 1 406 ? 7.384 -23.212 -27.741 1.00 90.69 406 ASN A CA 1
ATOM 3153 C C . ASN A 1 406 ? 5.863 -23.439 -27.813 1.00 90.69 406 ASN A C 1
ATOM 3155 O O . ASN A 1 406 ? 5.168 -22.797 -28.603 1.00 90.69 406 ASN A O 1
ATOM 3159 N N . ARG A 1 407 ? 5.336 -24.407 -27.055 1.00 93.44 407 ARG A N 1
ATOM 3160 C CA . ARG A 1 407 ? 3.907 -24.717 -27.012 1.00 93.44 407 ARG A CA 1
ATOM 3161 C C . ARG A 1 407 ? 3.562 -25.464 -25.734 1.00 93.44 407 ARG A C 1
ATOM 3163 O O . ARG A 1 407 ? 4.200 -26.471 -25.429 1.00 93.44 407 ARG A O 1
ATOM 3170 N N . VAL A 1 408 ? 2.492 -25.042 -25.068 1.00 93.62 408 VAL A N 1
ATOM 3171 C CA . VAL A 1 408 ? 1.912 -25.780 -23.937 1.00 93.62 408 VAL A CA 1
ATOM 3172 C C . VAL A 1 408 ? 0.673 -26.532 -24.420 1.00 93.62 408 VAL A C 1
ATOM 3174 O O . VAL A 1 408 ? -0.163 -25.985 -25.134 1.00 93.62 408 VAL A O 1
ATOM 3177 N N . THR A 1 409 ? 0.572 -27.816 -24.087 1.00 93.31 409 THR A N 1
ATOM 3178 C CA . THR A 1 409 ? -0.547 -28.687 -24.487 1.00 93.31 409 THR A CA 1
ATOM 3179 C C . THR A 1 409 ? -1.024 -29.513 -23.298 1.00 93.31 409 THR A C 1
ATOM 3181 O O . THR A 1 409 ? -0.379 -29.530 -22.254 1.00 93.31 409 THR A O 1
ATOM 3184 N N . ASN A 1 410 ? -2.086 -30.298 -23.478 1.00 91.50 410 ASN A N 1
ATOM 3185 C CA . ASN A 1 410 ? -2.532 -31.268 -22.474 1.00 91.50 410 ASN A CA 1
ATOM 3186 C C . ASN A 1 410 ? -1.513 -32.381 -22.149 1.00 91.50 410 ASN A C 1
ATOM 3188 O O . ASN A 1 410 ? -1.732 -33.141 -21.214 1.00 91.50 410 ASN A O 1
ATOM 3192 N N . LYS A 1 411 ? -0.422 -32.499 -22.920 1.00 91.81 411 LYS A N 1
ATOM 3193 C CA . LYS A 1 411 ? 0.699 -33.421 -22.669 1.00 91.81 411 LYS A CA 1
ATOM 3194 C C . LYS A 1 411 ? 1.908 -32.738 -22.022 1.00 91.81 411 LYS A C 1
ATOM 3196 O O . LYS A 1 411 ? 2.934 -33.388 -21.828 1.00 91.81 411 LYS A O 1
ATOM 3201 N N . SER A 1 412 ? 1.841 -31.430 -21.780 1.00 93.12 412 SER A N 1
ATOM 3202 C CA . SER A 1 412 ? 2.904 -30.709 -21.079 1.00 93.12 412 SER A CA 1
ATOM 3203 C C . SER A 1 412 ? 2.957 -31.132 -19.610 1.00 93.12 412 SER A C 1
ATOM 3205 O O . SER A 1 412 ? 2.003 -31.701 -19.081 1.00 93.12 412 SER A O 1
ATOM 3207 N N . ASN A 1 413 ? 4.092 -30.892 -18.954 1.00 93.12 413 ASN A N 1
ATOM 3208 C CA . ASN A 1 413 ? 4.225 -31.179 -17.529 1.00 93.12 413 ASN A CA 1
ATOM 3209 C C . ASN A 1 413 ? 3.295 -30.272 -16.697 1.00 93.12 413 ASN A C 1
ATOM 3211 O O . ASN A 1 413 ? 2.899 -29.191 -17.139 1.00 93.12 413 ASN A O 1
ATOM 3215 N N . ALA A 1 414 ? 2.970 -30.711 -15.478 1.00 93.62 414 ALA A N 1
ATOM 3216 C CA . ALA A 1 414 ? 2.075 -29.975 -14.585 1.00 93.62 414 ALA A CA 1
ATOM 3217 C C . ALA A 1 414 ? 2.568 -28.542 -14.316 1.00 93.62 414 ALA A C 1
ATOM 3219 O O . ALA A 1 414 ? 1.767 -27.615 -14.286 1.00 93.62 414 ALA A O 1
ATOM 3220 N N . GLU A 1 415 ? 3.884 -28.340 -14.204 1.00 93.94 415 GLU A N 1
ATOM 3221 C CA . GLU A 1 415 ? 4.499 -27.024 -13.996 1.00 93.94 415 GLU A CA 1
ATOM 3222 C C . GLU A 1 415 ? 4.178 -26.030 -15.122 1.00 93.94 415 GLU A C 1
ATOM 3224 O O . GLU A 1 415 ? 3.730 -24.919 -14.846 1.00 93.94 415 GLU A O 1
ATOM 3229 N N . SER A 1 416 ? 4.318 -26.431 -16.391 1.00 93.69 416 SER A N 1
ATOM 3230 C CA . SER A 1 416 ? 3.989 -25.557 -17.526 1.00 93.69 416 SER A CA 1
ATOM 3231 C C . SER A 1 416 ? 2.494 -25.260 -17.611 1.00 93.69 416 SER A C 1
ATOM 3233 O O . SER A 1 416 ? 2.107 -24.180 -18.055 1.00 93.69 416 SER A O 1
ATOM 3235 N N . ILE A 1 417 ? 1.644 -26.201 -17.187 1.00 95.44 417 ILE A N 1
ATOM 3236 C CA . ILE A 1 417 ? 0.188 -26.018 -17.158 1.00 95.44 417 ILE A CA 1
ATOM 3237 C C . ILE A 1 417 ? -0.211 -25.039 -16.042 1.00 95.44 417 ILE A C 1
ATOM 3239 O O . ILE A 1 417 ? -0.997 -24.127 -16.300 1.00 95.44 417 ILE A O 1
ATOM 3243 N N . ILE A 1 418 ? 0.366 -25.168 -14.841 1.00 95.44 418 ILE A N 1
ATOM 3244 C CA . ILE A 1 418 ? 0.166 -24.224 -13.724 1.00 95.44 418 ILE A CA 1
ATOM 3245 C C . ILE A 1 418 ? 0.652 -22.832 -14.121 1.00 95.44 418 ILE A C 1
ATOM 3247 O O . ILE A 1 418 ? -0.080 -21.854 -13.976 1.00 95.44 418 ILE A O 1
ATOM 3251 N N . TRP A 1 419 ? 1.865 -22.742 -14.672 1.00 95.06 419 TRP A N 1
ATOM 3252 C CA . TRP A 1 419 ? 2.435 -21.484 -15.144 1.00 95.06 419 TRP A CA 1
ATOM 3253 C C . TRP A 1 419 ? 1.531 -20.805 -16.175 1.00 95.06 419 TRP A C 1
ATOM 3255 O O . TRP A 1 419 ? 1.218 -19.622 -16.041 1.00 95.06 419 TRP A O 1
ATOM 3265 N N . LEU A 1 420 ? 1.058 -21.553 -17.174 1.00 96.06 420 LEU A N 1
ATOM 3266 C CA . LEU A 1 420 ? 0.168 -21.027 -18.202 1.00 96.06 420 LEU A CA 1
ATOM 3267 C C . LEU A 1 420 ? -1.135 -20.491 -17.595 1.00 96.06 420 LEU A C 1
ATOM 3269 O O . LEU A 1 420 ? -1.556 -19.384 -17.938 1.00 96.06 420 LEU A O 1
ATOM 3273 N N . ASP A 1 421 ? -1.773 -21.255 -16.704 1.00 95.94 421 ASP A N 1
ATOM 3274 C CA . ASP A 1 421 ? -3.021 -20.835 -16.066 1.00 95.94 421 ASP A CA 1
ATOM 3275 C C . ASP A 1 421 ? -2.819 -19.579 -15.211 1.00 95.94 421 ASP A C 1
ATOM 3277 O O . ASP A 1 421 ? -3.620 -18.648 -15.300 1.00 95.94 421 ASP A O 1
ATOM 3281 N N . ALA A 1 422 ? -1.723 -19.490 -14.454 1.00 95.56 422 ALA A N 1
ATOM 3282 C CA . ALA A 1 422 ? -1.380 -18.305 -13.673 1.00 95.56 422 ALA A CA 1
ATOM 3283 C C . ALA A 1 422 ? -1.181 -17.066 -14.564 1.00 95.56 422 ALA A C 1
ATOM 3285 O O . ALA A 1 422 ? -1.721 -15.992 -14.280 1.00 95.56 422 ALA A O 1
ATOM 3286 N N . MET A 1 423 ? -0.455 -17.214 -15.674 1.00 95.06 423 MET A N 1
ATOM 3287 C CA . MET A 1 423 ? -0.186 -16.130 -16.622 1.00 95.06 423 MET A CA 1
ATOM 3288 C C . MET A 1 423 ? -1.466 -15.647 -17.316 1.00 95.06 423 MET A C 1
ATOM 3290 O O . MET A 1 423 ? -1.740 -14.446 -17.341 1.00 95.06 423 MET A O 1
ATOM 3294 N N . LEU A 1 424 ? -2.298 -16.568 -17.816 1.00 96.31 424 LEU A N 1
ATOM 3295 C CA . LEU A 1 424 ? -3.595 -16.241 -18.423 1.00 96.31 424 LEU A CA 1
ATOM 3296 C C . LEU A 1 424 ? -4.544 -15.590 -17.419 1.00 96.31 424 LEU A C 1
ATOM 3298 O O . LEU A 1 424 ? -5.228 -14.625 -17.747 1.00 96.31 424 LEU A O 1
ATOM 3302 N N . SER A 1 425 ? -4.565 -16.091 -16.188 1.00 96.00 425 SER A N 1
ATOM 3303 C CA . SER A 1 425 ? -5.398 -15.562 -15.108 1.00 96.00 425 SER A CA 1
ATOM 3304 C C . SER A 1 425 ? -5.024 -14.121 -14.762 1.00 96.00 425 SER A C 1
ATOM 3306 O O . SER A 1 425 ? -5.905 -13.263 -14.677 1.00 96.00 425 SER A O 1
ATOM 3308 N N . ARG A 1 426 ? -3.719 -13.816 -14.679 1.00 96.00 426 ARG A N 1
ATOM 3309 C CA . ARG A 1 426 ? -3.210 -12.442 -14.517 1.00 96.00 426 ARG A CA 1
ATOM 3310 C C . ARG A 1 426 ? -3.581 -11.550 -15.703 1.00 96.00 426 ARG A C 1
ATOM 3312 O O . ARG A 1 426 ? -4.038 -10.432 -15.486 1.00 96.00 426 ARG A O 1
ATOM 3319 N N . ALA A 1 427 ? -3.409 -12.035 -16.933 1.00 94.31 427 ALA A N 1
ATOM 3320 C CA . ALA A 1 427 ? -3.685 -11.255 -18.140 1.00 94.31 427 ALA A CA 1
ATOM 3321 C C . ALA A 1 427 ? -5.185 -10.957 -18.329 1.00 94.31 427 ALA A C 1
ATOM 3323 O O . ALA A 1 427 ? -5.547 -9.881 -18.798 1.00 94.31 427 ALA A O 1
ATOM 3324 N N . LEU A 1 428 ? -6.059 -11.891 -17.944 1.00 94.06 428 LEU A N 1
ATOM 3325 C CA . LEU A 1 428 ? -7.514 -11.787 -18.101 1.00 94.06 428 LEU A CA 1
ATOM 3326 C C . LEU A 1 428 ? -8.236 -11.232 -16.860 1.00 94.06 428 LEU A C 1
ATOM 3328 O O . LEU A 1 428 ? -9.432 -10.960 -16.933 1.00 94.06 428 LEU A O 1
ATOM 3332 N N . GLY A 1 429 ? -7.549 -11.078 -15.723 1.00 93.06 429 GLY A N 1
ATOM 3333 C CA . GLY A 1 429 ? -8.158 -10.623 -14.467 1.00 93.06 429 GLY A CA 1
ATOM 3334 C C . GLY A 1 429 ? -9.123 -11.639 -13.841 1.00 93.06 429 GLY A C 1
ATOM 3335 O O . GLY A 1 429 ? -10.107 -11.250 -13.214 1.00 93.06 429 GLY A O 1
ATOM 3336 N N . VAL A 1 430 ? -8.861 -12.937 -14.019 1.00 92.62 430 VAL A N 1
ATOM 3337 C CA . VAL A 1 430 ? -9.678 -14.057 -13.507 1.00 92.62 430 VAL A CA 1
ATOM 3338 C C . VAL A 1 430 ? -8.862 -14.906 -12.520 1.00 92.62 430 VAL A C 1
ATOM 3340 O O . VAL A 1 430 ? -7.638 -14.827 -12.543 1.00 92.62 430 VAL A O 1
ATOM 3343 N N . PRO A 1 431 ? -9.480 -15.714 -11.637 1.00 89.44 431 PRO A N 1
ATOM 3344 C CA . PRO A 1 431 ? -8.731 -16.565 -10.707 1.00 89.44 431 PRO A CA 1
ATOM 3345 C C . PRO A 1 431 ? -8.027 -17.743 -11.406 1.00 89.44 431 PRO A C 1
ATOM 3347 O O . PRO A 1 431 ? -8.570 -18.328 -12.349 1.00 89.44 431 PRO A O 1
ATOM 3350 N N . ALA A 1 432 ? -6.842 -18.110 -10.905 1.00 90.50 432 ALA A N 1
ATOM 3351 C CA . ALA A 1 432 ? -6.114 -19.327 -11.280 1.00 90.50 432 ALA A CA 1
ATOM 3352 C C . ALA A 1 432 ? -6.661 -20.555 -10.527 1.00 90.50 432 ALA A C 1
ATOM 3354 O O . ALA A 1 432 ? -7.235 -20.420 -9.447 1.00 90.50 432 ALA A O 1
ATOM 3355 N N . ASN A 1 433 ? -6.522 -21.738 -11.124 1.00 81.31 433 ASN A N 1
ATOM 3356 C CA . ASN A 1 433 ? -7.036 -23.013 -10.626 1.00 81.31 433 ASN A CA 1
ATOM 3357 C C . ASN A 1 433 ? -5.924 -23.940 -10.091 1.00 81.31 433 ASN A C 1
ATOM 3359 O O . ASN A 1 433 ? -6.258 -24.956 -9.494 1.00 81.31 433 ASN A O 1
ATOM 3363 N N . ASP A 1 434 ? -4.638 -23.616 -10.314 1.00 81.38 434 ASP A N 1
ATOM 3364 C CA . ASP A 1 434 ? -3.405 -24.281 -9.823 1.00 81.38 434 ASP A CA 1
ATOM 3365 C C . ASP A 1 434 ? -3.377 -25.827 -9.884 1.00 81.38 434 ASP A C 1
ATOM 3367 O O . ASP A 1 434 ? -2.538 -26.478 -9.265 1.00 81.38 434 ASP A O 1
ATOM 3371 N N . SER A 1 435 ? -4.273 -26.442 -10.659 1.00 85.88 435 SER A N 1
ATOM 3372 C CA . SER A 1 435 ? -4.524 -27.885 -10.641 1.00 85.88 435 SER A CA 1
ATOM 3373 C C . SER A 1 435 ? -3.434 -28.710 -11.318 1.00 85.88 435 SER A C 1
ATOM 3375 O O . SER A 1 435 ? -3.395 -29.919 -11.139 1.00 85.88 435 SER A O 1
ATOM 3377 N N . GLY A 1 436 ? -2.601 -28.099 -12.167 1.00 87.44 436 GLY A N 1
ATOM 3378 C CA . GLY A 1 436 ? -1.644 -28.822 -13.019 1.00 87.44 436 GLY A CA 1
ATOM 3379 C C . GLY A 1 436 ? -2.269 -29.649 -14.142 1.00 87.44 436 GLY A C 1
ATOM 3380 O O . GLY A 1 436 ? -1.556 -30.048 -15.057 1.00 87.44 436 GLY A O 1
ATOM 3381 N N . ASP A 1 437 ? -3.588 -29.831 -14.126 1.00 91.94 437 ASP A N 1
ATOM 3382 C CA . ASP A 1 437 ? -4.340 -30.527 -15.164 1.00 91.94 437 ASP A CA 1
ATOM 3383 C C . ASP A 1 437 ? -4.849 -29.598 -16.273 1.00 91.94 437 ASP A C 1
ATOM 3385 O O . ASP A 1 437 ? -5.277 -28.462 -16.036 1.00 91.94 437 ASP A O 1
ATOM 3389 N N . TRP A 1 438 ? -4.888 -30.119 -17.503 1.00 94.38 438 TRP A N 1
ATOM 3390 C CA . TRP A 1 438 ? -5.494 -29.426 -18.639 1.00 94.38 438 TRP A CA 1
ATOM 3391 C C . TRP A 1 438 ? -7.023 -29.499 -18.575 1.00 94.38 438 TRP A C 1
ATOM 3393 O O . TRP A 1 438 ? -7.642 -30.466 -19.025 1.00 94.38 438 TRP A O 1
ATOM 3403 N N . THR A 1 439 ? -7.648 -28.465 -18.016 1.00 92.69 439 THR A N 1
ATOM 3404 C CA . THR A 1 439 ? -9.105 -28.409 -17.837 1.00 92.69 439 THR A CA 1
ATOM 3405 C C . THR A 1 439 ? -9.829 -27.748 -19.023 1.00 92.69 439 THR A C 1
ATOM 3407 O O . THR A 1 439 ? -9.244 -26.941 -19.759 1.00 92.69 439 THR A O 1
ATOM 3410 N N . PRO A 1 440 ? -11.139 -28.012 -19.204 1.00 93.50 440 PRO A N 1
ATOM 3411 C CA . PRO A 1 440 ? -11.965 -27.261 -20.153 1.00 93.50 440 PRO A CA 1
ATOM 3412 C C . PRO A 1 440 ? -11.943 -25.750 -19.880 1.00 93.50 440 PRO A C 1
ATOM 3414 O O . PRO A 1 440 ? -11.854 -24.955 -20.812 1.00 93.50 440 PRO A O 1
ATOM 3417 N N . THR A 1 441 ? -11.932 -25.352 -18.605 1.00 92.94 441 THR A N 1
ATOM 3418 C CA . THR A 1 441 ? -11.836 -23.947 -18.185 1.00 92.94 441 THR A CA 1
ATOM 3419 C C . THR A 1 441 ? -10.544 -23.292 -18.673 1.00 92.94 441 THR A C 1
ATOM 3421 O O . THR A 1 441 ? -10.587 -22.177 -19.188 1.00 92.94 441 THR A O 1
ATOM 3424 N N . LEU A 1 442 ? -9.402 -23.983 -18.571 1.00 94.75 442 LEU A N 1
ATOM 3425 C CA . LEU A 1 442 ? -8.124 -23.484 -19.089 1.00 94.75 442 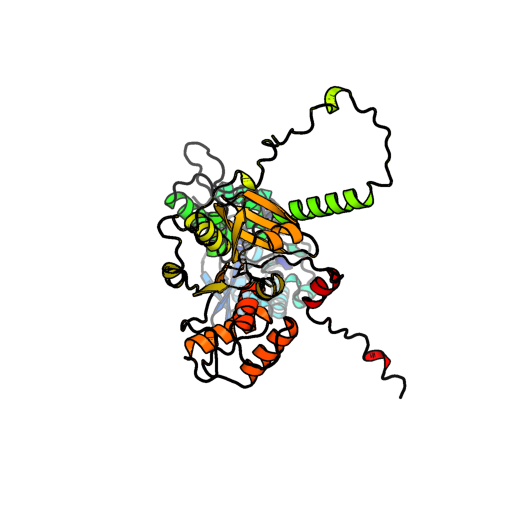LEU A CA 1
ATOM 3426 C C . LEU A 1 442 ? -8.165 -23.302 -20.613 1.00 94.75 442 LEU A C 1
ATOM 3428 O O . LEU A 1 442 ? -7.700 -22.288 -21.127 1.00 94.75 442 LEU A O 1
ATOM 3432 N N . THR A 1 443 ? -8.789 -24.237 -21.333 1.00 95.62 443 THR A N 1
ATOM 3433 C CA . THR A 1 443 ? -8.957 -24.134 -22.794 1.00 95.62 443 THR A CA 1
ATOM 3434 C C . THR A 1 443 ? -9.769 -22.890 -23.176 1.00 95.62 443 THR A C 1
ATOM 3436 O O . THR A 1 443 ? -9.406 -22.167 -24.104 1.00 95.62 443 THR A O 1
ATOM 3439 N N . GLU A 1 444 ? -10.842 -22.594 -22.440 1.00 94.88 444 GLU A N 1
ATOM 3440 C CA . GLU A 1 444 ? -11.649 -21.392 -22.673 1.00 94.88 444 GLU A CA 1
ATOM 3441 C C . GLU A 1 444 ? -10.904 -20.100 -22.305 1.00 94.88 444 GLU A C 1
ATOM 3443 O O . GLU A 1 444 ? -11.014 -19.114 -23.036 1.00 94.88 444 GLU A O 1
ATOM 3448 N N . LYS A 1 445 ? -10.063 -20.103 -21.258 1.00 95.19 445 LYS A N 1
ATOM 3449 C CA . LYS A 1 445 ? -9.158 -18.974 -20.967 1.00 95.19 445 LYS A CA 1
ATOM 3450 C C . LYS A 1 445 ? -8.196 -18.711 -22.128 1.00 95.19 445 LYS A C 1
ATOM 3452 O O . LYS A 1 445 ? -8.058 -17.562 -22.543 1.00 95.19 445 LYS A O 1
ATOM 3457 N N . VAL A 1 446 ? -7.572 -19.754 -22.687 1.00 96.69 446 VAL A N 1
ATOM 3458 C CA . VAL A 1 446 ? -6.671 -19.619 -23.848 1.00 96.69 446 VAL A CA 1
ATOM 3459 C C . VAL A 1 446 ? -7.418 -19.009 -25.031 1.00 96.69 446 VAL A C 1
ATOM 3461 O O . VAL A 1 446 ? -6.973 -18.011 -25.592 1.00 96.69 446 VAL A O 1
ATOM 3464 N N . LYS A 1 447 ? -8.584 -19.559 -25.384 1.00 96.38 447 LYS A N 1
ATOM 3465 C CA . LYS A 1 447 ? -9.404 -19.048 -26.490 1.00 96.38 447 LYS A CA 1
ATOM 3466 C C . LYS A 1 447 ? -9.847 -17.604 -26.274 1.00 96.38 447 LYS A C 1
ATOM 3468 O O . LYS A 1 447 ? -9.927 -16.845 -27.239 1.00 96.38 447 LYS A O 1
ATOM 3473 N N . LEU A 1 448 ? -10.191 -17.229 -25.043 1.00 95.94 448 LEU A N 1
ATOM 3474 C CA . LEU A 1 448 ? -10.571 -15.861 -24.706 1.00 95.94 448 LEU A CA 1
ATOM 3475 C C . LEU A 1 448 ? -9.386 -14.908 -24.890 1.00 95.94 448 LEU A C 1
ATOM 3477 O O . LEU A 1 448 ? -9.533 -13.866 -25.524 1.00 95.94 448 LEU A O 1
ATOM 3481 N N . PHE A 1 449 ? -8.208 -15.297 -24.404 1.00 96.88 449 PHE A N 1
ATOM 3482 C CA . PHE A 1 449 ? -6.983 -14.524 -24.578 1.00 96.88 449 PHE A CA 1
ATOM 3483 C C . PHE A 1 449 ? -6.604 -14.368 -26.058 1.00 96.88 449 PHE A C 1
ATOM 3485 O O . PHE A 1 449 ? -6.401 -13.250 -26.523 1.00 96.88 449 PHE A O 1
ATOM 3492 N N . GLN A 1 450 ? -6.600 -15.464 -26.825 1.00 96.31 450 GLN A N 1
ATOM 3493 C CA . GLN A 1 450 ? -6.319 -15.443 -28.264 1.00 96.31 450 GLN A CA 1
ATOM 3494 C C . GLN A 1 450 ? -7.262 -14.500 -29.016 1.00 96.31 450 GLN A C 1
ATOM 3496 O O . GLN A 1 450 ? -6.815 -13.720 -29.852 1.00 96.31 450 GLN A O 1
ATOM 3501 N N . ARG A 1 451 ? -8.558 -14.511 -28.681 1.00 95.88 451 ARG A N 1
ATOM 3502 C CA . ARG A 1 451 ? -9.535 -13.586 -29.268 1.00 95.88 451 ARG A CA 1
ATOM 3503 C C . ARG A 1 451 ? -9.206 -12.126 -28.949 1.00 95.88 451 ARG A C 1
ATOM 3505 O O . ARG A 1 451 ? -9.243 -11.298 -29.857 1.00 95.88 451 ARG A O 1
ATOM 3512 N N . ASN A 1 452 ? -8.890 -11.814 -27.692 1.00 94.12 452 ASN A N 1
ATOM 3513 C CA . ASN A 1 452 ? -8.574 -10.448 -27.261 1.00 94.12 452 ASN A CA 1
ATOM 3514 C C . ASN A 1 452 ? -7.309 -9.908 -27.947 1.00 94.12 452 ASN A C 1
ATOM 3516 O O . ASN A 1 452 ? -7.279 -8.749 -28.355 1.00 94.12 452 ASN A O 1
ATOM 3520 N N . GLU A 1 453 ? -6.307 -10.765 -28.148 1.00 91.38 453 GLU A N 1
ATOM 3521 C CA . GLU A 1 453 ? -5.040 -10.419 -28.802 1.00 91.38 453 GLU A CA 1
ATOM 3522 C C . GLU A 1 453 ? -5.060 -10.584 -30.335 1.00 91.38 453 GLU A C 1
ATOM 3524 O O . GLU A 1 453 ? -4.022 -10.447 -30.980 1.00 91.38 453 GLU A O 1
ATOM 3529 N N . LYS A 1 454 ? -6.229 -10.852 -30.941 1.00 91.12 454 LYS A N 1
ATOM 3530 C CA . LYS A 1 454 ? -6.407 -11.066 -32.395 1.00 91.12 454 LYS A CA 1
ATOM 3531 C C . LYS A 1 454 ? -5.532 -12.195 -32.971 1.00 91.12 454 LYS A C 1
ATOM 3533 O O . LYS A 1 454 ? -5.082 -12.123 -34.113 1.00 91.12 454 LYS A O 1
ATOM 3538 N N . LEU A 1 455 ? -5.308 -13.242 -32.185 1.00 91.69 455 LEU A N 1
ATOM 3539 C CA . LEU A 1 455 ? -4.629 -14.472 -32.586 1.00 91.69 455 LEU A CA 1
ATOM 3540 C C . LEU A 1 455 ? -5.635 -15.521 -33.083 1.00 91.69 455 LEU A C 1
ATOM 3542 O O . LEU A 1 455 ? -6.847 -15.399 -32.890 1.00 91.69 455 LEU A O 1
ATOM 3546 N N . GLN A 1 456 ? -5.127 -16.591 -33.695 1.00 90.56 456 GLN A N 1
ATOM 3547 C CA . GLN A 1 456 ? -5.943 -17.746 -34.061 1.00 90.56 456 GLN A CA 1
ATOM 3548 C C . GLN A 1 456 ? -6.573 -18.373 -32.805 1.00 90.56 456 GLN A C 1
ATOM 3550 O O . GLN A 1 456 ? -5.867 -18.754 -31.878 1.00 90.56 456 GLN A O 1
ATOM 3555 N N . GLN A 1 457 ? -7.905 -18.487 -32.779 1.00 92.69 457 GLN A N 1
ATOM 3556 C CA . GLN A 1 457 ? -8.667 -19.006 -31.635 1.00 92.69 457 GLN A CA 1
ATOM 3557 C C . GLN A 1 457 ? -8.739 -20.548 -31.636 1.00 92.69 457 GLN A C 1
ATOM 3559 O O . GLN A 1 457 ? -9.821 -21.132 -31.689 1.00 92.69 457 GLN A O 1
ATOM 3564 N N . ASP A 1 458 ? -7.591 -21.222 -31.623 1.00 91.56 458 ASP A N 1
ATOM 3565 C CA . ASP A 1 458 ? -7.500 -22.691 -31.630 1.00 91.56 458 ASP A CA 1
ATOM 3566 C C . ASP A 1 458 ? -7.505 -23.321 -30.222 1.00 91.56 458 ASP A C 1
ATOM 3568 O O . ASP A 1 458 ? -7.669 -24.534 -30.086 1.00 91.56 458 ASP A O 1
ATOM 3572 N N . GLY A 1 459 ? -7.375 -22.511 -29.164 1.00 91.69 459 GLY A N 1
ATOM 3573 C CA . GLY A 1 459 ? -7.301 -22.974 -27.777 1.00 91.69 459 GLY A CA 1
ATOM 3574 C C . GLY A 1 459 ? -5.982 -23.661 -27.419 1.00 91.69 459 GLY A C 1
ATOM 3575 O O . GLY A 1 459 ? -5.890 -24.267 -26.350 1.00 91.69 459 GLY A O 1
ATOM 3576 N N . VAL A 1 460 ? -4.968 -23.570 -28.283 1.00 92.56 460 VAL A N 1
ATOM 3577 C CA . VAL A 1 460 ? -3.641 -24.147 -28.074 1.00 92.56 460 VAL A CA 1
ATOM 3578 C C . VAL A 1 460 ? -2.606 -23.018 -28.018 1.00 92.56 460 VAL A C 1
ATOM 3580 O O . VAL A 1 460 ? -2.314 -22.385 -29.030 1.00 92.56 460 VAL A O 1
ATOM 3583 N N . PRO A 1 461 ? -1.988 -22.758 -26.855 1.00 93.94 461 PRO A N 1
ATOM 3584 C CA . PRO A 1 461 ? -1.000 -21.698 -26.711 1.00 93.94 461 PRO A CA 1
ATOM 3585 C C . PRO A 1 461 ? 0.340 -22.114 -27.336 1.00 93.94 461 PRO A C 1
ATOM 3587 O O . PRO A 1 461 ? 1.204 -22.707 -26.684 1.00 93.94 461 PRO A O 1
ATOM 3590 N N . GLY A 1 462 ? 0.488 -21.827 -28.631 1.00 93.31 462 GLY A N 1
ATOM 3591 C CA . GLY A 1 462 ? 1.750 -21.904 -29.374 1.00 93.31 462 GLY A CA 1
ATOM 3592 C C . GLY A 1 462 ? 2.615 -20.649 -29.222 1.00 93.31 462 GLY A C 1
ATOM 3593 O O . GLY A 1 462 ? 2.263 -19.733 -28.478 1.00 93.31 462 GLY A O 1
ATOM 3594 N N . LYS A 1 463 ? 3.725 -20.596 -29.970 1.00 91.94 463 LYS A N 1
ATOM 3595 C CA . LYS A 1 463 ? 4.747 -19.531 -29.931 1.00 91.94 463 LYS A CA 1
ATOM 3596 C C . LYS A 1 463 ? 4.145 -18.123 -29.853 1.00 91.94 463 LYS A C 1
ATOM 3598 O O . LYS A 1 463 ? 4.392 -17.414 -28.883 1.00 91.94 463 LYS A O 1
ATOM 3603 N N . ASP A 1 464 ? 3.291 -17.752 -30.805 1.00 91.88 464 ASP A N 1
ATOM 3604 C CA . ASP A 1 464 ? 2.724 -16.395 -30.873 1.00 91.88 464 ASP A CA 1
ATOM 3605 C C . ASP A 1 464 ? 1.803 -16.075 -29.688 1.00 91.88 464 ASP A C 1
ATOM 3607 O O . ASP A 1 464 ? 1.777 -14.947 -29.195 1.00 91.88 464 ASP A O 1
ATOM 3611 N N . THR A 1 465 ? 1.084 -17.082 -29.177 1.00 94.56 465 THR A N 1
ATOM 3612 C CA . THR A 1 465 ? 0.245 -16.920 -27.981 1.00 94.56 465 THR A CA 1
ATOM 3613 C C . THR A 1 465 ? 1.105 -16.684 -26.744 1.00 94.56 465 THR A C 1
ATOM 3615 O O . THR A 1 465 ? 0.792 -15.794 -25.957 1.00 94.56 465 THR A O 1
ATOM 3618 N N . LEU A 1 466 ? 2.204 -17.428 -26.582 1.00 94.25 466 LEU A N 1
ATOM 3619 C CA . LEU A 1 466 ? 3.129 -17.256 -25.456 1.00 94.25 466 LEU A CA 1
ATOM 3620 C C . LEU A 1 466 ? 3.836 -15.894 -25.504 1.00 94.25 466 LEU A C 1
ATOM 3622 O O . LEU A 1 466 ? 3.915 -15.208 -24.484 1.00 94.25 466 LEU A O 1
ATOM 3626 N N . ILE A 1 467 ? 4.265 -15.458 -26.694 1.00 93.06 467 ILE A N 1
ATOM 3627 C CA . ILE A 1 467 ? 4.851 -14.128 -26.909 1.00 93.06 467 ILE A CA 1
ATOM 3628 C C . ILE A 1 467 ? 3.852 -13.038 -26.508 1.00 93.06 467 ILE A C 1
ATOM 3630 O O . ILE A 1 467 ? 4.177 -12.172 -25.691 1.00 93.06 467 ILE A O 1
ATOM 3634 N N . ARG A 1 468 ? 2.613 -13.088 -27.023 1.00 93.00 468 ARG A N 1
ATOM 3635 C CA . ARG A 1 468 ? 1.589 -12.092 -26.674 1.00 93.00 468 ARG A CA 1
ATOM 3636 C C . ARG A 1 468 ? 1.209 -12.111 -25.210 1.00 93.00 468 ARG A C 1
ATOM 3638 O O . ARG A 1 468 ? 1.003 -11.043 -24.640 1.00 93.00 468 ARG A O 1
ATOM 3645 N N . LEU A 1 469 ? 1.180 -13.280 -24.585 1.00 94.88 469 LEU A N 1
ATOM 3646 C CA . LEU A 1 469 ? 0.908 -13.404 -23.159 1.00 94.88 469 LEU A CA 1
ATOM 3647 C C . LEU A 1 469 ? 1.954 -12.669 -22.317 1.00 94.88 469 LEU A C 1
ATOM 3649 O O . LEU A 1 469 ? 1.596 -11.897 -21.428 1.00 94.88 469 LEU A O 1
ATOM 3653 N N . ARG A 1 470 ? 3.241 -12.827 -22.643 1.00 92.62 470 ARG A N 1
ATOM 3654 C CA . ARG A 1 470 ? 4.334 -12.116 -21.957 1.00 92.62 470 ARG A CA 1
ATOM 3655 C C . ARG A 1 470 ? 4.275 -10.612 -22.202 1.00 92.62 470 ARG A C 1
ATOM 3657 O O . ARG A 1 470 ? 4.434 -9.836 -21.263 1.00 92.62 470 ARG A O 1
ATOM 3664 N N . GLN A 1 471 ? 3.967 -10.187 -23.426 1.00 92.75 471 GLN A N 1
ATOM 3665 C CA . GLN A 1 471 ? 3.798 -8.766 -23.749 1.00 92.75 471 GLN A CA 1
ATOM 3666 C C . GLN A 1 471 ? 2.611 -8.126 -23.019 1.00 92.75 471 GLN A C 1
ATOM 3668 O O . GLN A 1 471 ? 2.739 -7.012 -22.515 1.00 92.75 471 GLN A O 1
ATOM 3673 N N . ALA A 1 472 ? 1.473 -8.819 -22.920 1.00 92.56 472 ALA A N 1
ATOM 3674 C CA . ALA A 1 472 ? 0.293 -8.337 -22.200 1.00 92.56 472 ALA A CA 1
ATOM 3675 C C . ALA A 1 472 ? 0.572 -8.118 -20.703 1.00 92.56 472 ALA A C 1
ATOM 3677 O O . ALA A 1 472 ? -0.005 -7.222 -20.083 1.00 92.56 472 ALA A O 1
ATOM 3678 N N . LEU A 1 473 ? 1.495 -8.902 -20.141 1.00 93.12 473 LEU A N 1
ATOM 3679 C CA . LEU A 1 473 ? 1.955 -8.796 -18.757 1.00 93.12 473 LEU A CA 1
ATOM 3680 C C . LEU A 1 473 ? 3.120 -7.811 -18.561 1.00 93.12 473 LEU A C 1
ATOM 3682 O O . LEU A 1 473 ? 3.504 -7.559 -17.421 1.00 93.12 473 LEU A O 1
ATOM 3686 N N . GLY A 1 474 ? 3.661 -7.230 -19.639 1.00 90.56 474 GLY A N 1
ATOM 3687 C CA . GLY A 1 474 ? 4.822 -6.335 -19.584 1.00 90.56 474 GLY A CA 1
ATOM 3688 C C . GLY A 1 474 ? 6.151 -7.052 -19.320 1.00 90.56 474 GLY A C 1
ATOM 3689 O O . GLY A 1 474 ? 7.114 -6.414 -18.911 1.00 90.56 474 GLY A O 1
ATOM 3690 N N . GLU A 1 475 ? 6.204 -8.366 -19.547 1.00 90.00 475 GLU A N 1
ATOM 3691 C CA . GLU A 1 475 ? 7.361 -9.244 -19.306 1.00 90.00 475 GLU A CA 1
ATOM 3692 C C . GLU A 1 475 ? 8.129 -9.577 -20.607 1.00 90.00 475 GLU A C 1
ATOM 3694 O O . GLU A 1 475 ? 8.942 -10.500 -20.643 1.00 90.00 475 GLU A O 1
ATOM 3699 N N . ALA A 1 476 ? 7.838 -8.870 -21.703 1.00 91.56 476 ALA A N 1
ATOM 3700 C CA . ALA A 1 476 ? 8.532 -8.978 -22.986 1.00 91.56 476 ALA A CA 1
ATOM 3701 C C . ALA A 1 476 ? 8.550 -7.616 -23.707 1.00 91.56 476 ALA A C 1
ATOM 3703 O O . ALA A 1 476 ? 7.560 -6.877 -23.611 1.00 91.56 476 ALA A O 1
ATOM 3704 N N . PRO A 1 477 ? 9.618 -7.280 -24.460 1.00 93.12 477 PRO A N 1
ATOM 3705 C CA . PRO A 1 477 ? 9.638 -6.101 -25.305 1.00 93.12 477 PRO A CA 1
ATOM 3706 C C . PRO A 1 477 ? 8.571 -6.203 -26.391 1.00 93.12 477 PRO A C 1
ATOM 3708 O O . PRO A 1 477 ? 8.151 -7.288 -26.808 1.00 93.12 477 PRO A O 1
ATOM 3711 N N . ARG A 1 478 ? 8.140 -5.039 -26.868 1.00 92.12 478 ARG A N 1
ATOM 3712 C CA . ARG A 1 478 ? 7.154 -4.923 -27.934 1.00 92.12 478 ARG A CA 1
ATOM 3713 C C . ARG A 1 478 ? 7.718 -4.060 -29.048 1.00 92.12 478 ARG A C 1
ATOM 3715 O O . ARG A 1 478 ? 8.123 -2.927 -28.806 1.00 92.12 478 ARG A O 1
ATOM 3722 N N . LEU A 1 479 ? 7.699 -4.600 -30.259 1.00 92.31 479 LEU A N 1
ATOM 3723 C CA . LEU A 1 479 ? 7.920 -3.839 -31.476 1.00 92.31 479 LEU A CA 1
ATOM 3724 C C . LEU A 1 479 ? 6.790 -2.817 -31.636 1.00 92.31 479 LEU A C 1
ATOM 3726 O O . LEU A 1 479 ? 5.605 -3.161 -31.546 1.00 92.31 479 LEU A O 1
ATOM 3730 N N . ILE A 1 480 ? 7.151 -1.560 -31.862 1.00 89.19 480 ILE A N 1
ATOM 3731 C CA . ILE A 1 480 ? 6.179 -0.487 -32.062 1.00 89.19 480 ILE A CA 1
ATOM 3732 C C . ILE A 1 480 ? 5.720 -0.537 -33.526 1.00 89.19 480 ILE A C 1
ATOM 3734 O O . ILE A 1 480 ? 6.508 -0.243 -34.420 1.00 89.19 480 ILE A O 1
ATOM 3738 N N . ASN A 1 481 ? 4.458 -0.909 -33.770 1.00 78.75 481 ASN A N 1
ATOM 3739 C CA . ASN A 1 481 ? 3.846 -0.887 -35.103 1.00 78.75 481 ASN A CA 1
ATOM 3740 C C . ASN A 1 481 ? 2.843 0.272 -35.196 1.00 78.75 481 ASN A C 1
ATOM 3742 O O . ASN A 1 481 ? 1.819 0.248 -34.513 1.00 78.75 481 ASN A O 1
ATOM 3746 N N . GLU A 1 482 ? 3.129 1.268 -36.038 1.00 67.06 482 GLU A N 1
ATOM 3747 C CA . GLU A 1 482 ? 2.282 2.467 -36.229 1.00 67.06 482 GLU A CA 1
ATOM 3748 C C . GLU A 1 482 ? 1.416 2.414 -37.498 1.00 67.06 482 GLU A C 1
ATOM 3750 O O . GLU A 1 482 ? 0.776 3.404 -37.844 1.00 67.06 482 GLU A O 1
ATOM 3755 N N . THR A 1 483 ? 1.372 1.268 -38.187 1.00 48.00 483 THR A N 1
ATOM 3756 C CA . THR A 1 483 ? 0.514 1.053 -39.365 1.00 48.00 483 THR A CA 1
ATOM 3757 C C . THR A 1 483 ? -0.917 1.497 -39.070 1.00 48.00 483 THR A C 1
ATOM 3759 O O . THR A 1 483 ? -1.529 1.011 -38.114 1.00 48.00 483 THR A O 1
ATOM 3762 N N . THR A 1 484 ? -1.418 2.438 -39.872 1.00 40.56 484 THR A N 1
ATOM 3763 C CA . THR A 1 484 ? -2.674 3.183 -39.690 1.00 40.56 484 THR A CA 1
ATOM 3764 C C . THR A 1 484 ? -3.889 2.289 -39.381 1.00 40.56 484 THR A C 1
ATOM 3766 O O . THR A 1 484 ? -4.653 1.881 -40.248 1.00 40.56 484 THR A O 1
ATOM 3769 N N . SER A 1 485 ? -4.122 2.044 -38.092 1.00 30.64 485 SER A N 1
ATOM 3770 C CA . SER A 1 485 ? -5.425 1.719 -37.516 1.00 30.64 485 SER A CA 1
ATOM 3771 C C . SER A 1 485 ? -5.764 2.866 -36.584 1.00 30.64 485 SER A C 1
ATOM 3773 O O . SER A 1 485 ? -5.326 2.895 -35.432 1.00 30.64 485 SER A O 1
ATOM 3775 N N . GLY A 1 486 ? -6.530 3.834 -37.093 1.00 41.97 486 GLY A N 1
ATOM 3776 C CA . GLY A 1 486 ? -7.258 4.761 -36.241 1.00 41.97 486 GLY A CA 1
ATOM 3777 C C . GLY A 1 486 ? -8.074 3.941 -35.248 1.00 41.97 486 GLY A C 1
ATOM 3778 O O . GLY A 1 486 ? -9.079 3.338 -35.602 1.00 41.97 486 GLY A O 1
ATOM 3779 N N . THR A 1 487 ? -7.592 3.853 -34.016 1.00 35.81 487 THR A N 1
ATOM 3780 C CA . THR A 1 487 ? -8.296 3.183 -32.929 1.00 35.81 487 THR A CA 1
ATOM 3781 C C . THR A 1 487 ? -7.971 3.943 -31.667 1.00 35.81 487 THR A C 1
ATOM 3783 O O . THR A 1 487 ? -6.953 3.721 -31.018 1.00 35.81 487 THR A O 1
ATOM 3786 N N . ASP A 1 488 ? -8.835 4.920 -31.415 1.00 41.00 488 ASP A N 1
ATOM 3787 C CA . ASP A 1 488 ? -9.320 5.307 -30.101 1.00 41.00 488 ASP A CA 1
ATOM 3788 C C . ASP A 1 488 ? -8.551 4.689 -28.924 1.00 41.00 488 ASP A C 1
ATOM 3790 O O . ASP A 1 488 ? -8.874 3.613 -28.413 1.00 41.00 488 ASP A O 1
ATOM 3794 N N . LEU A 1 489 ? -7.580 5.448 -28.410 1.00 37.16 489 LEU A N 1
ATOM 3795 C CA . LEU A 1 489 ? -7.029 5.249 -27.065 1.00 37.16 489 LEU A CA 1
ATOM 3796 C C . LEU A 1 489 ? -8.148 5.237 -25.999 1.00 37.16 489 LEU A C 1
ATOM 3798 O O . LEU A 1 489 ? -7.984 4.657 -24.927 1.00 37.16 489 LEU A O 1
ATOM 3802 N N . SER A 1 490 ? -9.314 5.810 -26.319 1.00 36.34 490 SER A N 1
ATOM 3803 C CA . SER A 1 490 ? -10.533 5.771 -25.510 1.00 36.34 490 SER A CA 1
ATOM 3804 C C . SER A 1 490 ? -11.163 4.366 -25.413 1.00 36.34 490 SER A C 1
ATOM 3806 O O . SER A 1 490 ? -11.636 3.991 -24.338 1.00 36.34 490 SER A O 1
ATOM 3808 N N . ALA A 1 491 ? -11.106 3.545 -26.470 1.00 35.41 491 ALA A N 1
ATOM 3809 C CA . ALA A 1 491 ? -11.650 2.181 -26.502 1.00 35.41 491 ALA A CA 1
ATOM 3810 C C . ALA A 1 491 ? -10.775 1.194 -25.708 1.00 35.41 491 ALA A C 1
ATOM 3812 O O . ALA A 1 491 ? -11.272 0.313 -25.004 1.00 35.41 491 ALA A O 1
ATOM 3813 N N . TRP A 1 492 ? -9.453 1.390 -25.749 1.00 43.19 492 TRP A N 1
ATOM 3814 C CA . TRP A 1 492 ? -8.512 0.636 -24.919 1.00 43.19 492 TRP A CA 1
ATOM 3815 C C . TRP A 1 492 ? -8.696 0.947 -23.424 1.00 43.19 492 TRP A C 1
ATOM 3817 O O . TRP A 1 492 ? -8.746 0.024 -22.609 1.00 43.19 492 TRP A O 1
ATOM 3827 N N . LEU A 1 493 ? -8.890 2.225 -23.065 1.00 37.28 493 LEU A N 1
ATOM 3828 C CA . LEU A 1 493 ? -9.141 2.650 -21.680 1.00 37.28 493 LEU A CA 1
ATOM 3829 C C . LEU A 1 493 ? -10.500 2.178 -21.137 1.00 37.28 493 LEU A C 1
ATOM 3831 O O . LEU A 1 493 ? -10.597 1.821 -19.964 1.00 37.28 493 LEU A O 1
ATOM 3835 N N . THR A 1 494 ? -11.541 2.132 -21.971 1.00 38.47 494 THR A N 1
ATOM 3836 C CA . THR A 1 494 ? -12.888 1.703 -21.549 1.00 38.47 494 THR A CA 1
ATOM 3837 C C . THR A 1 494 ? -13.025 0.186 -21.402 1.00 38.47 494 THR A C 1
ATOM 3839 O O . THR A 1 494 ? -13.782 -0.265 -20.548 1.00 38.47 494 THR A O 1
ATOM 3842 N N . SER A 1 495 ? -12.234 -0.612 -22.130 1.00 41.12 495 SER A N 1
ATOM 3843 C CA . SER A 1 495 ? -12.253 -2.084 -22.025 1.00 41.12 495 SER A CA 1
ATOM 3844 C C . SER A 1 495 ? -11.706 -2.657 -20.703 1.00 41.12 495 SER A C 1
ATOM 3846 O O . SER A 1 495 ? -11.920 -3.833 -20.416 1.00 41.12 495 SER A O 1
ATOM 3848 N N . ARG A 1 496 ? -11.012 -1.845 -19.885 1.00 47.31 496 ARG A N 1
ATOM 3849 C CA . ARG A 1 496 ? -10.428 -2.252 -18.587 1.00 47.31 496 ARG A CA 1
ATOM 3850 C C . ARG A 1 496 ? -11.287 -1.919 -17.366 1.00 47.31 496 ARG A C 1
ATOM 3852 O O . ARG A 1 496 ? -10.896 -2.255 -16.248 1.00 47.31 496 ARG A O 1
ATOM 3859 N N . LEU A 1 497 ? -12.423 -1.247 -17.541 1.00 32.47 497 LEU A N 1
ATOM 3860 C CA . LEU A 1 497 ? -13.347 -0.999 -16.436 1.00 32.47 497 LEU A CA 1
ATOM 3861 C C . LEU A 1 497 ? -14.258 -2.223 -16.248 1.00 32.47 497 LEU A C 1
ATOM 3863 O O . LEU A 1 497 ? -14.780 -2.742 -17.236 1.00 32.47 497 LEU A O 1
ATOM 3867 N N . PRO A 1 498 ? -14.479 -2.699 -15.007 1.00 33.25 498 PRO A N 1
ATOM 3868 C CA . PRO A 1 498 ? -15.489 -3.722 -14.764 1.00 33.25 498 PRO A CA 1
ATOM 3869 C C . PRO A 1 498 ? -16.863 -3.198 -15.215 1.00 33.25 498 PRO A C 1
ATOM 3871 O O . PRO A 1 498 ? -17.116 -1.994 -15.097 1.00 33.25 498 PRO A O 1
ATOM 3874 N N . PRO A 1 499 ? -17.761 -4.063 -15.725 1.00 36.03 499 PRO A N 1
ATOM 3875 C CA . PRO A 1 499 ? -19.072 -3.624 -16.179 1.00 36.03 499 PRO A CA 1
ATOM 3876 C C . PRO A 1 499 ? -19.809 -2.951 -15.019 1.00 36.03 499 PRO A C 1
ATOM 3878 O O . PRO A 1 499 ? -20.030 -3.552 -13.965 1.00 36.03 499 PRO A O 1
ATOM 3881 N N . VAL A 1 500 ? -20.185 -1.688 -15.217 1.00 36.78 500 VAL A N 1
ATOM 3882 C CA . VAL A 1 500 ? -21.104 -0.986 -14.324 1.00 36.78 500 VAL A CA 1
ATOM 3883 C C . VAL A 1 500 ? -22.448 -1.692 -14.453 1.00 36.78 500 VAL A C 1
ATOM 3885 O O . VAL A 1 500 ? -23.127 -1.585 -15.472 1.00 36.78 500 VAL A O 1
ATOM 3888 N N . VAL A 1 501 ? -22.813 -2.461 -13.429 1.00 40.59 501 VAL A N 1
ATOM 3889 C CA . VAL A 1 501 ? -24.166 -2.997 -13.281 1.00 40.59 501 VAL A CA 1
ATOM 3890 C C . VAL A 1 501 ? -25.075 -1.813 -12.979 1.00 40.59 501 VAL A C 1
ATOM 3892 O O . VAL A 1 501 ? -25.191 -1.368 -11.836 1.00 40.59 501 VAL A O 1
ATOM 3895 N N . ASP A 1 502 ? -25.686 -1.276 -14.027 1.00 36.16 502 ASP A N 1
ATOM 3896 C CA . ASP A 1 502 ? -26.667 -0.208 -13.933 1.00 36.16 502 ASP A CA 1
ATOM 3897 C C . ASP A 1 502 ? -27.984 -0.782 -13.381 1.00 36.16 502 ASP A C 1
ATOM 3899 O O . ASP A 1 502 ? -28.850 -1.263 -14.113 1.00 36.16 502 ASP A O 1
ATOM 3903 N N . LYS A 1 503 ? -28.125 -0.782 -12.049 1.00 39.38 503 LYS A N 1
ATOM 3904 C CA . LYS A 1 503 ? -29.329 -1.241 -11.325 1.00 39.38 503 LYS A CA 1
ATOM 3905 C C . LYS A 1 503 ? -30.554 -0.332 -11.522 1.00 39.38 503 LYS A C 1
ATOM 3907 O O . LYS A 1 503 ? -31.524 -0.458 -10.777 1.00 39.38 503 LYS A O 1
ATOM 3912 N N . GLN A 1 504 ? -30.545 0.582 -12.492 1.00 38.78 504 GLN A N 1
ATOM 3913 C CA . GLN A 1 504 ? -31.584 1.604 -12.626 1.00 38.78 504 GLN A CA 1
ATOM 3914 C C . GLN A 1 504 ? -32.525 1.428 -13.828 1.00 38.78 504 GLN A C 1
ATOM 3916 O O . GLN A 1 504 ? -33.514 2.155 -13.920 1.00 38.78 504 GLN A O 1
ATOM 3921 N N . ASN A 1 505 ? -32.316 0.414 -14.679 1.00 37.28 505 ASN A N 1
ATOM 3922 C CA . ASN A 1 505 ? -33.183 0.154 -15.841 1.00 37.28 505 ASN A CA 1
ATOM 3923 C C . ASN A 1 505 ? -34.189 -1.005 -15.698 1.00 37.28 505 ASN A C 1
ATOM 3925 O O . ASN A 1 505 ? -35.101 -1.094 -16.521 1.00 37.28 505 ASN A O 1
ATOM 3929 N N . ASP A 1 506 ? -34.130 -1.815 -14.636 1.00 37.19 506 ASP A N 1
ATOM 3930 C CA . ASP A 1 506 ? -35.143 -2.864 -14.402 1.00 37.19 506 ASP A CA 1
ATOM 3931 C C . ASP A 1 506 ? -36.432 -2.340 -13.743 1.00 37.19 506 ASP A C 1
ATOM 3933 O O . ASP A 1 506 ? -37.497 -2.929 -13.904 1.00 37.19 506 ASP A O 1
ATOM 3937 N N . ALA A 1 507 ? -36.413 -1.158 -13.117 1.00 38.53 507 ALA A N 1
ATOM 3938 C CA . ALA A 1 507 ? -37.605 -0.581 -12.482 1.00 38.53 507 ALA A CA 1
ATOM 3939 C C . ALA A 1 507 ? -38.591 0.100 -13.462 1.00 38.53 507 ALA A C 1
ATOM 3941 O O . ALA A 1 507 ? -39.645 0.582 -13.043 1.00 38.53 507 ALA A O 1
ATOM 3942 N N . ARG A 1 508 ? -38.277 0.169 -14.766 1.00 42.16 508 ARG A N 1
ATOM 3943 C CA . ARG A 1 508 ? -39.135 0.824 -15.780 1.00 42.16 508 ARG A CA 1
ATOM 3944 C C . ARG A 1 508 ? -39.824 -0.126 -16.759 1.00 42.16 508 ARG A C 1
ATOM 3946 O O . ARG A 1 508 ? -40.687 0.333 -17.503 1.00 42.16 508 ARG A O 1
ATOM 3953 N N . LYS A 1 509 ? -39.511 -1.426 -16.739 1.00 40.44 509 LYS A N 1
ATOM 3954 C CA . LYS A 1 509 ? -40.183 -2.432 -17.586 1.00 40.44 509 LYS A CA 1
ATOM 3955 C C . LYS A 1 509 ? -41.288 -3.228 -16.886 1.00 40.44 509 LYS A C 1
ATOM 3957 O O . LYS A 1 509 ? -42.017 -3.938 -17.564 1.00 40.44 509 LYS A O 1
ATOM 3962 N N . GLU A 1 510 ? -41.499 -3.031 -15.586 1.00 40.66 510 GLU A N 1
ATOM 3963 C CA . GLU A 1 510 ? -42.554 -3.722 -14.821 1.00 40.66 510 GLU A CA 1
ATOM 3964 C C . GLU A 1 510 ? -43.832 -2.883 -14.596 1.00 40.66 510 GLU A C 1
ATOM 3966 O O . GLU A 1 510 ? -44.714 -3.266 -13.836 1.00 40.66 510 GLU A O 1
ATOM 3971 N N . LYS A 1 511 ? -43.972 -1.735 -15.278 1.00 45.44 511 LYS A N 1
ATOM 3972 C CA . LYS A 1 511 ? -45.204 -0.911 -15.274 1.00 45.44 511 LYS A CA 1
ATOM 3973 C C . LYS A 1 511 ? -45.916 -0.816 -16.626 1.00 45.44 511 LYS A C 1
ATOM 3975 O O . LYS A 1 511 ? -46.836 -0.019 -16.781 1.00 45.44 511 LYS A O 1
ATOM 3980 N N . ALA A 1 512 ? -45.501 -1.625 -17.593 1.00 47.78 512 ALA A N 1
ATOM 3981 C CA . ALA A 1 512 ? -46.162 -1.748 -18.885 1.00 47.78 512 ALA A CA 1
ATOM 3982 C C . ALA A 1 512 ? -46.235 -3.225 -19.290 1.00 47.78 512 ALA A C 1
ATOM 3984 O O . ALA A 1 512 ? -45.621 -3.646 -20.270 1.00 47.78 512 ALA A O 1
ATOM 3985 N N . LYS A 1 513 ? -46.957 -4.017 -18.496 1.00 42.25 513 LYS A N 1
ATOM 3986 C CA . LYS A 1 513 ? -47.567 -5.262 -18.947 1.00 42.25 513 LYS A CA 1
ATOM 3987 C C . LYS A 1 513 ? -48.826 -5.548 -18.148 1.00 42.25 513 LYS A C 1
ATOM 3989 O O . LYS A 1 513 ? -48.793 -5.279 -16.928 1.00 42.25 513 LYS A O 1
#

InterPro domains:
  IPR002477 Peptidoglycan binding-like [PF01471] (415-468)
  IPR027417 P-loop containing nucleoside triphosphate hydrolase [SSF52540] (23-224)
  IPR036365 PGBD-like superfamily [SSF47090] (411-473)
  IPR036366 PGBD superfamily [G3DSA:1.10.101.10] (410-473)
  IPR048809 General secretion pathway protein A, peptidase C39-like domain [PF21327] (297-398)